Protein AF-A0A3M7BHV0-F1 (afdb_monomer)

pLDDT: mean 71.38, std 29.88, range [20.52, 98.88]

Secondary structure (DSSP, 8-state):
-TT---GGGSHHHHHHHHHHHHHGGG--HHHHHHH-TTHHHHTEEEEEETTTTEEEEEE-TTSS--TTHHHHHHHHHHHTTHHHHHHHHHTT---BTTTTB---GGGGG-TT----EETTEESHHHHHHHHHHHHHHHHHHHHT-SB-TTSPBP-EEEEE--GGGTHHHHHHHHHTGGGSPTT-EEEEE--SSHHHHHHHHHT--TTTEEEEEE-SSS--HHHHHHHHHHHHHHHTTSSSGGGHHHHEEEE-S-HHHHHHHT--GGGEE---TT--GGG-TTSGGGHHHHHHH-HHHHHHHHHHHHHHHHHHHHS-GGG-HHHHHHHHHHIIIIIT---EEEEEES-SGGGGHHHHHHIIIIIHH---B-TTSPBPSS--S-EEE---TTGGGGTTHHHHHHSS---EEEEEE-SS-S--HHHHHHHHHHHHHHHHHHHHHHH-B-HHHHHHTT--GGGHHHH-B-SSS-SS---EEEEEES-HHHHHHHHHHHHHHHHHHHTS-SS----TT-S---SS---TT-HHHHHHHHHHHHHHHHHHHHHHHH-SS--SSSHHHHHHHHHHHHHHHHHHTTSS--------------------------------------SSHHHHHHHHHHHHHHHHHHTT--S--------------------------------------------------------------------

Nearest PDB structures (foldseek):
  7oyl-assembly1_A  TM=9.298E-01  e=1.505E-72  Aspergillus fumigatus
  2cxo-assembly1_A  TM=9.657E-01  e=3.755E-58  Mus musculus
  1iri-assembly2_D  TM=9.607E-01  e=1.676E-57  Homo sapiens
  1hox-assembly1_B  TM=9.639E-01  e=2.026E-56  Oryctolagus cuniculus
  1n8t-assembly1_A  TM=9.137E-01  e=8.259E-57  Oryctolagus cuniculus

InterPro domains:
  IPR001672 Phosphoglucose isomerase (PGI) [MF_00473] (53-526)
  IPR001672 Phosphoglucose isomerase (PGI) [PF00342] (59-465)
  IPR001672 Phosphoglucose isomerase (PGI) [PR00662] (157-176)
  IPR001672 Phosphoglucose isomerase (PGI) [PR00662] (269-287)
  IPR001672 Phosphoglucose isomerase (PGI) [PR00662] (346-367)
  IPR001672 Phosphoglucose isomerase (PGI) [PS51463] (10-463)
  IPR001672 Phosphoglucose isomerase (PGI) [PTHR11469] (7-463)
  IPR018189 Phosphoglucose isomerase, conserved site [PS00765] (273-286)
  IPR035476 Phosphoglucose isomerase, SIS domain 1 [cd05015] (128-292)
  IPR035482 Phosphoglucose isomerase, SIS domain 2 [cd05016] (339-443)
  IPR046348 SIS domain superfamily [SSF53697] (8-465)

Sequence (711 aa):
MPGFSQANELPAWKSLMDHHDKLGRGMVLKAEFEKDPERFQKFSRTFKNDTEGSEILFDFSKNFLTEDTLPLLVKLAKEANVEQLRDDMFKGEKINFTEDRAVYHVALRNTKNDPMQVDGKSVVEEVNSVLDHMKEFSEQVRSGEWKGYSGKPIDTIINIGIGGSDLGPVMVSEALKPYGKEGMKLHFVSNIDGTHIAEALKDSNPETTLFLIASKTFTTAETTTNANTAKKWFLEKAPDEKAIAKHFVALSTNEKEVEKFGIDTKNMFGFADWVGGRYSVWSAIGLSVCLYIGYENFHQFLAGANAMDRHFRETPLEQNIPVLGGLLSVWYSDFFGAQTHLVAPFDQYMHRFPAYLQQLSMESNGKAITRSGDYVKYTTGPILFGEPATNAQHSFFQLLHQGTKLIPADFIMAAESHNPVEGNLHQRMLASNFFAQSEALMIGKTPDTVKAEGAPEGLVPHKCHLKEYSSRMKAQKNDFGSLIAPAYQFLSHNEIEQFVMSFVSLQNDQGPAKDKLNFGGEDPTIEVAEARMAGTSETLLATLDKTDAAVTSSSEVVVDAACGAASRLFFAEVIAAGSVGAAYGGPPKSGKVTAGPASGRLPAGSWTELVAPGGRDLGVEVIGAARTALETLVMKLMSKTEVCAGTQPSWVGKLSSRNQKSHQSSLTDGVVPIMLPLESLSNVAPKINPVSKRVGGIFCWNQPAKSSMFC

Solvent-accessible surface area (backbone atoms only — not comparable to full-atom values): 42243 Å² total; per-residue (Å²): 92,95,88,69,78,58,57,84,72,37,72,39,38,54,52,44,50,57,44,52,64,67,57,40,90,71,71,53,61,54,59,54,48,71,75,32,85,58,40,57,71,76,33,39,45,72,50,72,39,85,89,80,75,47,57,29,43,40,38,44,46,68,40,102,66,56,90,66,46,58,61,39,50,47,46,34,42,58,77,51,39,39,67,58,56,51,52,37,34,73,57,27,36,51,76,31,63,92,77,71,28,32,53,40,52,70,60,54,22,45,78,81,65,66,93,42,37,46,96,89,38,72,46,52,66,61,46,48,54,45,51,52,48,51,37,55,53,28,48,33,39,68,75,37,73,39,39,22,81,78,67,39,46,48,40,34,39,37,40,30,6,50,65,28,47,29,40,42,35,55,26,52,41,46,49,44,44,93,52,40,48,85,83,56,45,80,42,77,33,40,68,69,57,64,65,46,51,48,64,59,49,70,87,52,49,74,47,26,38,35,36,38,44,32,34,64,72,61,66,52,67,44,35,46,53,52,50,50,50,52,48,53,63,36,58,76,73,46,94,52,73,77,45,37,53,56,30,38,32,36,27,29,62,37,62,69,57,42,47,74,74,46,31,46,72,88,44,46,34,53,64,64,86,35,47,43,50,69,59,25,38,65,43,46,58,19,46,68,33,24,48,38,43,32,48,72,55,42,50,50,42,30,42,36,28,36,52,38,51,46,44,62,72,74,40,59,63,93,72,16,65,29,53,48,53,18,46,49,51,49,49,37,32,63,74,70,60,27,60,36,36,37,38,33,30,50,34,76,44,44,51,40,45,33,66,33,46,31,51,46,36,35,60,28,30,60,60,60,50,31,59,69,71,45,72,61,92,68,71,58,44,46,49,59,43,56,44,30,41,70,61,35,63,80,68,55,38,59,46,53,67,68,52,78,55,32,34,46,27,38,41,33,35,57,89,69,65,99,69,55,52,81,83,34,50,61,56,52,55,51,49,50,49,60,53,48,54,53,49,45,57,55,66,46,33,49,57,67,58,36,45,75,73,67,45,55,78,91,48,26,76,79,67,30,38,66,78,82,92,45,94,48,61,62,36,34,45,34,39,38,30,49,61,70,36,37,51,50,35,34,51,54,46,15,45,50,39,40,29,48,55,58,37,44,58,63,68,64,72,84,57,82,69,85,65,78,86,58,94,73,77,96,63,91,86,49,66,77,65,47,68,71,46,48,73,59,45,54,55,50,52,55,48,52,60,49,48,71,74,53,76,82,71,84,84,89,78,78,73,66,63,61,61,60,54,57,60,56,56,59,58,55,56,61,61,67,74,72,75,83,86,85,85,86,84,83,90,83,80,93,80,92,85,82,91,84,89,83,88,83,88,88,83,92,80,86,93,78,88,86,86,84,90,77,96,73,90,78,73,65,67,64,56,53,53,56,50,54,53,48,56,52,49,51,54,59,58,64,72,72,72,82,90,85,88,87,82,89,88,87,87,87,91,83,90,84,84,88,85,84,83,87,84,83,90,83,91,87,87,85,88,86,89,86,85,88,82,91,83,92,88,81,90,83,88,78,95,78,85,83,88,78,90,76,88,82,86,81,80,91,83,89,83,90,82,83,86,86,82,92,132

Mean predicted aligned error: 16.19 Å

Structure (mmCIF, N/CA/C/O backbone):
data_AF-A0A3M7BHV0-F1
#
_entry.id   AF-A0A3M7BHV0-F1
#
loop_
_atom_site.group_PDB
_atom_site.id
_atom_site.type_symbol
_atom_site.label_atom_id
_atom_site.label_alt_id
_atom_site.label_comp_id
_atom_site.label_asym_id
_atom_site.label_entity_id
_atom_site.label_seq_id
_atom_site.pdbx_PDB_ins_code
_atom_site.Cartn_x
_atom_site.Cartn_y
_atom_site.Cartn_z
_atom_site.occupancy
_atom_site.B_iso_or_equiv
_atom_site.auth_seq_id
_atom_site.auth_comp_id
_atom_site.auth_asym_id
_atom_site.auth_atom_id
_atom_site.pdbx_PDB_model_num
ATOM 1 N N . MET A 1 1 ? -9.186 19.948 -18.971 1.00 48.75 1 MET A N 1
ATOM 2 C CA . MET A 1 1 ? -8.319 21.153 -18.995 1.00 48.75 1 MET A CA 1
ATOM 3 C C . MET A 1 1 ? -7.653 21.237 -20.364 1.00 48.75 1 MET A C 1
ATOM 5 O O . MET A 1 1 ? -7.059 20.239 -20.757 1.00 48.75 1 MET A O 1
ATOM 9 N N . PRO A 1 2 ? -7.767 22.344 -21.116 1.00 38.72 2 PRO A N 1
ATOM 10 C CA . PRO A 1 2 ? -7.020 22.514 -22.364 1.00 38.72 2 PRO A CA 1
ATOM 11 C C . PRO A 1 2 ? -5.511 22.533 -22.069 1.00 38.72 2 PRO A C 1
ATOM 13 O O . PRO A 1 2 ? -5.099 23.233 -21.149 1.00 38.72 2 PRO A O 1
ATOM 16 N N . GLY A 1 3 ? -4.698 21.790 -22.829 1.00 59.47 3 GLY A N 1
ATOM 17 C CA . GLY A 1 3 ? -3.232 21.937 -22.805 1.00 59.47 3 GLY A CA 1
ATOM 18 C C . GLY A 1 3 ? -2.395 20.730 -22.366 1.00 59.47 3 GLY A C 1
ATOM 19 O O . GLY A 1 3 ? -1.185 20.881 -22.250 1.00 59.47 3 GLY A O 1
ATOM 20 N N . PHE A 1 4 ? -2.982 19.550 -22.147 1.00 69.44 4 PHE A N 1
ATOM 21 C CA . PHE A 1 4 ? -2.216 18.314 -21.934 1.00 69.44 4 PHE A CA 1
ATOM 22 C C . PHE A 1 4 ? -2.323 17.401 -23.156 1.00 69.44 4 PHE A C 1
ATOM 24 O O . PHE A 1 4 ? -3.425 16.976 -23.504 1.00 69.44 4 PHE A O 1
ATOM 31 N N . SER A 1 5 ? -1.190 17.118 -23.798 1.00 79.69 5 SER A N 1
ATOM 32 C CA . SER A 1 5 ? -1.092 16.079 -24.829 1.00 79.69 5 SER A CA 1
ATOM 33 C C . SER A 1 5 ? -1.199 14.697 -24.188 1.00 79.69 5 SER A C 1
ATOM 35 O O . SER A 1 5 ? -0.793 14.514 -23.039 1.00 79.69 5 SER A O 1
ATOM 37 N N . GLN A 1 6 ? -1.713 13.712 -24.926 1.00 86.62 6 GLN A N 1
ATOM 38 C CA . GLN A 1 6 ? -1.647 12.324 -24.466 1.00 86.62 6 GLN A CA 1
ATOM 39 C C . GLN A 1 6 ? -0.187 11.839 -24.412 1.00 86.62 6 GLN A C 1
ATOM 41 O O . GLN A 1 6 ? 0.658 12.317 -25.171 1.00 86.62 6 GLN A O 1
ATOM 46 N N . ALA A 1 7 ? 0.111 10.852 -23.559 1.00 86.50 7 ALA A N 1
ATOM 47 C CA . ALA A 1 7 ? 1.469 10.315 -23.391 1.00 86.50 7 ALA A CA 1
ATOM 48 C C . ALA A 1 7 ? 2.104 9.882 -24.709 1.00 86.50 7 ALA A C 1
ATOM 50 O O . ALA A 1 7 ? 3.244 10.229 -25.012 1.00 86.50 7 ALA A O 1
ATOM 51 N N . ASN A 1 8 ? 1.319 9.185 -25.524 1.00 89.94 8 ASN A N 1
ATOM 52 C CA . ASN A 1 8 ? 1.734 8.666 -26.816 1.00 89.94 8 ASN A CA 1
ATOM 53 C C . ASN A 1 8 ? 1.924 9.737 -27.905 1.00 89.94 8 ASN A C 1
ATOM 55 O O . ASN A 1 8 ? 2.406 9.420 -28.992 1.00 89.94 8 ASN A O 1
ATOM 59 N N . GLU A 1 9 ? 1.556 10.989 -27.635 1.00 92.50 9 GLU A N 1
ATOM 60 C CA . GLU A 1 9 ? 1.737 12.128 -28.542 1.00 92.50 9 GLU A CA 1
ATOM 61 C C . GLU A 1 9 ? 3.017 12.925 -28.222 1.00 92.50 9 GLU A C 1
ATOM 63 O O . GLU A 1 9 ? 3.416 13.793 -29.002 1.00 92.50 9 GLU A O 1
ATOM 68 N N . LEU A 1 10 ? 3.692 12.622 -27.105 1.00 93.44 10 LEU A N 1
ATOM 69 C CA . LEU A 1 10 ? 4.926 13.292 -26.696 1.00 93.44 10 LEU A CA 1
ATOM 70 C C . LEU A 1 10 ? 6.130 12.863 -27.565 1.00 93.44 10 LEU A C 1
ATOM 72 O O . LEU A 1 10 ? 6.291 11.676 -27.871 1.00 93.44 10 LEU A O 1
ATOM 76 N N . PRO A 1 11 ? 7.038 13.783 -27.946 1.00 97.31 11 PRO A N 1
ATOM 77 C CA . PRO A 1 11 ? 8.251 13.442 -28.698 1.00 97.31 11 PRO A CA 1
ATOM 78 C C . PRO A 1 11 ? 9.133 12.364 -28.044 1.00 97.31 11 PRO A C 1
ATOM 80 O O . PRO A 1 11 ? 9.716 11.522 -28.741 1.00 97.31 11 PRO A O 1
ATOM 83 N N . ALA A 1 12 ? 9.241 12.364 -26.713 1.00 96.25 12 ALA A N 1
ATOM 84 C CA . ALA A 1 12 ? 9.970 11.351 -25.958 1.00 96.25 12 ALA A CA 1
ATOM 85 C C . ALA A 1 12 ? 9.353 9.957 -26.108 1.00 96.25 12 ALA A C 1
ATOM 87 O O . ALA A 1 12 ? 10.099 8.985 -26.189 1.00 96.25 12 ALA A O 1
ATOM 88 N N . TRP A 1 13 ? 8.027 9.852 -26.242 1.00 95.94 13 TRP A N 1
ATOM 89 C CA . TRP A 1 13 ? 7.358 8.574 -26.487 1.00 95.94 13 TRP A CA 1
ATOM 90 C C . TRP A 1 13 ? 7.801 7.964 -27.810 1.00 95.94 13 TRP A C 1
ATOM 92 O O . TRP A 1 13 ? 8.213 6.808 -27.862 1.00 95.94 13 TRP A O 1
ATOM 102 N N . LYS A 1 14 ? 7.804 8.762 -28.884 1.00 96.50 14 LYS A N 1
ATOM 103 C CA . LYS A 1 14 ? 8.326 8.319 -30.182 1.00 96.50 14 LYS A CA 1
ATOM 104 C C . LYS A 1 14 ? 9.790 7.892 -30.089 1.00 96.50 14 LYS A C 1
ATOM 106 O O . LYS A 1 14 ? 10.159 6.862 -30.639 1.00 96.50 14 LYS A O 1
ATOM 111 N N . SER A 1 15 ? 10.598 8.650 -29.352 1.00 97.19 15 SER A N 1
ATOM 112 C CA . SER A 1 15 ? 12.009 8.313 -29.130 1.00 97.19 15 SER A CA 1
ATOM 113 C C . SER A 1 15 ? 12.169 6.982 -28.382 1.00 97.19 15 SER A C 1
ATOM 115 O O . SER A 1 15 ? 13.053 6.201 -28.721 1.00 97.19 15 SER A O 1
ATOM 117 N N . LEU A 1 16 ? 11.300 6.699 -27.406 1.00 95.62 16 LEU A N 1
ATOM 118 C CA . LEU A 1 16 ? 11.259 5.430 -26.676 1.00 95.62 16 LEU A CA 1
ATOM 119 C C . LEU A 1 16 ? 10.766 4.269 -27.540 1.00 95.62 16 LEU A C 1
ATOM 121 O O . LEU A 1 16 ? 11.322 3.183 -27.429 1.00 95.62 16 LEU A O 1
ATOM 125 N N . MET A 1 17 ? 9.784 4.483 -28.422 1.00 95.00 17 MET A N 1
ATOM 126 C CA . MET A 1 17 ? 9.354 3.463 -29.388 1.00 95.00 17 MET A CA 1
ATOM 127 C C . MET A 1 17 ? 10.495 3.113 -30.349 1.00 95.00 17 MET A C 1
ATOM 129 O O . MET A 1 17 ? 10.842 1.944 -30.483 1.00 95.00 17 MET A O 1
ATOM 133 N N . ASP A 1 18 ? 11.144 4.120 -30.945 1.00 95.06 18 ASP A N 1
ATOM 134 C CA . ASP A 1 18 ? 12.295 3.913 -31.833 1.00 95.06 18 ASP A CA 1
ATOM 135 C C . ASP A 1 18 ? 13.451 3.214 -31.094 1.00 95.06 18 ASP A C 1
ATOM 137 O O . ASP A 1 18 ? 14.167 2.390 -31.667 1.00 95.06 18 ASP A O 1
ATOM 141 N N . HIS A 1 19 ? 13.655 3.553 -29.817 1.00 94.50 19 HIS A N 1
ATOM 142 C CA . HIS A 1 19 ? 14.651 2.922 -28.955 1.00 94.50 19 HIS A CA 1
ATOM 143 C C . HIS A 1 19 ? 14.303 1.467 -28.643 1.00 94.50 19 HIS A C 1
ATOM 145 O O . HIS A 1 19 ? 15.151 0.602 -28.831 1.00 94.50 19 HIS A O 1
ATOM 151 N N . HIS A 1 20 ? 13.064 1.181 -28.242 1.00 92.19 20 HIS A N 1
ATOM 152 C CA . HIS A 1 20 ? 12.538 -0.168 -28.027 1.00 92.19 20 HIS A CA 1
ATOM 153 C C . HIS A 1 20 ? 12.695 -1.041 -29.279 1.00 92.19 20 HIS A C 1
ATOM 155 O O . HIS A 1 20 ? 13.207 -2.159 -29.199 1.00 92.19 20 HIS A O 1
ATOM 161 N N . ASP A 1 21 ? 12.331 -0.513 -30.448 1.00 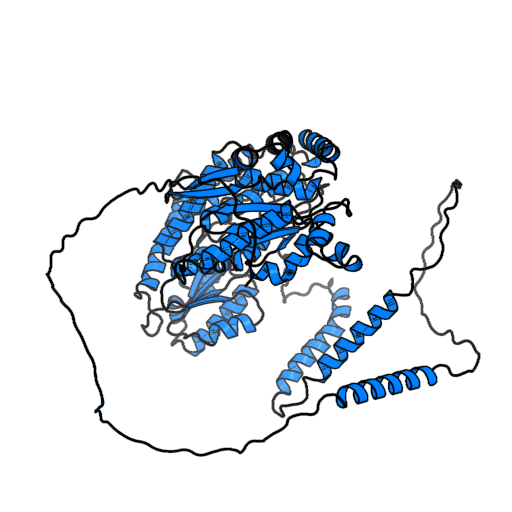90.69 21 ASP A N 1
ATOM 162 C CA . ASP A 1 21 ? 12.410 -1.232 -31.719 1.00 90.69 21 ASP A CA 1
ATOM 163 C C . ASP A 1 21 ? 13.862 -1.560 -32.111 1.00 90.69 21 ASP A C 1
ATOM 165 O O . ASP A 1 21 ? 14.121 -2.622 -32.685 1.00 90.69 21 ASP A O 1
ATOM 169 N N . LYS A 1 22 ? 14.822 -0.690 -31.754 1.00 87.25 22 LYS A N 1
ATOM 170 C CA . LYS A 1 22 ? 16.270 -0.902 -31.954 1.00 87.25 22 LYS A CA 1
ATOM 171 C C . LYS A 1 22 ? 16.892 -1.849 -30.936 1.00 87.25 22 LYS A C 1
ATOM 173 O O . LYS A 1 22 ? 17.673 -2.715 -31.324 1.00 87.25 22 LYS A O 1
ATOM 178 N N . LEU A 1 23 ? 16.565 -1.674 -29.652 1.00 80.69 23 LEU A N 1
ATOM 179 C CA . LEU A 1 23 ? 16.901 -2.615 -28.577 1.00 80.69 23 LEU A CA 1
ATOM 180 C C . LEU A 1 23 ? 16.472 -4.026 -28.983 1.00 80.69 23 LEU A C 1
ATOM 182 O O . LEU A 1 23 ? 17.196 -5.002 -28.778 1.00 80.69 23 LEU A O 1
ATOM 186 N N . GLY A 1 24 ? 15.318 -4.086 -29.649 1.00 57.53 24 GLY A N 1
ATOM 187 C CA . GLY A 1 24 ? 14.794 -5.251 -30.315 1.00 57.53 24 GLY A CA 1
ATOM 188 C C . GLY A 1 24 ? 14.402 -6.345 -29.332 1.00 57.53 24 GLY A C 1
ATOM 189 O O . GLY A 1 24 ? 14.693 -6.341 -28.138 1.00 57.53 24 GLY A O 1
ATOM 190 N N . ARG A 1 25 ? 13.788 -7.388 -29.882 1.00 56.94 25 ARG A N 1
ATOM 191 C CA . ARG A 1 25 ? 13.436 -8.615 -29.151 1.00 56.94 25 ARG A CA 1
ATOM 192 C C . ARG A 1 25 ? 14.662 -9.466 -28.757 1.00 56.94 25 ARG A C 1
ATOM 194 O O . ARG A 1 25 ? 14.487 -10.617 -28.375 1.00 56.94 25 ARG A O 1
ATOM 201 N N . GLY A 1 26 ? 15.880 -8.941 -28.922 1.00 68.12 26 GLY A N 1
ATOM 202 C CA . GLY A 1 26 ? 17.148 -9.673 -28.842 1.00 68.12 26 GLY A CA 1
ATOM 203 C C . GLY A 1 26 ? 18.049 -9.291 -27.666 1.00 68.12 26 GLY A C 1
ATOM 204 O O . GLY A 1 26 ? 19.146 -9.836 -27.558 1.00 68.12 26 GLY A O 1
ATOM 205 N N . MET A 1 27 ? 17.630 -8.373 -26.786 1.00 82.12 27 MET A N 1
ATOM 206 C CA . MET A 1 27 ? 18.425 -8.019 -25.608 1.00 82.12 27 MET A CA 1
ATOM 207 C C . MET A 1 27 ? 18.576 -9.229 -24.675 1.00 82.12 27 MET A C 1
ATOM 209 O O . MET A 1 27 ? 17.607 -9.751 -24.123 1.00 82.12 27 MET A O 1
ATOM 213 N N . VAL A 1 28 ? 19.820 -9.654 -24.448 1.00 85.25 28 VAL A N 1
ATOM 214 C CA . VAL A 1 28 ? 20.151 -10.707 -23.485 1.00 85.25 28 VAL A CA 1
ATOM 215 C C . VAL A 1 28 ? 20.746 -10.052 -22.249 1.00 85.25 28 VAL A C 1
ATOM 217 O O . VAL A 1 28 ? 21.931 -9.752 -22.211 1.00 85.25 28 VAL A O 1
ATOM 220 N N . LEU A 1 29 ? 19.933 -9.884 -21.204 1.00 86.06 29 LEU A N 1
ATOM 221 C CA . LEU A 1 29 ? 20.329 -9.181 -19.977 1.00 86.06 29 LEU A CA 1
ATOM 222 C C . LEU A 1 29 ? 21.663 -9.663 -19.374 1.00 86.06 29 LEU A C 1
ATOM 224 O O . LEU A 1 29 ? 22.477 -8.846 -18.970 1.00 86.06 29 LEU A O 1
ATOM 228 N N . LYS A 1 30 ? 21.938 -10.976 -19.396 1.00 87.12 30 LYS A N 1
ATOM 229 C CA . LYS A 1 30 ? 23.227 -11.543 -18.960 1.00 87.12 30 LYS A CA 1
ATOM 230 C C . LYS A 1 30 ? 24.421 -10.911 -19.695 1.00 87.12 30 LYS A C 1
ATOM 232 O O . LYS A 1 30 ? 25.394 -10.538 -19.055 1.00 87.12 30 LYS A O 1
ATOM 237 N N . ALA A 1 31 ? 24.321 -10.756 -21.016 1.00 88.44 31 ALA A N 1
ATOM 238 C CA . ALA A 1 31 ? 25.373 -10.151 -21.825 1.00 88.44 31 ALA A CA 1
ATOM 239 C C . ALA A 1 31 ? 25.562 -8.663 -21.489 1.00 88.44 31 ALA A C 1
ATOM 241 O O . ALA A 1 31 ? 26.666 -8.149 -21.593 1.00 88.44 31 ALA A O 1
ATOM 242 N N . GLU A 1 32 ? 24.512 -7.970 -21.050 1.00 89.12 32 GLU A N 1
ATOM 243 C CA . GLU A 1 32 ? 24.607 -6.567 -20.633 1.00 89.12 32 GLU A CA 1
ATOM 244 C C . GLU A 1 32 ? 25.333 -6.406 -19.292 1.00 89.12 32 GLU A C 1
ATOM 246 O O . GLU A 1 32 ? 26.094 -5.459 -19.131 1.00 89.12 32 GLU A O 1
ATOM 251 N N . PHE A 1 33 ? 25.182 -7.355 -18.361 1.00 90.19 33 PHE A N 1
ATOM 252 C CA . PHE A 1 33 ? 26.024 -7.415 -17.157 1.00 90.19 33 PHE A CA 1
ATOM 253 C C . PHE A 1 33 ? 27.479 -7.799 -17.472 1.00 90.19 33 PHE A C 1
ATOM 255 O O . PHE A 1 33 ? 28.393 -7.300 -16.827 1.00 90.19 33 PHE A O 1
ATOM 262 N N . GLU A 1 34 ? 27.714 -8.671 -18.459 1.00 93.12 34 GLU A N 1
ATOM 263 C CA . GLU A 1 34 ? 29.073 -9.037 -18.895 1.00 93.12 34 GLU A CA 1
ATOM 264 C C . GLU A 1 34 ? 29.794 -7.870 -19.592 1.00 93.12 34 GLU A C 1
ATOM 266 O O . GLU A 1 34 ? 31.003 -7.710 -19.431 1.00 93.12 34 GLU A O 1
ATOM 271 N N . LYS A 1 35 ? 29.059 -7.051 -20.356 1.00 93.56 35 LYS A N 1
ATOM 272 C CA . LYS A 1 35 ? 29.589 -5.854 -21.029 1.00 93.56 35 LYS A CA 1
ATOM 273 C C . LYS A 1 35 ? 29.877 -4.711 -20.059 1.00 93.56 35 LYS A C 1
ATOM 275 O O . LYS A 1 35 ? 30.832 -3.973 -20.283 1.00 93.56 35 LYS A O 1
ATOM 280 N N . ASP A 1 36 ? 29.053 -4.553 -19.025 1.00 94.94 36 ASP A N 1
ATOM 281 C CA . ASP A 1 36 ? 29.143 -3.451 -18.068 1.00 94.94 36 ASP A CA 1
ATOM 282 C C . ASP A 1 36 ? 29.237 -3.969 -16.620 1.00 94.94 36 ASP A C 1
ATOM 284 O O . ASP A 1 36 ? 28.215 -4.160 -15.954 1.00 94.94 36 ASP A O 1
ATOM 288 N N . PRO A 1 37 ? 30.461 -4.170 -16.095 1.00 95.31 37 PRO A N 1
ATOM 289 C CA . PRO A 1 37 ? 30.669 -4.590 -14.709 1.00 95.31 37 PRO A CA 1
ATOM 290 C C . PRO A 1 37 ? 30.128 -3.604 -13.661 1.00 95.31 37 PRO A C 1
ATOM 292 O O . PRO A 1 37 ? 29.918 -4.001 -12.517 1.00 95.31 37 PRO A O 1
ATOM 295 N N . GLU A 1 38 ? 29.894 -2.339 -14.033 1.00 96.62 38 GLU A N 1
ATOM 296 C CA . GLU A 1 38 ? 29.354 -1.295 -13.150 1.00 96.62 38 GLU A CA 1
ATOM 297 C C . GLU A 1 38 ? 27.828 -1.141 -13.275 1.00 96.62 38 GLU A C 1
ATOM 299 O O . GLU A 1 38 ? 27.229 -0.225 -12.701 1.00 96.62 38 GLU A O 1
ATOM 304 N N . ARG A 1 39 ? 27.161 -2.044 -14.008 1.00 93.88 39 ARG A N 1
ATOM 305 C CA . ARG A 1 39 ? 25.719 -1.975 -14.275 1.00 93.88 39 ARG A CA 1
ATOM 306 C C . ARG A 1 39 ? 24.882 -1.872 -12.998 1.00 93.88 39 ARG A C 1
ATOM 308 O O . ARG A 1 39 ? 23.940 -1.084 -12.952 1.00 93.88 39 ARG A O 1
ATOM 315 N N . PHE A 1 40 ? 25.218 -2.637 -11.958 1.00 90.56 40 PHE A N 1
ATOM 316 C CA . PHE A 1 40 ? 24.515 -2.561 -10.673 1.00 90.56 40 PHE A CA 1
ATOM 317 C C . PHE A 1 40 ? 24.595 -1.152 -10.076 1.00 90.56 40 PHE A C 1
ATOM 319 O O . PHE A 1 40 ? 23.577 -0.590 -9.685 1.00 90.56 40 PHE A O 1
ATOM 326 N N . GLN A 1 41 ? 25.781 -0.543 -10.060 1.00 94.19 41 GLN A N 1
ATOM 327 C CA . GLN A 1 41 ? 25.989 0.801 -9.522 1.00 94.19 41 GLN A CA 1
ATOM 328 C C . GLN A 1 41 ? 25.246 1.858 -10.350 1.00 94.19 41 GLN A C 1
ATOM 330 O O . GLN A 1 41 ? 24.636 2.765 -9.787 1.00 94.19 41 GLN A O 1
ATOM 335 N N . LYS A 1 42 ? 25.235 1.727 -11.683 1.00 94.69 42 LYS A N 1
ATOM 336 C CA . LYS A 1 42 ? 24.516 2.654 -12.574 1.00 94.69 42 LYS A CA 1
ATOM 337 C C . LYS A 1 42 ? 22.995 2.565 -12.416 1.00 94.69 42 LYS A C 1
ATOM 339 O O . LYS A 1 42 ? 22.309 3.592 -12.443 1.00 94.69 42 LYS A O 1
ATOM 344 N N . PHE A 1 43 ? 22.474 1.355 -12.214 1.00 91.00 43 PHE A N 1
ATOM 345 C CA . PHE A 1 43 ? 21.041 1.051 -12.149 1.00 91.00 43 PHE A CA 1
ATOM 346 C C . PHE A 1 43 ? 20.596 0.568 -10.763 1.00 91.00 43 PHE A C 1
ATOM 348 O O . PHE A 1 43 ? 19.777 -0.340 -10.631 1.00 91.00 43 PHE A O 1
ATOM 355 N N . SER A 1 44 ? 21.124 1.199 -9.718 1.00 87.62 44 SER A N 1
ATOM 356 C CA . SER A 1 44 ? 20.577 1.101 -8.369 1.00 87.62 44 SER A CA 1
ATOM 357 C C . SER A 1 44 ? 20.535 2.465 -7.695 1.00 87.62 44 SER A C 1
ATOM 359 O O . SER A 1 44 ? 21.282 3.378 -8.052 1.00 87.62 44 SER A O 1
ATOM 361 N N . ARG A 1 45 ? 19.627 2.633 -6.737 1.00 90.94 45 ARG A N 1
ATOM 362 C CA . ARG A 1 45 ? 19.555 3.818 -5.873 1.00 90.94 45 ARG A CA 1
ATOM 363 C C . ARG A 1 45 ? 19.437 3.369 -4.428 1.00 90.94 45 ARG A C 1
ATOM 365 O O . ARG A 1 45 ? 18.816 2.349 -4.151 1.00 90.94 45 ARG A O 1
ATOM 372 N N . THR A 1 46 ? 19.985 4.155 -3.511 1.00 87.62 46 THR A N 1
ATOM 373 C CA . THR A 1 46 ? 19.806 3.935 -2.076 1.00 87.62 46 THR A CA 1
ATOM 374 C C . THR A 1 46 ? 19.078 5.127 -1.484 1.00 87.62 46 THR A C 1
ATOM 376 O O . THR A 1 46 ? 19.610 6.235 -1.478 1.00 87.62 46 THR A O 1
ATOM 379 N N . PHE A 1 47 ? 17.870 4.903 -0.981 1.00 85.12 47 PHE A N 1
ATOM 380 C CA . PHE A 1 47 ? 17.182 5.865 -0.133 1.00 85.12 47 PHE A CA 1
ATOM 381 C C . PHE A 1 47 ? 17.690 5.714 1.296 1.00 85.12 47 PHE A C 1
ATOM 383 O O . PHE A 1 47 ? 17.742 4.608 1.830 1.00 85.12 47 PHE A O 1
ATOM 390 N N . LYS A 1 48 ? 18.073 6.828 1.912 1.00 87.06 48 LYS A N 1
ATOM 391 C CA . LYS A 1 48 ? 18.494 6.872 3.310 1.00 87.06 48 LYS A CA 1
ATOM 392 C C . LYS A 1 48 ? 17.383 7.517 4.112 1.00 87.06 48 LYS A C 1
ATOM 394 O O . LYS A 1 48 ? 17.002 8.652 3.844 1.00 87.06 48 LYS A O 1
ATOM 399 N N . ASN A 1 49 ? 16.845 6.772 5.064 1.00 76.81 49 ASN A N 1
ATOM 400 C CA . ASN A 1 49 ? 15.810 7.270 5.942 1.00 76.81 49 ASN A CA 1
ATOM 401 C C . ASN A 1 49 ? 16.458 7.981 7.134 1.00 76.81 49 ASN A C 1
ATOM 403 O O . ASN A 1 49 ? 16.888 7.347 8.099 1.00 76.81 49 ASN A O 1
ATOM 407 N N . ASP A 1 50 ? 16.496 9.309 7.070 1.00 79.12 50 ASP A N 1
ATOM 408 C CA . ASP A 1 50 ? 17.095 10.153 8.109 1.00 79.12 50 ASP A CA 1
ATOM 409 C C . ASP A 1 50 ? 16.369 10.072 9.466 1.00 79.12 50 ASP A C 1
ATOM 411 O O . ASP A 1 50 ? 16.940 10.468 10.482 1.00 79.12 50 ASP A O 1
ATOM 415 N N . THR A 1 51 ? 15.130 9.563 9.510 1.00 69.62 51 THR A N 1
ATOM 416 C CA . THR A 1 51 ? 14.343 9.448 10.750 1.00 69.62 51 THR A CA 1
ATOM 417 C C . THR A 1 51 ? 14.899 8.367 11.682 1.00 69.62 51 THR A C 1
ATOM 419 O O . THR A 1 51 ? 14.956 8.568 12.892 1.00 69.62 51 THR A O 1
ATOM 422 N N . GLU A 1 52 ? 15.332 7.228 11.130 1.00 66.31 52 GLU A N 1
ATOM 423 C CA . GLU A 1 52 ? 15.731 6.040 11.911 1.00 66.31 52 GLU A CA 1
ATOM 424 C C . GLU A 1 52 ? 17.107 5.478 11.523 1.00 66.31 52 GLU A C 1
ATOM 426 O O . GLU A 1 52 ? 17.592 4.531 12.139 1.00 66.31 52 GLU A O 1
ATOM 431 N N . GLY A 1 53 ? 17.762 6.053 10.510 1.00 70.81 53 GLY A N 1
ATOM 432 C CA . GLY A 1 53 ? 19.059 5.584 10.018 1.00 70.81 53 GLY A CA 1
ATOM 433 C C . GLY A 1 53 ? 18.993 4.268 9.237 1.00 70.81 53 GLY A C 1
ATOM 434 O O . GLY A 1 53 ? 20.012 3.591 9.112 1.00 70.81 53 GLY A O 1
ATOM 435 N N . SER A 1 54 ? 17.814 3.898 8.730 1.00 75.50 54 SER A N 1
ATOM 436 C CA . SER A 1 54 ? 17.611 2.748 7.843 1.00 75.50 54 SER A CA 1
ATOM 437 C C . SER A 1 54 ? 17.866 3.112 6.377 1.00 75.50 54 SER A C 1
ATOM 439 O O . SER A 1 54 ? 17.823 4.280 5.987 1.00 75.50 54 SER A O 1
ATOM 441 N N . GLU A 1 55 ? 18.144 2.108 5.544 1.00 83.31 55 GLU A N 1
ATOM 442 C CA . GLU A 1 55 ? 18.429 2.299 4.120 1.00 83.31 55 GLU A CA 1
ATOM 443 C C . GLU A 1 55 ? 17.560 1.390 3.257 1.00 83.31 55 GLU A C 1
ATOM 445 O O . GLU A 1 55 ? 17.405 0.205 3.558 1.00 83.31 55 GLU A O 1
ATOM 450 N N . ILE A 1 56 ? 17.040 1.933 2.154 1.00 82.69 56 ILE A N 1
ATOM 451 C CA . ILE A 1 56 ? 16.379 1.167 1.103 1.00 82.69 56 ILE A CA 1
ATOM 452 C C . ILE A 1 56 ? 17.229 1.133 -0.147 1.00 82.69 56 ILE A C 1
ATOM 454 O O . ILE A 1 56 ? 17.382 2.144 -0.827 1.00 82.69 56 ILE A O 1
ATOM 458 N N . LEU A 1 57 ? 17.752 -0.049 -0.468 1.00 85.88 57 LEU A N 1
ATOM 459 C CA . LEU A 1 57 ? 18.329 -0.323 -1.776 1.00 85.88 57 LEU A CA 1
ATOM 460 C C . LEU A 1 57 ? 17.197 -0.610 -2.758 1.00 85.88 57 LEU A C 1
ATOM 462 O O . LEU A 1 57 ? 16.384 -1.480 -2.478 1.00 85.88 57 LEU A O 1
ATOM 466 N N . PHE A 1 58 ? 17.194 0.098 -3.883 1.00 87.19 58 PHE A N 1
ATOM 467 C CA . PHE A 1 58 ? 16.385 -0.151 -5.068 1.00 87.19 58 PHE A CA 1
ATOM 468 C C . PHE A 1 58 ? 17.313 -0.612 -6.195 1.00 87.19 58 PHE A C 1
ATOM 470 O O . PHE A 1 58 ? 17.954 0.220 -6.843 1.00 87.19 58 PHE A O 1
ATOM 477 N N . ASP A 1 59 ? 17.441 -1.927 -6.395 1.00 88.62 59 ASP A N 1
ATOM 478 C CA . ASP A 1 59 ? 18.185 -2.493 -7.532 1.00 88.62 59 ASP A CA 1
ATOM 479 C C . ASP A 1 59 ? 17.243 -2.720 -8.708 1.00 88.62 59 ASP A C 1
ATOM 481 O O . ASP A 1 59 ? 16.432 -3.645 -8.686 1.00 88.62 59 ASP A O 1
ATOM 485 N N . PHE A 1 60 ? 17.412 -1.921 -9.757 1.00 89.69 60 PHE A N 1
ATOM 486 C CA . PHE A 1 60 ? 16.692 -2.065 -11.015 1.00 89.69 60 PHE A CA 1
ATOM 487 C C . PHE A 1 60 ? 17.642 -2.437 -12.167 1.00 89.69 60 PHE A C 1
ATOM 489 O O . PHE A 1 60 ? 17.272 -2.372 -13.337 1.00 89.69 60 PHE A O 1
ATOM 496 N N . SER A 1 61 ? 18.860 -2.903 -11.875 1.00 89.19 61 SER A N 1
ATOM 497 C CA . SER A 1 61 ? 19.870 -3.276 -12.879 1.00 89.19 61 SER A CA 1
ATOM 498 C C . SER A 1 61 ? 19.489 -4.491 -13.712 1.00 89.19 61 SER A C 1
ATOM 500 O O . SER A 1 61 ? 19.899 -4.622 -14.871 1.00 89.19 61 SER A O 1
ATOM 502 N N . LYS A 1 62 ? 18.635 -5.352 -13.156 1.00 89.31 62 LYS A N 1
ATOM 503 C CA . LYS A 1 62 ? 18.088 -6.521 -13.844 1.00 89.31 62 LYS A CA 1
ATOM 504 C C . LYS A 1 62 ? 16.945 -6.149 -14.790 1.00 89.31 62 LYS A C 1
ATOM 506 O O . LYS A 1 62 ? 16.207 -7.031 -15.216 1.00 89.31 62 LYS A O 1
ATOM 511 N N . ASN A 1 63 ? 16.816 -4.866 -15.145 1.00 88.50 63 ASN A N 1
ATOM 512 C CA . ASN A 1 63 ? 15.848 -4.387 -16.115 1.00 88.50 63 ASN A CA 1
ATOM 513 C C . ASN A 1 63 ? 16.362 -4.408 -17.570 1.00 88.50 63 ASN A C 1
ATOM 515 O O . ASN A 1 63 ? 17.573 -4.365 -17.800 1.00 88.50 63 ASN A O 1
ATOM 519 N N . PHE A 1 64 ? 15.461 -4.426 -18.563 1.00 90.44 64 PHE A N 1
ATOM 520 C CA . PHE A 1 64 ? 15.785 -4.296 -19.994 1.00 90.44 64 PHE A CA 1
ATOM 521 C C . PHE A 1 64 ? 16.110 -2.837 -20.335 1.00 90.44 64 PHE A C 1
ATOM 523 O O . PHE A 1 64 ? 15.357 -2.148 -21.018 1.00 90.44 64 PHE A O 1
ATOM 530 N N . LEU A 1 65 ? 17.236 -2.376 -19.788 1.00 89.50 65 LEU A N 1
ATOM 531 C CA . LEU A 1 65 ? 17.755 -1.019 -19.900 1.00 89.50 65 LEU A CA 1
ATOM 532 C C . LEU A 1 65 ? 19.158 -0.999 -20.511 1.00 89.50 65 LEU A C 1
ATOM 534 O O . LEU A 1 65 ? 20.009 -1.835 -20.197 1.00 89.50 65 LEU A O 1
ATOM 538 N N . THR A 1 66 ? 19.413 0.035 -21.294 1.00 89.75 66 THR A N 1
ATOM 539 C CA . THR A 1 66 ? 20.731 0.503 -21.741 1.00 89.75 66 THR A CA 1
ATOM 540 C C . THR A 1 66 ? 21.013 1.883 -21.151 1.00 89.75 66 THR A C 1
ATOM 542 O O . THR A 1 66 ? 20.122 2.501 -20.562 1.00 89.75 66 THR A O 1
ATOM 545 N N . GLU A 1 67 ? 22.225 2.402 -21.358 1.00 88.69 67 GLU A N 1
ATOM 546 C CA . GLU A 1 67 ? 22.591 3.770 -20.960 1.00 88.69 67 GLU A CA 1
ATOM 547 C C . GLU A 1 67 ? 21.673 4.840 -21.580 1.00 88.69 67 GLU A C 1
ATOM 549 O O . GLU A 1 67 ? 21.403 5.849 -20.938 1.00 88.69 67 GLU A O 1
ATOM 554 N N . ASP A 1 68 ? 21.103 4.580 -22.762 1.00 92.88 68 ASP A N 1
ATOM 555 C CA . ASP A 1 68 ? 20.155 5.485 -23.429 1.00 92.88 68 ASP A CA 1
ATOM 556 C C . ASP A 1 68 ? 18.722 5.381 -22.883 1.00 92.88 68 ASP A C 1
ATOM 558 O O . ASP A 1 68 ? 17.939 6.326 -22.986 1.00 92.88 68 ASP A O 1
ATOM 562 N N . THR A 1 69 ? 18.352 4.239 -22.291 1.00 93.81 69 THR A N 1
ATOM 563 C CA . THR A 1 69 ? 16.947 3.964 -21.933 1.00 93.81 69 THR A CA 1
ATOM 564 C C . THR A 1 69 ? 16.469 4.883 -20.816 1.00 93.81 69 THR A C 1
ATOM 566 O O . THR A 1 69 ? 15.407 5.495 -20.915 1.00 93.81 69 THR A O 1
ATOM 569 N N . LEU A 1 70 ? 17.268 5.010 -19.754 1.00 93.00 70 LEU A N 1
ATOM 570 C CA . LEU A 1 70 ? 16.892 5.800 -18.588 1.00 93.00 70 LEU A CA 1
ATOM 571 C C . LEU A 1 70 ? 16.763 7.307 -18.907 1.00 93.00 70 LEU A C 1
ATOM 573 O O . LEU A 1 70 ? 15.736 7.886 -18.552 1.00 93.00 70 LEU A O 1
ATOM 577 N N . PRO A 1 71 ? 17.711 7.953 -19.618 1.00 97.38 71 PRO A N 1
ATOM 578 C CA . PRO A 1 71 ? 17.545 9.331 -20.076 1.00 97.38 71 PRO A CA 1
ATOM 579 C C . PRO A 1 71 ? 16.276 9.561 -20.904 1.00 97.38 71 PRO A C 1
ATOM 581 O O . PRO A 1 71 ? 15.630 10.595 -20.744 1.00 97.38 71 PRO A O 1
ATOM 584 N N . LEU A 1 72 ? 15.892 8.609 -21.763 1.00 97.75 72 LEU A N 1
ATOM 585 C CA . LEU A 1 72 ? 14.667 8.708 -22.562 1.00 97.75 72 LEU A CA 1
ATOM 586 C C . LEU A 1 72 ? 13.399 8.608 -21.704 1.00 97.75 72 LEU A C 1
ATOM 588 O O . LEU A 1 72 ? 12.471 9.391 -21.904 1.00 97.75 72 LEU A O 1
ATOM 592 N N . LEU A 1 73 ? 13.375 7.706 -20.720 1.00 95.12 73 LEU A N 1
ATOM 593 C CA . LEU A 1 73 ? 12.271 7.593 -19.761 1.00 95.12 73 LEU A CA 1
ATOM 594 C C . LEU A 1 73 ? 12.139 8.860 -18.903 1.00 95.12 73 LEU A C 1
ATOM 596 O O . LEU A 1 73 ? 11.050 9.413 -18.768 1.00 95.12 73 LEU A O 1
ATOM 600 N N . VAL A 1 74 ? 13.253 9.389 -18.390 1.00 96.81 74 VAL A N 1
ATOM 601 C CA . VAL A 1 74 ? 13.263 10.651 -17.631 1.00 96.81 74 VAL A CA 1
ATOM 602 C C . VAL A 1 74 ? 12.829 11.826 -18.509 1.00 96.81 74 VAL A C 1
ATOM 604 O O . VAL A 1 74 ? 12.111 12.714 -18.051 1.00 96.81 74 VAL A O 1
ATOM 607 N N . LYS A 1 75 ? 13.217 11.839 -19.789 1.00 97.88 75 LYS A N 1
ATOM 608 C CA . LYS A 1 75 ? 12.746 12.841 -20.750 1.00 97.88 75 LYS A CA 1
ATOM 609 C C . LYS A 1 75 ? 11.229 12.763 -20.940 1.00 97.88 75 LYS A C 1
ATOM 611 O O . LYS A 1 75 ? 10.591 13.812 -20.956 1.00 97.88 75 LYS A O 1
ATOM 616 N N . LEU A 1 76 ? 10.653 11.559 -21.020 1.00 95.56 76 LEU A N 1
ATOM 617 C CA . LEU A 1 76 ? 9.200 11.379 -21.069 1.00 95.56 76 LEU A CA 1
ATOM 618 C C . LEU A 1 76 ? 8.527 11.959 -19.818 1.00 95.56 76 LEU A C 1
ATOM 620 O O . LEU A 1 76 ? 7.568 12.707 -19.959 1.00 95.56 76 LEU A O 1
ATOM 624 N N . ALA A 1 77 ? 9.068 11.705 -18.620 1.00 93.31 77 ALA A N 1
ATOM 625 C CA . ALA A 1 77 ? 8.552 12.292 -17.378 1.00 93.31 77 ALA A CA 1
ATOM 626 C C . ALA A 1 77 ? 8.568 13.828 -17.377 1.00 93.31 77 ALA A C 1
ATOM 628 O O . ALA A 1 77 ? 7.609 14.468 -16.941 1.00 93.31 77 ALA A O 1
ATOM 629 N N . LYS A 1 78 ? 9.638 14.433 -17.904 1.00 95.12 78 LYS A N 1
ATOM 630 C CA . LYS A 1 78 ? 9.744 15.893 -18.035 1.00 95.12 78 LYS A CA 1
ATOM 631 C C . LYS A 1 78 ? 8.723 16.447 -19.027 1.00 95.12 78 LYS A C 1
ATOM 633 O O . LYS A 1 78 ? 8.031 17.405 -18.706 1.00 95.12 78 LYS A O 1
ATOM 638 N N . GLU A 1 79 ? 8.588 15.830 -20.202 1.00 94.50 79 GLU A N 1
ATOM 639 C CA . GLU A 1 79 ? 7.602 16.239 -21.217 1.00 94.50 79 GLU A CA 1
ATOM 640 C C . GLU A 1 79 ? 6.149 16.027 -20.752 1.00 94.50 79 GLU A C 1
ATOM 642 O O . GLU A 1 79 ? 5.264 16.790 -21.132 1.00 94.50 79 GLU A O 1
ATOM 647 N N . ALA A 1 80 ? 5.916 15.041 -19.881 1.00 89.75 80 ALA A N 1
ATOM 648 C CA . ALA A 1 80 ? 4.640 14.791 -19.216 1.00 89.75 80 ALA A CA 1
ATOM 649 C C . ALA A 1 80 ? 4.346 15.749 -18.043 1.00 89.75 80 ALA A C 1
ATOM 651 O O . ALA A 1 80 ? 3.289 15.654 -17.420 1.00 89.75 80 ALA A O 1
ATOM 652 N N . ASN A 1 81 ? 5.252 16.686 -17.742 1.00 91.94 81 ASN A N 1
ATOM 653 C CA . ASN A 1 81 ? 5.151 17.634 -16.630 1.00 91.94 81 ASN A CA 1
ATOM 654 C C . ASN A 1 81 ? 5.004 16.959 -15.254 1.00 91.94 81 ASN A C 1
ATOM 656 O O . ASN A 1 81 ? 4.261 17.446 -14.396 1.00 91.94 81 ASN A O 1
ATOM 660 N N . VAL A 1 82 ? 5.727 15.853 -15.021 1.00 89.06 82 VAL A N 1
ATOM 661 C CA . VAL A 1 82 ? 5.634 15.105 -13.756 1.00 89.06 82 VAL A CA 1
ATOM 662 C C . VAL A 1 82 ? 5.960 15.961 -12.540 1.00 89.06 82 VAL A C 1
ATOM 664 O O . VAL A 1 82 ? 5.240 15.922 -11.545 1.00 89.06 82 VAL A O 1
ATOM 667 N N . GLU A 1 83 ? 7.009 16.776 -12.633 1.00 93.56 83 GLU A N 1
ATOM 668 C CA . GLU A 1 83 ? 7.439 17.651 -11.539 1.00 93.56 83 GLU A CA 1
ATOM 669 C C . GLU A 1 83 ? 6.368 18.686 -11.187 1.00 93.56 83 GLU A C 1
ATOM 671 O O . GLU A 1 83 ? 6.080 18.888 -10.011 1.00 93.56 83 GLU A O 1
ATOM 676 N N . GLN A 1 84 ? 5.717 19.280 -12.192 1.00 93.38 84 GLN A N 1
ATOM 677 C CA . GLN A 1 84 ? 4.643 20.243 -11.960 1.00 93.38 84 GLN A CA 1
ATOM 678 C C . GLN A 1 84 ? 3.435 19.579 -11.292 1.00 93.38 84 GLN A C 1
ATOM 680 O O . GLN A 1 84 ? 2.929 20.098 -10.303 1.00 93.38 84 GLN A O 1
ATOM 685 N N . LEU A 1 85 ? 2.990 18.422 -11.793 1.00 90.44 85 LEU A N 1
ATOM 686 C CA . LEU A 1 85 ? 1.832 17.713 -11.236 1.00 90.44 85 LEU A CA 1
ATOM 687 C C . LEU A 1 85 ? 2.086 17.211 -9.810 1.00 90.44 85 LEU A C 1
ATOM 689 O O . LEU A 1 85 ? 1.188 17.263 -8.966 1.00 90.44 85 LEU A O 1
ATOM 693 N N . ARG A 1 86 ? 3.313 16.766 -9.525 1.00 93.19 86 ARG A N 1
ATOM 694 C CA . ARG A 1 86 ? 3.770 16.493 -8.162 1.00 93.19 86 ARG A CA 1
ATOM 695 C C . ARG A 1 86 ? 3.663 17.749 -7.307 1.00 93.19 86 ARG A C 1
ATOM 697 O O . ARG A 1 86 ? 3.054 17.710 -6.243 1.00 93.19 86 ARG A O 1
ATOM 704 N N . ASP A 1 87 ? 4.248 18.856 -7.745 1.00 95.25 87 ASP A N 1
ATOM 705 C CA . ASP A 1 87 ? 4.283 20.083 -6.954 1.00 95.25 87 ASP A CA 1
ATOM 706 C C . ASP A 1 87 ? 2.872 20.639 -6.701 1.00 95.25 87 ASP A C 1
ATOM 708 O O . ASP A 1 87 ? 2.602 21.125 -5.605 1.00 95.25 87 ASP A O 1
ATOM 712 N N . ASP A 1 88 ? 1.955 20.500 -7.662 1.00 94.56 88 ASP A N 1
ATOM 713 C CA . ASP A 1 88 ? 0.534 20.834 -7.517 1.00 94.56 88 ASP A CA 1
ATOM 714 C C . ASP A 1 88 ? -0.147 19.957 -6.451 1.00 94.56 88 ASP A C 1
ATOM 716 O O . ASP A 1 88 ? -0.866 20.474 -5.595 1.00 94.56 88 ASP A O 1
ATOM 720 N N . MET A 1 89 ? 0.147 18.648 -6.416 1.00 93.81 89 MET A N 1
ATOM 721 C CA . MET A 1 89 ? -0.309 17.759 -5.337 1.00 93.81 89 MET A CA 1
ATOM 722 C C . MET A 1 89 ? 0.168 18.257 -3.965 1.00 93.81 89 MET A C 1
ATOM 724 O O . MET A 1 89 ? -0.625 18.370 -3.034 1.00 93.81 89 MET A O 1
ATOM 728 N N . PHE A 1 90 ? 1.455 18.596 -3.835 1.00 94.75 90 PHE A N 1
ATOM 729 C CA . PHE A 1 90 ? 2.036 19.070 -2.570 1.00 94.75 90 PHE A CA 1
ATOM 730 C C . PHE A 1 90 ? 1.568 20.477 -2.162 1.00 94.75 90 PHE A C 1
ATOM 732 O O . PHE A 1 90 ? 1.639 20.822 -0.979 1.00 94.75 90 PHE A O 1
ATOM 739 N N . LYS A 1 91 ? 1.056 21.275 -3.104 1.00 95.38 91 LYS A N 1
ATOM 740 C CA . LYS A 1 91 ? 0.420 22.576 -2.843 1.00 95.38 91 LYS A CA 1
ATOM 741 C C . LYS A 1 91 ? -1.050 22.471 -2.429 1.00 95.38 91 LYS A C 1
ATOM 743 O O . LYS A 1 91 ? -1.625 23.491 -2.070 1.00 95.38 91 LYS A O 1
ATOM 748 N N . GLY A 1 92 ? -1.643 21.276 -2.474 1.00 94.25 92 GLY A N 1
ATOM 749 C CA . GLY A 1 92 ? -3.067 21.095 -2.195 1.00 94.25 92 GLY A CA 1
ATOM 750 C C . GLY A 1 92 ? -3.968 21.557 -3.344 1.00 94.25 92 GLY A C 1
ATOM 751 O O . GLY A 1 92 ? -5.152 21.807 -3.125 1.00 94.25 92 GLY A O 1
ATOM 752 N N . GLU A 1 93 ? -3.432 21.662 -4.566 1.00 94.69 93 GLU A N 1
ATOM 753 C CA . GLU A 1 93 ? -4.228 21.988 -5.749 1.00 94.69 93 GLU A CA 1
ATOM 754 C C . GLU A 1 93 ? -5.265 20.894 -6.018 1.00 94.69 93 GLU A C 1
ATOM 756 O O . GLU A 1 93 ? -5.069 19.708 -5.717 1.00 94.69 93 GLU A O 1
ATOM 761 N N . LYS A 1 94 ? -6.377 21.281 -6.649 1.00 93.25 94 LYS A N 1
ATOM 762 C CA . LYS A 1 94 ? -7.496 20.382 -6.955 1.00 93.25 94 LYS A CA 1
ATOM 763 C C . LYS A 1 94 ? -7.210 19.474 -8.156 1.00 93.25 94 LYS A C 1
ATOM 765 O O . LYS A 1 94 ? -7.874 19.523 -9.192 1.00 93.25 94 LYS A O 1
ATOM 770 N N . ILE A 1 95 ? -6.179 18.636 -8.032 1.00 89.69 95 ILE A N 1
ATOM 771 C CA . ILE A 1 95 ? -5.718 17.756 -9.111 1.00 89.69 95 ILE A CA 1
ATOM 772 C C . ILE A 1 95 ? -6.667 16.579 -9.375 1.00 89.69 95 ILE A C 1
ATOM 774 O O . ILE A 1 95 ? -6.600 15.993 -10.460 1.00 89.69 95 ILE A O 1
ATOM 778 N N . ASN A 1 96 ? -7.576 16.264 -8.441 1.00 89.75 96 ASN A N 1
ATOM 779 C CA . ASN A 1 96 ? -8.755 15.437 -8.701 1.00 89.75 96 ASN A CA 1
ATOM 780 C C . ASN A 1 96 ? -9.853 16.320 -9.318 1.00 89.75 96 ASN A C 1
ATOM 782 O O . ASN A 1 96 ? -10.842 16.694 -8.689 1.00 89.75 96 ASN A O 1
ATOM 786 N N . PHE A 1 97 ? -9.629 16.678 -10.580 1.00 86.88 97 PHE A N 1
ATOM 787 C CA . PHE A 1 97 ? -10.429 17.641 -11.339 1.00 86.88 97 PHE A CA 1
ATOM 788 C C . PHE A 1 97 ? -11.867 17.182 -11.618 1.00 86.88 97 PHE A C 1
ATOM 790 O O . PHE A 1 97 ? -12.737 17.995 -11.903 1.00 86.88 97 PHE A O 1
ATOM 797 N N . THR A 1 98 ? -12.120 15.878 -11.574 1.00 87.62 98 THR A N 1
ATOM 798 C CA . THR A 1 98 ? -13.434 15.283 -11.831 1.00 87.62 98 THR A CA 1
ATOM 799 C C . THR A 1 98 ? -14.384 15.371 -10.639 1.00 87.62 98 THR A C 1
ATOM 801 O O . THR A 1 98 ? -15.595 15.323 -10.832 1.00 87.62 98 THR A O 1
ATOM 804 N N . GLU A 1 99 ? -13.849 15.499 -9.425 1.00 88.62 99 GLU A N 1
ATOM 805 C CA . GLU A 1 99 ? -14.623 15.731 -8.198 1.00 88.62 99 GLU A CA 1
ATOM 806 C C . GLU A 1 99 ? -14.372 17.118 -7.593 1.00 88.62 99 GLU A C 1
ATOM 808 O O . GLU A 1 99 ? -14.921 17.418 -6.538 1.00 88.62 99 GLU A O 1
ATOM 813 N N . ASP A 1 100 ? -13.555 17.949 -8.247 1.00 92.62 100 ASP A N 1
ATOM 814 C CA . ASP A 1 100 ? -13.103 19.253 -7.747 1.00 92.62 100 ASP A CA 1
ATOM 815 C C . ASP A 1 100 ? -12.477 19.173 -6.339 1.00 92.62 100 ASP A C 1
ATOM 817 O O . ASP A 1 100 ? -12.801 19.944 -5.433 1.00 92.62 100 ASP A O 1
ATOM 821 N N . ARG A 1 101 ? -11.566 18.207 -6.145 1.00 91.81 101 ARG A N 1
ATOM 822 C CA . ARG A 1 101 ? -10.919 17.929 -4.851 1.00 91.81 101 ARG A CA 1
ATOM 823 C C . ARG A 1 101 ? -9.401 18.002 -4.917 1.00 91.81 101 ARG A C 1
ATOM 825 O O . ARG A 1 101 ? -8.779 17.624 -5.914 1.00 91.81 101 ARG A O 1
ATOM 832 N N . ALA A 1 102 ? -8.801 18.419 -3.806 1.00 93.62 102 ALA A N 1
ATOM 833 C CA . ALA A 1 102 ? -7.382 18.207 -3.557 1.00 93.62 102 ALA A CA 1
ATOM 834 C C . ALA A 1 102 ? -7.082 16.709 -3.365 1.00 93.62 102 ALA A C 1
ATOM 836 O O . ALA A 1 102 ? -7.951 15.926 -2.982 1.00 93.62 102 ALA A O 1
ATOM 837 N N . VAL A 1 103 ? -5.834 16.315 -3.616 1.00 91.94 103 VAL A N 1
ATOM 838 C CA . VAL A 1 103 ? -5.315 14.962 -3.358 1.00 91.94 103 VAL A CA 1
ATOM 839 C C . VAL A 1 103 ? -4.179 15.110 -2.359 1.00 91.94 103 VAL A C 1
ATOM 841 O O . VAL A 1 103 ? -3.050 15.382 -2.753 1.00 91.94 103 VAL A O 1
ATOM 844 N N . TYR A 1 104 ? -4.474 14.990 -1.061 1.00 93.56 104 TYR A N 1
ATOM 845 C CA . TYR A 1 104 ? -3.570 15.552 -0.045 1.00 93.56 104 TYR A CA 1
ATOM 846 C C . TYR A 1 104 ? -3.213 14.628 1.119 1.00 93.56 104 TYR A C 1
ATOM 848 O O . TYR A 1 104 ? -2.899 15.061 2.218 1.00 93.56 104 TYR A O 1
ATOM 856 N N . HIS A 1 105 ? -3.177 13.322 0.859 1.00 93.56 105 HIS A N 1
ATOM 857 C CA . HIS A 1 105 ? -2.777 12.296 1.829 1.00 93.56 105 HIS A CA 1
ATOM 858 C C . HIS A 1 105 ? -1.360 12.498 2.415 1.00 93.56 105 HIS A C 1
ATOM 860 O O . HIS A 1 105 ? -1.102 12.050 3.529 1.00 93.56 105 HIS A O 1
ATOM 866 N N . VAL A 1 106 ? -0.473 13.226 1.724 1.00 95.06 106 VAL A N 1
ATOM 867 C CA . VAL A 1 106 ? 0.835 13.677 2.245 1.00 95.06 106 VAL A CA 1
ATOM 868 C C . VAL A 1 106 ? 0.713 14.569 3.491 1.00 95.06 106 VAL A C 1
ATOM 870 O O . VAL A 1 106 ? 1.589 14.540 4.351 1.00 95.06 106 VAL A O 1
ATOM 873 N N . ALA A 1 107 ? -0.390 15.311 3.648 1.00 96.38 107 ALA A N 1
ATOM 874 C CA . ALA A 1 107 ? -0.629 16.146 4.825 1.00 96.38 107 ALA A CA 1
ATOM 875 C C . ALA A 1 107 ? -0.852 15.317 6.100 1.00 96.38 107 ALA A C 1
ATOM 877 O O . ALA A 1 107 ? -0.457 15.744 7.179 1.00 96.38 107 ALA A O 1
ATOM 878 N N . LEU A 1 108 ? -1.417 14.106 5.977 1.00 96.06 108 LEU A N 1
ATOM 879 C CA . LEU A 1 108 ? -1.730 13.212 7.107 1.00 96.06 108 LEU A CA 1
ATOM 880 C C . LEU A 1 108 ? -0.489 12.720 7.856 1.00 96.06 108 LEU A C 1
ATOM 882 O O . LEU A 1 108 ? -0.573 12.282 8.996 1.00 96.06 108 LEU A O 1
ATOM 886 N N . ARG A 1 109 ? 0.661 12.761 7.189 1.00 95.00 109 ARG A N 1
ATOM 887 C CA . ARG A 1 109 ? 1.947 12.307 7.716 1.00 95.00 109 ARG A CA 1
ATOM 888 C C . ARG A 1 109 ? 2.996 13.403 7.633 1.00 95.00 109 ARG A C 1
ATOM 890 O O . ARG A 1 109 ? 4.181 13.123 7.538 1.00 95.00 109 ARG A O 1
ATOM 897 N N . ASN A 1 110 ? 2.576 14.662 7.652 1.00 95.19 110 ASN A N 1
ATOM 898 C CA . ASN A 1 110 ? 3.476 15.803 7.718 1.00 95.19 110 ASN A CA 1
ATOM 899 C C . ASN A 1 110 ? 4.058 15.955 9.135 1.00 95.19 110 ASN A C 1
ATOM 901 O O . ASN A 1 110 ? 3.743 16.891 9.863 1.00 95.19 110 ASN A O 1
ATOM 905 N N . THR A 1 111 ? 4.930 15.031 9.540 1.00 91.88 111 THR A N 1
ATOM 906 C CA . THR A 1 111 ? 5.485 14.986 10.906 1.00 91.88 111 THR A CA 1
ATOM 907 C C . THR A 1 111 ? 6.401 16.167 11.236 1.00 91.88 111 THR A C 1
ATOM 909 O O . THR A 1 111 ? 6.769 16.363 12.391 1.00 91.88 111 THR A O 1
ATOM 912 N N . LYS A 1 112 ? 6.798 16.957 10.231 1.00 91.38 112 LYS A N 1
ATOM 913 C CA . LYS A 1 112 ? 7.563 18.199 10.412 1.00 91.38 112 LYS A CA 1
ATOM 914 C C . LYS A 1 112 ? 6.687 19.434 10.597 1.00 91.38 112 LYS A C 1
ATOM 916 O O . LYS A 1 112 ? 7.222 20.485 10.940 1.00 91.38 112 LYS A O 1
ATOM 921 N N . ASN A 1 113 ? 5.372 19.303 10.415 1.00 95.06 113 ASN A N 1
ATOM 922 C CA . ASN A 1 113 ? 4.423 20.412 10.453 1.00 95.06 113 ASN A CA 1
ATOM 923 C C . ASN A 1 113 ? 4.786 21.533 9.466 1.00 95.06 113 ASN A C 1
ATOM 925 O O . ASN A 1 113 ? 4.609 22.715 9.764 1.00 95.06 113 ASN A O 1
ATOM 929 N N . ASP A 1 114 ? 5.299 21.164 8.287 1.00 95.25 114 ASP A N 1
ATOM 930 C CA . ASP A 1 114 ? 5.515 22.126 7.208 1.00 95.25 114 ASP A CA 1
ATOM 931 C C . ASP A 1 114 ? 4.171 22.789 6.842 1.00 95.25 114 ASP A C 1
ATOM 933 O O . ASP A 1 114 ? 3.142 22.108 6.848 1.00 95.25 114 ASP A O 1
ATOM 937 N N . PRO A 1 115 ? 4.121 24.092 6.510 1.00 95.81 115 PRO A N 1
ATOM 938 C CA . PRO A 1 115 ? 2.868 24.739 6.138 1.00 95.81 115 PRO A CA 1
ATOM 939 C C . PRO A 1 115 ? 2.216 24.058 4.928 1.00 95.81 115 PRO A C 1
ATOM 941 O O . PRO A 1 115 ? 2.798 23.999 3.844 1.00 95.81 115 PRO A O 1
ATOM 944 N N . MET A 1 116 ? 0.993 23.568 5.118 1.00 96.31 116 MET A N 1
ATOM 945 C CA . MET A 1 116 ? 0.206 22.858 4.109 1.00 96.31 116 MET A CA 1
ATOM 946 C C . MET A 1 116 ? -1.223 23.385 4.139 1.00 96.31 116 MET A C 1
ATOM 948 O O . MET A 1 116 ? -1.810 23.523 5.213 1.00 96.31 116 MET A O 1
ATOM 952 N N . GLN A 1 117 ? -1.772 23.722 2.972 1.00 96.06 117 GLN A N 1
ATOM 953 C CA . GLN A 1 117 ? -3.062 24.402 2.870 1.00 96.06 117 GLN A CA 1
ATOM 954 C C . GLN A 1 117 ? -3.914 23.835 1.738 1.00 96.06 117 GLN A C 1
ATOM 956 O O . GLN A 1 117 ? -3.390 23.379 0.728 1.00 96.06 117 GLN A O 1
ATOM 961 N N . VAL A 1 118 ? -5.232 23.924 1.903 1.00 94.56 118 VAL A N 1
ATOM 962 C CA . VAL A 1 118 ? -6.231 23.716 0.846 1.00 94.56 118 VAL A CA 1
ATOM 963 C C . VAL A 1 118 ? -7.179 24.912 0.883 1.00 94.56 118 VAL A C 1
ATOM 965 O O . VAL A 1 118 ? -7.627 25.311 1.958 1.00 94.56 118 VAL A O 1
ATOM 968 N N . ASP A 1 119 ? -7.442 25.532 -0.270 1.00 92.50 119 ASP A N 1
ATOM 969 C CA . ASP A 1 119 ? -8.283 26.736 -0.388 1.00 92.50 119 ASP A CA 1
ATOM 970 C C . ASP A 1 119 ? -7.887 27.864 0.600 1.00 92.50 119 ASP A C 1
ATOM 972 O O . ASP A 1 119 ? -8.731 28.545 1.188 1.00 92.50 119 ASP A O 1
ATOM 976 N N . GLY A 1 120 ? -6.577 28.041 0.823 1.00 91.88 120 GLY A N 1
ATOM 977 C CA . GLY A 1 120 ? -6.010 29.055 1.725 1.00 91.88 120 GLY A CA 1
ATOM 978 C C . GLY A 1 120 ? -6.184 28.772 3.223 1.00 91.88 120 GLY A C 1
ATOM 979 O O . GLY A 1 120 ? -5.851 29.623 4.049 1.00 91.88 120 GLY A O 1
ATOM 980 N N . LYS A 1 121 ? -6.706 27.598 3.595 1.00 93.56 121 LYS A N 1
ATOM 981 C CA . LYS A 1 121 ? -6.846 27.155 4.986 1.00 93.56 121 LYS A CA 1
ATOM 982 C C . LYS A 1 121 ? -5.778 26.128 5.309 1.00 93.56 121 LYS A C 1
ATOM 984 O O . LYS A 1 121 ? -5.573 25.193 4.539 1.00 93.56 121 LYS A O 1
ATOM 989 N N . SER A 1 122 ? -5.115 26.298 6.447 1.00 95.50 122 SER A N 1
ATOM 990 C CA . SER A 1 122 ? -4.174 25.298 6.942 1.00 95.50 122 SER A CA 1
ATOM 991 C C . SER A 1 122 ? -4.897 23.994 7.270 1.00 95.50 122 SER A C 1
ATOM 993 O O . SER A 1 122 ? -5.976 24.014 7.860 1.00 95.50 122 SER A O 1
ATOM 995 N N . VAL A 1 123 ? -4.299 22.874 6.861 1.00 95.94 123 VAL A N 1
ATOM 996 C CA . VAL A 1 123 ? -4.787 21.519 7.180 1.00 95.94 123 VAL A CA 1
ATOM 997 C C . VAL A 1 123 ? -3.994 20.875 8.319 1.00 95.94 123 VAL A C 1
ATOM 999 O O . VAL A 1 123 ? -4.383 19.827 8.826 1.00 95.94 123 VAL A O 1
ATOM 1002 N N . VAL A 1 124 ? -2.875 21.485 8.721 1.00 96.12 124 VAL A N 1
ATOM 1003 C CA . VAL A 1 124 ? -1.923 20.913 9.684 1.00 96.12 124 VAL A CA 1
ATOM 1004 C C . VAL A 1 124 ? -2.556 20.783 11.069 1.00 96.12 124 VAL A C 1
ATOM 1006 O O . VAL A 1 124 ? -2.456 19.734 11.698 1.00 96.12 124 VAL A O 1
ATOM 1009 N N . GLU A 1 125 ? -3.250 21.822 11.533 1.00 95.06 125 GLU A N 1
ATOM 1010 C CA . GLU A 1 125 ? -3.886 21.850 12.852 1.00 95.06 125 GLU A CA 1
ATOM 1011 C C . GLU A 1 125 ? -5.027 20.834 12.952 1.00 95.06 125 GLU A C 1
ATOM 1013 O O . GLU A 1 125 ? -5.166 20.170 13.976 1.00 95.06 125 GLU A O 1
ATOM 1018 N N . GLU A 1 126 ? -5.815 20.674 11.885 1.00 93.50 126 GLU A N 1
ATOM 1019 C CA . GLU A 1 126 ? -6.902 19.692 11.834 1.00 93.50 126 GLU A CA 1
ATOM 1020 C C . GLU A 1 126 ? -6.354 18.260 11.886 1.00 93.50 126 GLU A C 1
ATOM 1022 O O . GLU A 1 126 ? -6.810 17.453 12.697 1.00 93.50 126 GLU A O 1
ATOM 1027 N N . VAL A 1 127 ? -5.333 17.958 11.074 1.00 96.50 127 VAL A N 1
ATOM 1028 C CA . VAL A 1 127 ? -4.671 16.646 11.074 1.00 96.50 127 VAL A CA 1
ATOM 1029 C C . VAL A 1 127 ? -4.083 16.335 12.449 1.00 96.50 127 VAL A C 1
ATOM 1031 O O . VAL A 1 127 ? -4.354 15.267 12.999 1.00 96.50 127 VAL A O 1
ATOM 1034 N N . ASN A 1 128 ? -3.331 17.270 13.033 1.00 97.06 128 ASN A N 1
ATOM 1035 C CA . ASN A 1 128 ? -2.708 17.067 14.339 1.00 97.06 128 ASN A CA 1
ATOM 1036 C C . ASN A 1 128 ? -3.742 16.906 15.452 1.00 97.06 128 ASN A C 1
ATOM 1038 O O . ASN A 1 128 ? -3.575 16.035 16.294 1.00 97.06 128 ASN A O 1
ATOM 1042 N N . SER A 1 129 ? -4.849 17.655 15.420 1.00 96.69 129 SER A N 1
ATOM 1043 C CA . SER A 1 129 ? -5.926 17.488 16.400 1.00 96.69 129 SER A CA 1
ATOM 1044 C C . SER A 1 129 ? -6.523 16.079 16.368 1.00 96.69 129 SER A C 1
ATOM 1046 O O . SER A 1 129 ? -6.873 15.543 17.419 1.00 96.69 129 SER A O 1
ATOM 1048 N N . VAL A 1 130 ? -6.655 15.469 15.185 1.00 97.31 130 VAL A N 1
ATOM 1049 C CA . VAL A 1 130 ? -7.134 14.084 15.063 1.00 97.31 130 VAL A CA 1
ATOM 1050 C C . VAL A 1 130 ? -6.067 13.096 15.533 1.00 97.31 130 VAL A C 1
ATOM 1052 O O . VAL A 1 130 ? -6.404 12.150 16.242 1.00 97.31 130 VAL A O 1
ATOM 1055 N N . LEU A 1 131 ? -4.792 13.312 15.196 1.00 98.19 131 LEU A N 1
ATOM 1056 C CA . LEU A 1 131 ? -3.688 12.466 15.665 1.00 98.19 131 LEU A CA 1
ATOM 1057 C C . LEU A 1 131 ? -3.536 12.508 17.193 1.00 98.19 131 LEU A C 1
ATOM 1059 O O . LEU A 1 131 ? -3.378 11.457 17.811 1.00 98.19 131 LEU A O 1
ATOM 1063 N N . ASP A 1 132 ? -3.665 13.681 17.811 1.00 98.31 132 ASP A N 1
ATOM 1064 C CA . ASP A 1 132 ? -3.650 13.851 19.267 1.00 98.31 132 ASP A CA 1
ATOM 1065 C C . ASP A 1 132 ? -4.829 13.119 19.920 1.00 98.31 132 ASP A C 1
ATOM 1067 O O . ASP A 1 132 ? -4.661 12.427 20.925 1.00 98.31 132 ASP A O 1
ATOM 1071 N N . HIS A 1 133 ? -6.012 13.182 19.306 1.00 98.12 133 HIS A N 1
ATOM 1072 C CA . HIS A 1 133 ? -7.168 12.423 19.773 1.00 98.12 133 HIS A CA 1
ATOM 1073 C C . HIS A 1 133 ? -6.952 10.903 19.631 1.00 98.12 133 HIS A C 1
ATOM 1075 O O . HIS A 1 133 ? -7.260 10.139 20.547 1.00 98.12 133 HIS A O 1
ATOM 1081 N N . MET A 1 134 ? -6.364 10.441 18.520 1.00 98.62 134 MET A N 1
ATOM 1082 C CA . MET A 1 134 ? -5.977 9.033 18.347 1.00 98.62 134 MET A CA 1
ATOM 1083 C C . MET A 1 134 ? -4.945 8.601 19.395 1.00 98.62 134 MET A C 1
ATOM 1085 O O . MET A 1 134 ? -5.038 7.485 19.914 1.00 98.62 134 MET A O 1
ATOM 1089 N N . LYS A 1 135 ? -3.981 9.469 19.731 1.00 98.62 135 LYS A N 1
ATOM 1090 C CA . LYS A 1 135 ? -3.003 9.230 20.797 1.00 98.62 135 LYS A CA 1
ATOM 1091 C C . LYS A 1 135 ? -3.708 9.010 22.127 1.00 98.62 135 LYS A C 1
ATOM 1093 O O . LYS A 1 135 ? -3.575 7.926 22.690 1.00 98.62 135 LYS A O 1
ATOM 1098 N N . GLU A 1 136 ? -4.502 9.984 22.569 1.00 98.50 136 GLU A N 1
ATOM 1099 C CA . GLU A 1 136 ? -5.226 9.928 23.841 1.00 98.50 136 GLU A CA 1
ATOM 1100 C C . GLU A 1 136 ? -6.088 8.663 23.934 1.00 98.50 136 GLU A C 1
ATOM 1102 O O . GLU A 1 136 ? -5.955 7.874 24.872 1.00 98.50 136 GLU A O 1
ATOM 1107 N N . PHE A 1 137 ? -6.930 8.424 22.927 1.00 98.62 137 PHE A N 1
ATOM 1108 C CA . PHE A 1 137 ? -7.831 7.277 22.923 1.00 98.62 137 PHE A CA 1
ATOM 1109 C C . PHE A 1 137 ? -7.070 5.946 22.911 1.00 98.62 137 PHE A C 1
ATOM 1111 O O . PHE A 1 137 ? -7.386 5.025 23.672 1.00 98.62 137 PHE A O 1
ATOM 1118 N N . SER A 1 138 ? -6.038 5.831 22.068 1.00 98.50 138 SER A N 1
ATOM 1119 C CA . SER A 1 138 ? -5.262 4.595 21.986 1.00 98.50 138 SER A CA 1
ATOM 1120 C C . SER A 1 138 ? -4.492 4.310 23.273 1.00 98.50 138 SER A C 1
ATOM 1122 O O . SER A 1 138 ? -4.422 3.152 23.684 1.00 98.50 138 SER A O 1
ATOM 1124 N N . GLU A 1 139 ? -3.977 5.332 23.957 1.00 98.31 139 GLU A N 1
ATOM 1125 C CA . GLU A 1 139 ? -3.323 5.187 25.257 1.00 98.31 139 GLU A CA 1
ATOM 1126 C C . GLU A 1 139 ? -4.307 4.738 26.339 1.00 98.31 139 GLU A C 1
ATOM 1128 O O . GLU A 1 139 ? -3.995 3.787 27.056 1.00 98.31 139 GLU A O 1
ATOM 1133 N N . GLN A 1 140 ? -5.515 5.310 26.400 1.00 98.44 140 GLN A N 1
ATOM 1134 C CA . GLN A 1 140 ? -6.557 4.888 27.347 1.00 98.44 140 GLN A CA 1
ATOM 1135 C C . GLN A 1 140 ? -6.959 3.417 27.149 1.00 98.44 140 GLN A C 1
ATOM 1137 O O . GLN A 1 140 ? -7.072 2.652 28.112 1.00 98.44 140 GLN A O 1
ATOM 1142 N N . VAL A 1 141 ? -7.147 2.975 25.900 1.00 98.50 141 VAL A N 1
ATOM 1143 C CA . VAL A 1 141 ? -7.470 1.570 25.594 1.00 98.50 141 VAL A CA 1
ATOM 1144 C C . VAL A 1 141 ? -6.291 0.650 25.911 1.00 98.50 141 VAL A C 1
ATOM 1146 O O . VAL A 1 141 ? -6.455 -0.418 26.509 1.00 98.50 141 VAL A O 1
ATOM 1149 N N . ARG A 1 142 ? -5.068 1.055 25.556 1.00 98.25 142 ARG A N 1
ATOM 1150 C CA . ARG A 1 142 ? -3.866 0.235 25.753 1.00 98.25 142 ARG A CA 1
ATOM 1151 C C . ARG A 1 142 ? -3.411 0.173 27.210 1.00 98.25 142 ARG A C 1
ATOM 1153 O O . ARG A 1 142 ? -2.901 -0.873 27.605 1.00 98.25 142 ARG A O 1
ATOM 1160 N N . SER A 1 143 ? -3.606 1.206 28.019 1.00 97.94 143 SER A N 1
ATOM 1161 C CA . SER A 1 143 ? -3.352 1.159 29.468 1.00 97.94 143 SER A CA 1
ATOM 1162 C C . SER A 1 143 ? -4.409 0.326 30.203 1.00 97.94 143 SER A C 1
ATOM 1164 O O . SER A 1 143 ? -4.169 -0.185 31.297 1.00 97.94 143 SER A O 1
ATOM 1166 N N . GLY A 1 144 ? -5.575 0.143 29.574 1.00 97.81 144 GLY A N 1
ATOM 1167 C CA . GLY A 1 144 ? -6.744 -0.473 30.179 1.00 97.81 144 GLY A CA 1
ATOM 1168 C C . GLY A 1 144 ? -7.531 0.498 31.054 1.00 97.81 144 GLY A C 1
ATOM 1169 O O . GLY A 1 144 ? -8.374 0.036 31.817 1.00 97.81 144 GLY A O 1
ATOM 1170 N N . GLU A 1 145 ? -7.270 1.804 30.986 1.00 98.25 145 GLU A N 1
ATOM 1171 C CA . GLU A 1 145 ? -8.110 2.837 31.603 1.00 98.25 145 GLU A CA 1
ATOM 1172 C C . GLU A 1 145 ? -9.491 2.892 30.949 1.00 98.25 145 GLU A C 1
ATOM 1174 O O . GLU A 1 145 ? -10.498 2.969 31.655 1.00 98.25 145 GLU A O 1
ATOM 1179 N N . TRP A 1 146 ? -9.555 2.749 29.620 1.00 98.38 146 TRP A N 1
ATOM 1180 C CA . TRP A 1 146 ? -10.819 2.556 28.920 1.00 98.38 146 TRP A CA 1
ATOM 1181 C C . TRP A 1 146 ? -11.413 1.198 29.294 1.00 98.38 146 TRP A C 1
ATOM 1183 O O . TRP A 1 146 ? -10.828 0.136 29.044 1.00 98.38 146 TRP A O 1
ATOM 1193 N N . LYS A 1 147 ? -12.594 1.231 29.910 1.00 98.31 147 LYS A N 1
ATOM 1194 C CA . LYS A 1 147 ? -13.314 0.039 30.355 1.00 98.31 147 LYS A CA 1
ATOM 1195 C C . LYS A 1 147 ? -14.564 -0.188 29.524 1.00 98.31 147 LYS A C 1
ATOM 1197 O O . LYS A 1 147 ? -15.317 0.751 29.262 1.00 98.31 147 LYS A O 1
ATOM 1202 N N . GLY A 1 148 ? -14.842 -1.455 29.238 1.00 98.12 148 GLY A N 1
ATOM 1203 C CA . GLY A 1 148 ? -16.149 -1.872 28.756 1.00 98.12 148 GLY A CA 1
ATOM 1204 C C . GLY A 1 148 ? -17.256 -1.649 29.794 1.00 98.12 148 GLY A C 1
ATOM 1205 O O . GLY A 1 148 ? -17.021 -1.198 30.923 1.00 98.12 148 GLY A O 1
ATOM 1206 N N . TYR A 1 149 ? -18.493 -1.987 29.438 1.00 97.81 149 TYR A N 1
ATOM 1207 C CA . TYR A 1 149 ? -19.663 -1.748 30.283 1.00 97.81 149 TYR A CA 1
ATOM 1208 C C . TYR A 1 149 ? -19.596 -2.486 31.627 1.00 97.81 149 TYR A C 1
ATOM 1210 O O . TYR A 1 149 ? -20.160 -2.001 32.605 1.00 97.81 149 TYR A O 1
ATOM 1218 N N . SER A 1 150 ? -18.874 -3.609 31.704 1.00 97.56 150 SER A N 1
ATOM 1219 C CA . SER A 1 150 ? -18.680 -4.377 32.941 1.00 97.56 150 SER A CA 1
ATOM 1220 C C . SER A 1 150 ? -17.490 -3.918 33.792 1.00 97.56 150 SER A C 1
ATOM 1222 O O . SER A 1 150 ? -17.202 -4.516 34.828 1.00 97.56 150 SER A O 1
ATOM 1224 N N . GLY A 1 151 ? -16.769 -2.873 33.370 1.00 97.69 151 GLY A N 1
ATOM 1225 C CA . GLY A 1 151 ? -15.573 -2.386 34.064 1.00 97.69 151 GLY A CA 1
ATOM 1226 C C . GLY A 1 151 ? -14.282 -3.139 33.712 1.00 97.69 151 GLY A C 1
ATOM 1227 O O . GLY A 1 151 ? -13.223 -2.819 34.257 1.00 97.69 151 GLY A O 1
ATOM 1228 N N . LYS A 1 152 ? -14.336 -4.121 32.803 1.00 98.44 152 LYS A N 1
ATOM 1229 C CA . LYS A 1 152 ? -13.158 -4.854 32.311 1.00 98.44 152 LYS A CA 1
ATOM 1230 C C . LYS A 1 152 ? -12.400 -4.053 31.241 1.00 98.44 152 LYS A C 1
ATOM 1232 O O . LYS A 1 152 ? -13.027 -3.287 30.509 1.00 98.44 152 LYS A O 1
ATOM 1237 N N . PRO A 1 153 ? -11.061 -4.179 31.160 1.00 98.38 153 PRO A N 1
ATOM 1238 C CA . PRO A 1 153 ? -10.295 -3.572 30.075 1.00 98.38 153 PRO A CA 1
ATOM 1239 C C . PRO A 1 153 ? -10.648 -4.223 28.732 1.00 98.38 153 PRO A C 1
ATOM 1241 O O . PRO A 1 153 ? -11.000 -5.402 28.686 1.00 98.38 153 PRO A O 1
ATOM 1244 N N . ILE A 1 154 ? -10.531 -3.453 27.654 1.00 98.62 154 ILE A N 1
ATOM 1245 C CA . ILE A 1 154 ? -10.698 -3.955 26.287 1.00 98.62 154 ILE A CA 1
ATOM 1246 C C . ILE A 1 154 ? -9.491 -4.817 25.903 1.00 98.62 154 ILE A C 1
ATOM 1248 O O . ILE A 1 154 ? -8.341 -4.413 26.099 1.00 98.62 154 ILE A O 1
ATOM 1252 N N . ASP A 1 155 ? -9.759 -5.991 25.338 1.00 97.88 155 ASP A N 1
ATOM 1253 C CA . ASP A 1 155 ? -8.748 -6.918 24.814 1.00 97.88 155 ASP A CA 1
ATOM 1254 C C . ASP A 1 155 ? -8.961 -7.262 23.336 1.00 97.88 155 ASP A C 1
ATOM 1256 O O . ASP A 1 155 ? -8.049 -7.779 22.698 1.00 97.88 155 ASP A O 1
ATOM 1260 N N . THR A 1 156 ? -10.128 -6.942 22.776 1.00 98.75 156 THR A N 1
ATOM 1261 C CA . THR A 1 156 ? -10.500 -7.306 21.409 1.00 98.75 156 THR A CA 1
ATOM 1262 C C . THR A 1 156 ? -10.947 -6.066 20.648 1.00 98.75 156 THR A C 1
ATOM 1264 O O . THR A 1 156 ? -11.815 -5.328 21.109 1.00 98.75 156 THR A O 1
ATOM 1267 N N . ILE A 1 157 ? -10.359 -5.833 19.478 1.00 98.69 157 ILE A N 1
ATOM 1268 C CA . ILE A 1 157 ? -10.718 -4.755 18.556 1.00 98.69 157 ILE A CA 1
ATOM 1269 C C . ILE A 1 157 ? -11.303 -5.380 17.289 1.00 98.69 157 ILE A C 1
ATOM 1271 O O . ILE A 1 157 ? -10.690 -6.274 16.708 1.00 98.69 157 ILE A O 1
ATOM 1275 N N . ILE A 1 158 ? -12.460 -4.899 16.838 1.00 98.75 158 ILE A N 1
ATOM 1276 C CA . ILE A 1 158 ? -13.075 -5.312 15.570 1.00 98.75 158 ILE A CA 1
ATOM 1277 C C . ILE A 1 158 ? -13.252 -4.078 14.686 1.00 98.75 158 ILE A C 1
ATOM 1279 O O . ILE A 1 158 ? -14.097 -3.225 14.954 1.00 98.75 158 ILE A O 1
ATOM 1283 N N . ASN A 1 159 ? -12.449 -3.975 13.630 1.00 98.81 159 ASN A N 1
ATOM 1284 C CA . ASN A 1 159 ? -12.575 -2.929 12.619 1.00 98.81 159 ASN A CA 1
ATOM 1285 C C . ASN A 1 159 ? -13.597 -3.360 11.562 1.00 98.81 159 ASN A C 1
ATOM 1287 O O . ASN A 1 159 ? -13.386 -4.361 10.881 1.00 98.81 159 ASN A O 1
ATOM 1291 N N . ILE A 1 160 ? -14.680 -2.603 11.407 1.00 98.75 160 ILE A N 1
ATOM 1292 C CA . ILE A 1 160 ? -15.731 -2.859 10.421 1.00 98.75 160 ILE A CA 1
ATOM 1293 C C . ILE A 1 160 ? -15.642 -1.799 9.325 1.00 98.75 160 ILE A C 1
ATOM 1295 O O . ILE A 1 160 ? -15.942 -0.630 9.562 1.00 98.75 160 ILE A O 1
ATOM 1299 N N . GLY A 1 161 ? -15.250 -2.200 8.121 1.00 97.50 161 GLY A N 1
ATOM 1300 C CA . GLY A 1 161 ? -15.053 -1.312 6.974 1.00 97.50 161 GLY A CA 1
ATOM 1301 C C . GLY A 1 161 ? -14.735 -2.116 5.719 1.00 97.50 161 GLY A C 1
ATOM 1302 O O . GLY A 1 161 ? -14.390 -3.281 5.824 1.00 97.50 161 GLY A O 1
ATOM 1303 N N . ILE A 1 162 ? -14.849 -1.524 4.529 1.00 95.56 162 ILE A N 1
ATOM 1304 C CA . ILE A 1 162 ? -14.572 -2.212 3.256 1.00 95.56 162 ILE A CA 1
ATOM 1305 C C . ILE A 1 162 ? -13.641 -1.379 2.367 1.00 95.56 162 ILE A C 1
ATOM 1307 O O . ILE A 1 162 ? -13.574 -0.151 2.485 1.00 95.56 162 ILE A O 1
ATOM 1311 N N . GLY A 1 163 ? -12.893 -2.050 1.488 1.00 93.56 163 GLY A N 1
ATOM 1312 C CA . GLY A 1 163 ? -11.954 -1.411 0.567 1.00 93.56 163 GLY A CA 1
ATOM 1313 C C . GLY A 1 163 ? -10.868 -0.643 1.318 1.00 93.56 163 GLY A C 1
ATOM 1314 O O . GLY A 1 163 ? -10.131 -1.215 2.119 1.00 93.56 163 GLY A O 1
ATOM 1315 N N . GLY A 1 164 ? -10.799 0.674 1.103 1.00 90.31 164 GLY A N 1
ATOM 1316 C CA . GLY A 1 164 ? -9.767 1.520 1.712 1.00 90.31 164 GLY A CA 1
ATOM 1317 C C . GLY A 1 164 ? -9.865 1.625 3.238 1.00 90.31 164 GLY A C 1
ATOM 1318 O O . GLY A 1 164 ? -8.860 1.865 3.901 1.00 90.31 164 GLY A O 1
ATOM 1319 N N . SER A 1 165 ? -11.059 1.393 3.791 1.00 94.69 165 SER A N 1
ATOM 1320 C CA . SER A 1 165 ? -11.321 1.353 5.236 1.00 94.69 165 SER A CA 1
ATOM 1321 C C . SER A 1 165 ? -10.980 0.001 5.888 1.00 94.69 165 SER A C 1
ATOM 1323 O O . SER A 1 165 ? -11.229 -0.177 7.079 1.00 94.69 165 SER A O 1
ATOM 1325 N N . ASP A 1 166 ? -10.419 -0.937 5.116 1.00 97.25 166 ASP A N 1
ATOM 1326 C CA . ASP A 1 166 ? -10.070 -2.299 5.541 1.00 97.25 166 ASP A CA 1
ATOM 1327 C C . ASP A 1 166 ? -8.648 -2.693 5.122 1.00 97.25 166 ASP A C 1
ATOM 1329 O O . ASP A 1 166 ? -7.790 -2.929 5.968 1.00 97.25 166 ASP A O 1
ATOM 1333 N N . LEU A 1 167 ? -8.357 -2.695 3.815 1.00 96.06 167 LEU A N 1
ATOM 1334 C CA . LEU A 1 167 ? -7.133 -3.282 3.257 1.00 96.06 167 LEU A CA 1
ATOM 1335 C C . LEU A 1 167 ? -5.849 -2.639 3.791 1.00 96.06 167 LEU A C 1
ATOM 1337 O O . LEU A 1 167 ? -4.883 -3.350 4.064 1.00 96.06 167 LEU A O 1
ATOM 1341 N N . GLY A 1 168 ? -5.837 -1.313 3.956 1.00 95.00 168 GLY A N 1
ATOM 1342 C CA . GLY A 1 168 ? -4.711 -0.593 4.556 1.00 95.00 168 GLY A CA 1
ATOM 1343 C C . GLY A 1 168 ? -4.472 -1.029 6.007 1.00 95.00 168 GLY A C 1
ATOM 1344 O O . GLY A 1 168 ? -3.404 -1.568 6.298 1.00 95.00 168 GLY A O 1
ATOM 1345 N N . PRO A 1 169 ? -5.455 -0.851 6.911 1.00 97.62 169 PRO A N 1
ATOM 1346 C CA . PRO A 1 169 ? -5.361 -1.318 8.294 1.00 97.62 169 PRO A CA 1
ATOM 1347 C C . PRO A 1 169 ? -5.000 -2.803 8.462 1.00 97.62 169 PRO A C 1
ATOM 1349 O O . PRO A 1 169 ? -4.111 -3.125 9.256 1.00 97.62 169 PRO A O 1
ATOM 1352 N N . VAL A 1 170 ? -5.625 -3.699 7.687 1.00 98.44 170 VAL A N 1
ATOM 1353 C CA . VAL A 1 170 ? -5.308 -5.139 7.668 1.00 98.44 170 VAL A CA 1
ATOM 1354 C C . VAL A 1 170 ? -3.837 -5.347 7.330 1.00 98.44 170 VAL A C 1
ATOM 1356 O O . VAL A 1 170 ? -3.115 -6.018 8.062 1.00 98.44 170 VAL A O 1
ATOM 1359 N N . MET A 1 171 ? -3.372 -4.756 6.230 1.00 97.31 171 MET A N 1
ATOM 1360 C CA . MET A 1 171 ? -2.004 -4.959 5.773 1.00 97.31 171 MET A CA 1
ATOM 1361 C C . MET A 1 171 ? -0.987 -4.410 6.774 1.00 97.31 171 MET A C 1
ATOM 1363 O O . MET A 1 171 ? -0.063 -5.133 7.139 1.00 97.31 171 MET A O 1
ATOM 1367 N N . VAL A 1 172 ? -1.160 -3.175 7.257 1.00 95.94 172 VAL A N 1
ATOM 1368 C CA . VAL A 1 172 ? -0.186 -2.551 8.167 1.00 95.94 172 VAL A CA 1
ATOM 1369 C C . VAL A 1 172 ? -0.125 -3.289 9.505 1.00 95.94 172 VAL A C 1
ATOM 1371 O O . VAL A 1 172 ? 0.966 -3.514 10.022 1.00 95.94 172 VAL A O 1
ATOM 1374 N N . SER A 1 173 ? -1.270 -3.695 10.063 1.00 95.25 173 SER A N 1
ATOM 1375 C CA . SER A 1 173 ? -1.296 -4.437 11.331 1.00 95.25 173 SER A CA 1
ATOM 1376 C C . SER A 1 173 ? -0.671 -5.832 11.217 1.00 95.25 173 SER A C 1
ATOM 1378 O O . SER A 1 173 ? 0.043 -6.247 12.129 1.00 95.25 173 SER A O 1
ATOM 1380 N N . GLU A 1 174 ? -0.861 -6.528 10.092 1.00 96.88 174 GLU A N 1
ATOM 1381 C CA . GLU A 1 174 ? -0.184 -7.799 9.816 1.00 96.88 174 GLU A CA 1
ATOM 1382 C C . GLU A 1 174 ? 1.326 -7.609 9.639 1.00 96.88 174 GLU A C 1
ATOM 1384 O O . GLU A 1 174 ? 2.107 -8.339 10.252 1.00 96.88 174 GLU A O 1
ATOM 1389 N N . ALA A 1 175 ? 1.733 -6.593 8.875 1.00 92.00 175 ALA A N 1
ATOM 1390 C CA . ALA A 1 175 ? 3.131 -6.287 8.591 1.00 92.00 175 ALA A CA 1
ATOM 1391 C C . ALA A 1 175 ? 3.904 -5.857 9.857 1.00 92.00 175 ALA A C 1
ATOM 1393 O O . ALA A 1 175 ? 5.062 -6.223 10.045 1.00 92.00 175 ALA A O 1
ATOM 1394 N N . LEU A 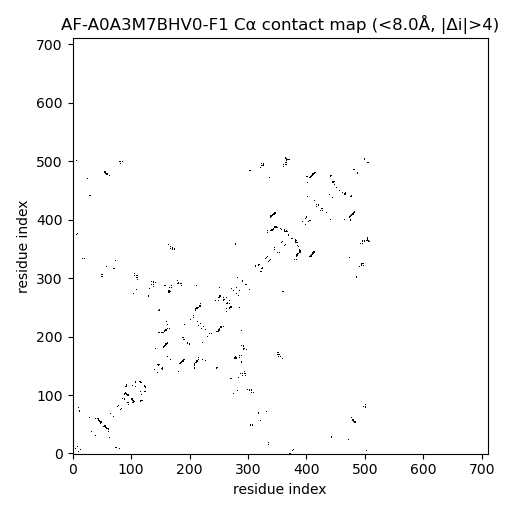1 176 ? 3.249 -5.118 10.760 1.00 92.94 176 LEU A N 1
ATOM 1395 C CA . LEU A 1 176 ? 3.825 -4.608 12.012 1.00 92.94 176 LEU A CA 1
ATOM 1396 C C . LEU A 1 176 ? 3.441 -5.438 13.246 1.00 92.94 176 LEU A C 1
ATOM 1398 O O . LEU A 1 176 ? 3.610 -4.986 14.380 1.00 92.94 176 LEU A O 1
ATOM 1402 N N . LYS A 1 177 ? 2.981 -6.675 13.049 1.00 93.50 177 LYS A N 1
ATOM 1403 C CA . LYS A 1 177 ? 2.622 -7.609 14.124 1.00 93.50 177 LYS A CA 1
ATOM 1404 C C . LYS A 1 177 ? 3.688 -7.779 15.222 1.00 93.50 177 LYS A C 1
ATOM 1406 O O . LYS A 1 177 ? 3.285 -7.850 16.382 1.00 93.50 177 LYS A O 1
ATOM 1411 N N . PRO A 1 178 ? 5.012 -7.768 14.945 1.00 92.56 178 PRO A N 1
ATOM 1412 C CA . PRO A 1 178 ? 6.040 -7.804 15.997 1.00 92.56 178 PRO A CA 1
ATOM 1413 C C . PRO A 1 178 ? 5.963 -6.666 17.028 1.00 92.56 178 PRO A C 1
ATOM 1415 O O . PRO A 1 178 ? 6.477 -6.808 18.134 1.00 92.56 178 PRO A O 1
ATOM 1418 N N . TYR A 1 179 ? 5.326 -5.547 16.676 1.00 93.06 179 TYR A N 1
ATOM 1419 C CA . TYR A 1 179 ? 5.144 -4.372 17.534 1.00 93.06 179 TYR A CA 1
ATOM 1420 C C . TYR A 1 179 ? 3.768 -4.339 18.218 1.00 93.06 179 TYR A C 1
ATOM 1422 O O . TYR A 1 179 ? 3.463 -3.404 18.963 1.00 93.06 179 TYR A O 1
ATOM 1430 N N . GLY A 1 180 ? 2.920 -5.333 17.944 1.00 94.75 180 GLY A N 1
ATOM 1431 C CA . GLY A 1 180 ? 1.572 -5.438 18.483 1.00 94.75 180 GLY A CA 1
ATOM 1432 C C . GLY A 1 180 ? 1.557 -5.613 20.001 1.00 94.75 180 GLY A C 1
ATOM 1433 O O . GLY A 1 180 ? 2.426 -6.256 20.591 1.00 94.75 180 GLY A O 1
ATOM 1434 N N . LYS A 1 181 ? 0.537 -5.057 20.659 1.00 95.81 181 LYS A N 1
ATOM 1435 C CA . LYS A 1 181 ? 0.317 -5.260 22.092 1.00 95.81 181 LYS A CA 1
ATOM 1436 C C . LYS A 1 181 ? -0.052 -6.716 22.366 1.00 95.81 181 LYS A C 1
ATOM 1438 O O . LYS A 1 181 ? -1.046 -7.224 21.850 1.00 95.81 181 LYS A O 1
ATOM 1443 N N . GLU A 1 182 ? 0.716 -7.355 23.242 1.00 94.12 182 GLU A N 1
ATOM 1444 C CA . GLU A 1 182 ? 0.454 -8.721 23.688 1.00 94.12 182 GLU A CA 1
ATOM 1445 C C . GLU A 1 182 ? -0.953 -8.853 24.296 1.00 94.12 182 GLU A C 1
ATOM 1447 O O . GLU A 1 182 ? -1.421 -7.985 25.038 1.00 94.12 182 GLU A O 1
ATOM 1452 N N . GLY A 1 183 ? -1.647 -9.936 23.945 1.00 94.06 183 GLY A N 1
ATOM 1453 C CA . GLY A 1 183 ? -3.007 -10.220 24.404 1.00 94.06 183 GLY A CA 1
ATOM 1454 C C . GLY A 1 183 ? -4.114 -9.399 23.732 1.00 94.06 183 GLY A C 1
ATOM 1455 O O . GLY A 1 183 ? -5.279 -9.727 23.934 1.00 94.06 183 GLY A O 1
ATOM 1456 N N . MET A 1 184 ? -3.790 -8.385 22.919 1.00 97.06 184 MET A N 1
ATOM 1457 C CA . MET A 1 184 ? -4.789 -7.657 22.134 1.00 97.06 184 MET A CA 1
ATOM 1458 C C . MET A 1 184 ? -5.123 -8.426 20.852 1.00 97.06 184 MET A C 1
ATOM 1460 O O . MET A 1 184 ? -4.256 -8.647 20.005 1.00 97.06 184 MET A O 1
ATOM 1464 N N . LYS A 1 185 ? -6.388 -8.815 20.701 1.00 97.25 185 LYS A N 1
ATOM 1465 C CA . LYS A 1 185 ? -6.925 -9.429 19.486 1.00 97.25 185 LYS A CA 1
ATOM 1466 C C . LYS A 1 185 ? -7.411 -8.344 18.535 1.00 97.25 185 LYS A C 1
ATOM 1468 O O . LYS A 1 185 ? -8.057 -7.389 18.961 1.00 97.25 185 LYS A O 1
ATOM 1473 N N . LEU A 1 186 ? -7.128 -8.515 17.250 1.00 97.25 186 LEU A N 1
ATOM 1474 C CA . LEU A 1 186 ? -7.570 -7.609 16.200 1.00 97.25 186 LEU A CA 1
ATOM 1475 C C . LEU A 1 186 ? -8.274 -8.415 15.110 1.00 97.25 186 LEU A C 1
ATOM 1477 O O . LEU A 1 186 ? -7.692 -9.339 14.546 1.00 97.25 186 LEU A O 1
ATOM 1481 N N . HIS A 1 187 ? -9.523 -8.055 14.831 1.00 98.19 187 HIS A N 1
ATOM 1482 C CA . HIS A 1 187 ? -10.316 -8.601 13.738 1.00 98.19 187 HIS A CA 1
ATOM 1483 C C . HIS A 1 187 ? -10.677 -7.490 12.757 1.00 98.19 187 HIS A C 1
ATOM 1485 O O . HIS A 1 187 ? -10.868 -6.331 13.135 1.00 98.19 187 HIS A O 1
ATOM 1491 N N . PHE A 1 188 ? -10.825 -7.875 11.499 1.00 98.44 188 PHE A N 1
ATOM 1492 C CA . PHE A 1 188 ? -11.256 -7.007 10.418 1.00 98.44 188 PHE A CA 1
ATOM 1493 C C . PHE A 1 188 ? -12.470 -7.645 9.765 1.00 98.44 188 PHE A C 1
ATOM 1495 O O . PHE A 1 188 ? -12.410 -8.813 9.404 1.00 98.44 188 PHE A O 1
ATOM 1502 N N . VAL A 1 189 ? -13.574 -6.908 9.668 1.00 98.56 189 VAL A N 1
ATOM 1503 C CA . VAL A 1 189 ? -14.826 -7.375 9.072 1.00 98.56 189 VAL A CA 1
ATOM 1504 C C . VAL A 1 189 ? -15.190 -6.437 7.933 1.00 98.56 189 VAL A C 1
ATOM 1506 O O . VAL A 1 189 ? -15.559 -5.284 8.150 1.00 98.56 189 VAL A O 1
ATOM 1509 N N . SER A 1 190 ? -15.105 -6.956 6.715 1.00 97.75 190 SER A N 1
ATOM 1510 C CA . SER A 1 190 ? -15.315 -6.185 5.490 1.00 97.75 190 SER A CA 1
ATOM 1511 C C . SER A 1 190 ? -16.404 -6.747 4.596 1.00 97.75 190 SER A C 1
ATOM 1513 O O . SER A 1 190 ? -17.348 -6.039 4.257 1.00 97.75 190 SER A O 1
ATOM 1515 N N . ASN A 1 191 ? -16.295 -8.028 4.245 1.00 97.50 191 ASN A N 1
ATOM 1516 C CA . ASN A 1 191 ? -17.295 -8.721 3.434 1.00 97.50 191 ASN A CA 1
ATOM 1517 C C . ASN A 1 191 ? -18.710 -8.669 4.057 1.00 97.50 191 ASN A C 1
ATOM 1519 O O . ASN A 1 191 ? -18.862 -8.744 5.276 1.00 97.50 191 ASN A O 1
ATOM 1523 N N . ILE A 1 192 ? -19.733 -8.567 3.205 1.00 97.81 192 ILE A N 1
ATOM 1524 C CA . ILE A 1 192 ? -21.154 -8.648 3.579 1.00 97.81 192 ILE A CA 1
ATOM 1525 C C . ILE A 1 192 ? -21.634 -10.091 3.773 1.00 97.81 192 ILE A C 1
ATOM 1527 O O . ILE A 1 192 ? -22.688 -10.317 4.362 1.00 97.81 192 ILE A O 1
ATOM 1531 N N . ASP A 1 193 ? -20.856 -11.073 3.306 1.00 98.25 193 ASP A N 1
ATOM 1532 C CA . ASP A 1 193 ? -21.037 -12.472 3.689 1.00 98.25 193 ASP A CA 1
ATOM 1533 C C . ASP A 1 193 ? -21.047 -12.594 5.221 1.00 98.25 193 ASP A C 1
ATOM 1535 O O . ASP A 1 193 ? -20.049 -12.311 5.893 1.00 98.25 193 ASP A O 1
ATOM 1539 N N . GLY A 1 194 ? -22.187 -13.037 5.762 1.00 98.19 194 GLY A N 1
ATOM 1540 C CA . GLY A 1 194 ? -22.428 -13.157 7.198 1.00 98.19 194 GLY A CA 1
ATOM 1541 C C . GLY A 1 194 ? -21.404 -14.032 7.924 1.00 98.19 194 GLY A C 1
ATOM 1542 O O . GLY A 1 194 ? -21.193 -13.845 9.121 1.00 98.19 194 GLY A O 1
ATOM 1543 N N . THR A 1 195 ? -20.706 -14.919 7.208 1.00 98.62 195 THR A N 1
ATOM 1544 C CA . THR A 1 195 ? -19.584 -15.705 7.741 1.00 98.62 195 THR A CA 1
ATOM 1545 C C . THR A 1 195 ? -18.518 -14.812 8.373 1.00 98.62 195 THR A C 1
ATOM 1547 O O . THR A 1 195 ? -17.983 -15.137 9.432 1.00 98.62 195 THR A O 1
ATOM 1550 N N . HIS A 1 196 ? -18.221 -13.664 7.757 1.00 98.56 196 HIS A N 1
ATOM 1551 C CA . HIS A 1 196 ? -17.107 -12.820 8.176 1.00 98.56 196 HIS A CA 1
ATOM 1552 C C . HIS A 1 196 ? -17.351 -12.178 9.546 1.00 98.56 196 HIS A C 1
ATOM 1554 O O . HIS A 1 196 ? -16.497 -12.252 10.431 1.00 98.56 196 HIS A O 1
ATOM 1560 N N . ILE A 1 197 ? -18.540 -11.599 9.746 1.00 98.56 197 ILE A N 1
ATOM 1561 C CA . ILE A 1 197 ? -18.934 -11.045 11.045 1.00 98.56 197 ILE A CA 1
ATOM 1562 C C . ILE A 1 197 ? -19.185 -12.159 12.068 1.00 98.56 197 ILE A C 1
ATOM 1564 O O . ILE A 1 197 ? -18.794 -12.016 13.224 1.00 98.56 197 ILE A O 1
ATOM 1568 N N . ALA A 1 198 ? -19.772 -13.290 11.662 1.00 98.44 198 ALA A N 1
ATOM 1569 C CA . ALA A 1 198 ? -20.043 -14.405 12.565 1.00 98.44 198 ALA A CA 1
ATOM 1570 C C . ALA A 1 198 ? -18.756 -14.981 13.176 1.00 98.44 198 ALA A C 1
ATOM 1572 O O . ALA A 1 198 ? -18.682 -15.122 14.396 1.00 98.44 198 ALA A O 1
ATOM 1573 N N . GLU A 1 199 ? -17.726 -15.258 12.369 1.00 98.19 199 GLU A N 1
ATOM 1574 C CA . GLU A 1 199 ? -16.452 -15.792 12.874 1.00 98.19 199 GLU A CA 1
ATOM 1575 C C . GLU A 1 199 ? -15.682 -14.764 13.719 1.00 98.19 199 GLU A C 1
ATOM 1577 O O . GLU A 1 199 ? -15.075 -15.138 14.720 1.00 98.19 199 GLU A O 1
ATOM 1582 N N . ALA A 1 200 ? -15.766 -13.464 13.404 1.00 97.62 200 ALA A N 1
ATOM 1583 C CA . ALA A 1 200 ? -15.181 -12.423 14.255 1.00 97.62 200 ALA A CA 1
ATOM 1584 C C . ALA A 1 200 ? -15.865 -12.335 15.636 1.00 97.62 200 ALA A C 1
ATOM 1586 O O . ALA A 1 200 ? -15.205 -12.116 16.652 1.00 97.62 200 ALA A O 1
ATOM 1587 N N . LEU A 1 201 ? -17.188 -12.521 15.697 1.00 98.19 201 LEU A N 1
ATOM 1588 C CA . LEU A 1 201 ? -17.961 -12.427 16.942 1.00 98.19 201 LEU A CA 1
ATOM 1589 C C . LEU A 1 201 ? -17.926 -13.707 17.792 1.00 98.19 201 LEU A C 1
ATOM 1591 O O . LEU A 1 201 ? -18.092 -13.634 19.008 1.00 98.19 201 LEU A O 1
ATOM 1595 N N . LYS A 1 202 ? -17.705 -14.868 17.173 1.00 96.44 202 LYS A N 1
ATOM 1596 C CA . LYS A 1 202 ? -17.770 -16.199 17.799 1.00 96.44 202 LYS A CA 1
ATOM 1597 C C . LYS A 1 202 ? -16.881 -16.357 19.034 1.00 96.44 202 LYS A C 1
ATOM 1599 O O . LYS A 1 202 ? -17.347 -16.871 20.047 1.00 96.44 202 LYS A O 1
ATOM 1604 N N . ASP A 1 203 ? -15.644 -15.868 18.959 1.00 89.44 203 ASP A N 1
ATOM 1605 C CA . ASP A 1 203 ? -14.658 -15.934 20.050 1.00 89.44 203 ASP A CA 1
ATOM 1606 C C . ASP A 1 203 ? -14.474 -14.587 20.781 1.00 89.44 203 ASP A C 1
ATOM 1608 O O . ASP A 1 203 ? -13.530 -14.410 21.565 1.00 89.44 203 ASP A O 1
ATOM 1612 N N . SER A 1 204 ? -15.376 -13.633 20.524 1.00 97.56 204 SER A N 1
ATOM 1613 C CA . SER A 1 204 ? -15.362 -12.289 21.104 1.00 97.56 204 SER A CA 1
ATOM 1614 C C . SER A 1 204 ? -16.264 -12.193 22.334 1.00 97.56 204 SER A C 1
ATOM 1616 O O . SER A 1 204 ? -17.301 -12.847 22.436 1.00 97.56 204 SER A O 1
ATOM 1618 N N . ASN A 1 205 ? -15.879 -11.347 23.291 1.00 98.06 205 ASN A N 1
ATOM 1619 C CA . ASN A 1 205 ? -16.653 -11.102 24.508 1.00 98.06 205 ASN A CA 1
ATOM 1620 C C . ASN A 1 205 ? -17.246 -9.683 24.477 1.00 98.06 205 ASN A C 1
ATOM 1622 O O . ASN A 1 205 ? -16.474 -8.721 24.434 1.00 98.06 205 ASN A O 1
ATOM 1626 N N . PRO A 1 206 ? -18.581 -9.506 24.544 1.00 98.19 206 PRO A N 1
ATOM 1627 C CA . PRO A 1 206 ? -19.197 -8.180 24.479 1.00 98.19 206 PRO A CA 1
ATOM 1628 C C . PRO A 1 206 ? -18.758 -7.256 25.623 1.00 98.19 206 PRO A C 1
ATOM 1630 O O . PRO A 1 206 ? -18.808 -6.042 25.470 1.00 98.19 206 PRO A O 1
ATOM 1633 N N . GLU A 1 207 ? -18.265 -7.794 26.743 1.00 98.50 207 GLU A N 1
ATOM 1634 C CA . GLU A 1 207 ? -17.717 -7.001 27.848 1.00 98.50 207 GLU A CA 1
ATOM 1635 C C . GLU A 1 207 ? -16.336 -6.386 27.564 1.00 98.50 207 GLU A C 1
ATOM 1637 O O . GLU A 1 207 ? -15.963 -5.416 28.225 1.00 98.50 207 GLU A O 1
ATOM 1642 N N . THR A 1 208 ? -15.564 -6.943 26.623 1.00 98.62 208 THR A N 1
ATOM 1643 C CA . THR A 1 208 ? -14.154 -6.568 26.370 1.00 98.62 208 THR A CA 1
ATOM 1644 C C . THR A 1 208 ? -13.842 -6.282 24.898 1.00 98.62 208 THR A C 1
ATOM 1646 O O . THR A 1 208 ? -12.679 -6.089 24.545 1.00 98.62 208 THR A O 1
ATOM 1649 N N . THR A 1 209 ? -14.868 -6.213 24.042 1.00 98.81 209 THR A N 1
ATOM 1650 C CA . THR A 1 209 ? -14.728 -5.965 22.597 1.00 98.81 209 THR A CA 1
ATOM 1651 C C . THR A 1 209 ? -15.057 -4.521 22.237 1.00 98.81 209 THR A C 1
ATOM 1653 O O . THR A 1 209 ? -16.134 -4.041 22.576 1.00 98.81 209 THR A O 1
ATOM 1656 N N . LEU A 1 210 ? -14.166 -3.842 21.521 1.00 98.81 210 LEU A N 1
ATOM 1657 C CA . LEU A 1 210 ? -14.372 -2.506 20.964 1.00 98.81 210 LEU A CA 1
ATOM 1658 C C . LEU A 1 210 ? -14.527 -2.591 19.439 1.00 98.81 210 LEU A C 1
ATOM 1660 O O . LEU A 1 210 ? -13.679 -3.153 18.748 1.00 98.81 210 LEU A O 1
ATOM 1664 N N . PHE A 1 211 ? -15.589 -1.993 18.914 1.00 98.88 211 PHE A N 1
ATOM 1665 C CA . PHE A 1 211 ? -15.908 -1.930 17.493 1.00 98.88 211 PHE A CA 1
ATOM 1666 C C . PHE A 1 211 ? -15.517 -0.570 16.913 1.00 98.88 211 PHE A C 1
ATOM 1668 O O . PHE A 1 211 ? -15.947 0.472 17.411 1.00 98.88 211 PHE A O 1
ATOM 1675 N N . LEU A 1 212 ? -14.733 -0.577 15.835 1.00 98.75 212 LEU A N 1
ATOM 1676 C CA . LEU A 1 212 ? -14.402 0.623 15.066 1.00 98.75 212 LEU A CA 1
ATOM 1677 C C . LEU A 1 212 ? -15.216 0.602 13.771 1.00 98.75 212 LEU A C 1
ATOM 1679 O O . LEU A 1 212 ? -15.003 -0.267 12.928 1.00 98.75 212 LEU A O 1
ATOM 1683 N N . ILE A 1 213 ? -16.147 1.538 13.602 1.00 98.38 213 ILE A N 1
ATOM 1684 C CA . ILE A 1 213 ? -16.967 1.628 12.390 1.00 98.38 213 ILE A CA 1
ATOM 1685 C C . ILE A 1 213 ? -16.293 2.588 11.408 1.00 98.38 213 ILE A C 1
ATOM 1687 O O . ILE A 1 213 ? -16.353 3.808 11.568 1.00 98.38 213 ILE A O 1
ATOM 1691 N N . ALA A 1 214 ? -15.629 2.026 10.401 1.00 97.19 214 ALA A N 1
ATOM 1692 C CA . ALA A 1 214 ? -14.807 2.739 9.436 1.00 97.19 214 ALA A CA 1
ATOM 1693 C C . ALA A 1 214 ? -15.570 2.969 8.122 1.00 97.19 214 ALA A C 1
ATOM 1695 O O . ALA A 1 214 ? -15.637 2.102 7.247 1.00 97.19 214 ALA A O 1
ATOM 1696 N N . SER A 1 215 ? -16.170 4.154 7.976 1.00 93.44 215 SER A N 1
ATOM 1697 C CA . SER A 1 215 ? -16.873 4.557 6.754 1.00 93.44 215 SER A CA 1
ATOM 1698 C C . SER A 1 215 ? -16.942 6.075 6.655 1.00 93.44 215 SER A C 1
ATOM 1700 O O . SER A 1 215 ? -17.548 6.730 7.499 1.00 93.44 215 SER A O 1
ATOM 1702 N N . LYS A 1 216 ? -16.388 6.633 5.570 1.00 87.06 216 LYS A N 1
ATOM 1703 C CA . LYS A 1 216 ? -16.392 8.084 5.309 1.00 87.06 216 LYS A CA 1
ATOM 1704 C C . LYS A 1 216 ? -17.798 8.680 5.355 1.00 87.06 216 LYS A C 1
ATOM 1706 O O . LYS A 1 216 ? -17.999 9.724 5.971 1.00 87.06 216 LYS A O 1
ATOM 1711 N N . THR A 1 217 ? -18.745 8.025 4.681 1.00 87.25 217 THR A N 1
ATOM 1712 C CA . THR A 1 217 ? -20.137 8.482 4.573 1.00 87.25 217 THR A CA 1
ATOM 1713 C C . THR A 1 217 ? -21.016 7.963 5.701 1.00 87.25 217 THR A C 1
ATOM 1715 O O . THR A 1 217 ? -22.094 8.510 5.917 1.00 87.25 217 THR A O 1
ATOM 1718 N N . PHE A 1 218 ? -20.577 6.909 6.396 1.00 91.31 218 PHE A N 1
ATOM 1719 C CA . PHE A 1 218 ? -21.373 6.143 7.354 1.00 91.31 218 PHE A CA 1
ATOM 1720 C C . PHE A 1 218 ? -22.648 5.523 6.756 1.00 91.31 218 PHE A C 1
ATOM 1722 O O . PHE A 1 218 ? -23.592 5.203 7.470 1.00 91.31 218 PHE A O 1
ATOM 1729 N N . THR A 1 219 ? -22.682 5.352 5.431 1.00 91.12 219 THR A N 1
ATOM 1730 C CA . THR A 1 219 ? -23.845 4.838 4.683 1.00 91.12 219 THR A CA 1
ATOM 1731 C C . THR A 1 219 ? -23.506 3.674 3.754 1.00 91.12 219 THR A C 1
ATOM 1733 O O . THR A 1 219 ? -24.386 3.173 3.061 1.00 91.12 219 THR A O 1
ATOM 1736 N N . THR A 1 220 ? -22.244 3.236 3.714 1.00 90.62 220 THR A N 1
ATOM 1737 C CA . THR A 1 220 ? -21.814 2.075 2.920 1.00 90.62 220 THR A CA 1
ATOM 1738 C C . THR A 1 220 ? -22.627 0.846 3.326 1.00 90.62 220 THR A C 1
ATOM 1740 O O . THR A 1 220 ? -22.668 0.516 4.514 1.00 90.62 220 THR A O 1
ATOM 1743 N N . ALA A 1 221 ? -23.288 0.192 2.370 1.00 92.94 221 ALA A N 1
ATOM 1744 C CA . ALA A 1 221 ? -24.268 -0.857 2.650 1.00 92.94 221 ALA A CA 1
ATOM 1745 C C . ALA A 1 221 ? -23.656 -2.019 3.446 1.00 92.94 221 ALA A C 1
ATOM 1747 O O . ALA A 1 221 ? -24.202 -2.426 4.472 1.00 92.94 221 ALA A O 1
ATOM 1748 N N . GLU A 1 222 ? -22.480 -2.490 3.031 1.00 95.81 222 GLU A N 1
ATOM 1749 C CA . GLU A 1 222 ? -21.758 -3.579 3.681 1.00 95.81 222 GLU A CA 1
ATOM 1750 C C . GLU A 1 222 ? -21.344 -3.193 5.106 1.00 95.81 222 GLU A C 1
ATOM 1752 O O . GLU A 1 222 ? -21.689 -3.877 6.072 1.00 95.81 222 GLU A O 1
ATOM 1757 N N . THR A 1 223 ? -20.677 -2.042 5.261 1.00 95.88 223 THR A N 1
ATOM 1758 C CA . THR A 1 223 ? -20.204 -1.554 6.565 1.00 95.88 223 THR A CA 1
ATOM 1759 C C . THR A 1 223 ? -21.353 -1.315 7.541 1.00 95.88 223 THR A C 1
ATOM 1761 O O . THR A 1 223 ? -21.274 -1.735 8.692 1.00 95.88 223 THR A O 1
ATOM 1764 N N . THR A 1 224 ? -22.429 -0.653 7.109 1.00 95.44 224 THR A N 1
ATOM 1765 C CA . THR A 1 224 ? -23.571 -0.335 7.983 1.00 95.44 224 THR A CA 1
ATOM 1766 C C . THR A 1 224 ? -24.366 -1.579 8.367 1.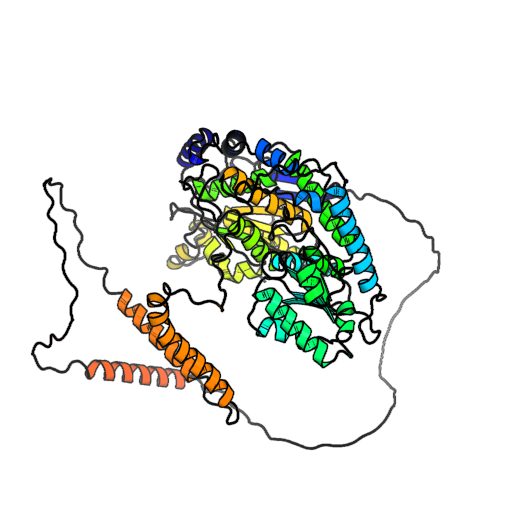00 95.44 224 THR A C 1
ATOM 1768 O O . THR A 1 224 ? -24.803 -1.689 9.512 1.00 95.44 224 THR A O 1
ATOM 1771 N N . THR A 1 225 ? -24.503 -2.557 7.468 1.00 98.00 225 THR A N 1
ATOM 1772 C CA . THR A 1 225 ? -25.151 -3.841 7.782 1.00 98.00 225 THR A CA 1
ATOM 1773 C C . THR A 1 225 ? -24.336 -4.641 8.800 1.00 98.00 225 THR A C 1
ATOM 1775 O O . THR A 1 225 ? -24.884 -5.106 9.805 1.00 98.00 225 THR A O 1
ATOM 1778 N N . ASN A 1 226 ? -23.016 -4.729 8.614 1.00 98.62 226 ASN A N 1
ATOM 1779 C CA . ASN A 1 226 ? -22.123 -5.376 9.576 1.00 98.62 226 ASN A CA 1
ATOM 1780 C C . ASN A 1 226 ? -22.096 -4.637 10.924 1.00 98.62 226 ASN A C 1
ATOM 1782 O O . ASN A 1 226 ? -22.179 -5.274 11.974 1.00 98.62 226 ASN A O 1
ATOM 1786 N N . ALA A 1 227 ? -22.071 -3.300 10.920 1.00 98.25 227 ALA A N 1
ATOM 1787 C CA . ALA A 1 227 ? -22.122 -2.488 12.135 1.00 98.25 227 ALA A CA 1
ATOM 1788 C C . ALA A 1 227 ? -23.422 -2.711 12.922 1.00 98.25 227 ALA A C 1
ATOM 1790 O O . ALA A 1 227 ? -23.387 -2.880 14.140 1.00 98.25 227 ALA A O 1
ATOM 1791 N N . ASN A 1 228 ? -24.568 -2.769 12.238 1.00 98.12 228 ASN A N 1
ATOM 1792 C CA . ASN A 1 228 ? -25.854 -3.061 12.874 1.00 98.12 228 ASN A CA 1
ATOM 1793 C C . ASN A 1 228 ? -25.931 -4.504 13.396 1.00 98.12 228 ASN A C 1
ATOM 1795 O O . ASN A 1 228 ? -26.500 -4.734 14.463 1.00 98.12 228 ASN A O 1
ATOM 1799 N N . THR A 1 229 ? -25.314 -5.463 12.701 1.00 98.62 229 THR A N 1
ATOM 1800 C CA . THR A 1 229 ? -25.197 -6.854 13.171 1.00 98.62 229 THR A CA 1
ATOM 1801 C C . THR A 1 229 ? -24.366 -6.934 14.453 1.00 98.62 229 THR A C 1
ATOM 1803 O O . THR A 1 229 ? -24.817 -7.514 15.441 1.00 98.62 229 THR A O 1
ATOM 1806 N N . ALA A 1 230 ? -23.205 -6.272 14.485 1.00 98.56 230 ALA A N 1
ATOM 1807 C CA . ALA A 1 230 ? -22.364 -6.161 15.676 1.00 98.56 230 ALA A CA 1
ATOM 1808 C C . ALA A 1 230 ? -23.085 -5.454 16.835 1.00 98.56 230 ALA A C 1
ATOM 1810 O O . ALA A 1 230 ? -23.047 -5.927 17.970 1.00 98.56 230 ALA A O 1
ATOM 1811 N N . LYS A 1 231 ? -23.799 -4.354 16.551 1.00 98.31 231 LYS A N 1
ATOM 1812 C CA . LYS A 1 231 ? -24.618 -3.632 17.537 1.00 98.31 231 LYS A CA 1
ATOM 1813 C C . LYS A 1 231 ? -25.699 -4.530 18.130 1.00 98.31 231 LYS A C 1
ATOM 1815 O O . LYS A 1 231 ? -25.847 -4.562 19.348 1.00 98.31 231 LYS A O 1
ATOM 1820 N N . LYS A 1 232 ? -26.429 -5.280 17.298 1.00 98.00 232 LYS A N 1
ATOM 1821 C CA . LYS A 1 232 ? -27.450 -6.227 17.763 1.00 98.00 232 LYS A CA 1
ATOM 1822 C C . LYS A 1 232 ? -26.836 -7.289 18.675 1.00 98.00 232 LYS A C 1
ATOM 1824 O O . LYS A 1 232 ? -27.303 -7.448 19.796 1.00 98.00 232 LYS A O 1
ATOM 1829 N N . TRP A 1 233 ? -25.764 -7.943 18.229 1.00 98.44 233 TRP A N 1
ATOM 1830 C CA . TRP A 1 233 ? -25.039 -8.944 19.018 1.00 98.44 233 TRP A CA 1
ATOM 1831 C C . TRP A 1 233 ? -24.555 -8.391 20.367 1.00 98.44 233 TRP A C 1
ATOM 1833 O O . TRP A 1 233 ? -24.693 -9.040 21.402 1.00 98.44 233 TRP A O 1
ATOM 1843 N N . PHE A 1 234 ? -24.039 -7.161 20.382 1.00 98.56 234 PHE A N 1
ATOM 1844 C CA . PHE A 1 234 ? -23.587 -6.499 21.602 1.00 98.56 234 PHE A CA 1
ATOM 1845 C C . PHE A 1 234 ? -24.747 -6.225 22.573 1.00 98.56 234 PHE A C 1
ATOM 1847 O O . PHE A 1 234 ? -24.654 -6.532 23.766 1.00 98.56 234 PHE A O 1
ATOM 1854 N N . LEU A 1 235 ? -25.862 -5.689 22.066 1.00 97.56 235 LEU A N 1
ATOM 1855 C CA . LEU A 1 235 ? -27.037 -5.340 22.870 1.00 97.56 235 LEU A CA 1
ATOM 1856 C C . LEU A 1 235 ? -27.791 -6.559 23.425 1.00 97.56 235 LEU A C 1
ATOM 1858 O O . LEU A 1 235 ? -28.550 -6.407 24.376 1.00 97.56 235 LEU A O 1
ATOM 1862 N N . GLU A 1 236 ? -27.549 -7.771 22.916 1.00 96.94 236 GLU A N 1
ATOM 1863 C CA . GLU A 1 236 ? -28.071 -9.005 23.526 1.00 96.94 236 GLU A CA 1
ATOM 1864 C C . GLU A 1 236 ? -27.487 -9.280 24.923 1.00 96.94 236 GLU A C 1
ATOM 1866 O O . GLU A 1 236 ? -28.080 -10.033 25.702 1.00 96.94 236 GLU A O 1
ATOM 1871 N N . LYS A 1 237 ? -26.317 -8.707 25.247 1.00 95.88 237 LYS A N 1
ATOM 1872 C CA . LYS A 1 237 ? -25.623 -8.886 26.538 1.00 95.88 237 LYS A CA 1
ATOM 1873 C C . LYS A 1 237 ? -25.392 -7.587 27.305 1.00 95.88 237 LYS A C 1
ATOM 1875 O O . LYS A 1 237 ? -25.218 -7.639 28.525 1.00 95.88 237 LYS A O 1
ATOM 1880 N N . ALA A 1 238 ? -25.365 -6.447 26.620 1.00 95.50 238 ALA A N 1
ATOM 1881 C CA . ALA A 1 238 ? -25.200 -5.146 27.251 1.00 95.50 238 ALA A CA 1
ATOM 1882 C C . ALA A 1 238 ? -26.413 -4.787 28.139 1.00 95.50 238 ALA A C 1
ATOM 1884 O O . ALA A 1 238 ? -27.538 -5.188 27.843 1.00 95.50 238 ALA A O 1
ATOM 1885 N N . PRO A 1 239 ? -26.215 -4.022 29.227 1.00 92.38 239 PRO A N 1
ATOM 1886 C CA . PRO A 1 239 ? -27.292 -3.679 30.157 1.00 92.38 239 PRO A CA 1
ATOM 1887 C C . PRO A 1 239 ? -28.318 -2.696 29.572 1.00 92.38 239 PRO A C 1
ATOM 1889 O O . PRO A 1 239 ? -29.495 -2.774 29.912 1.00 92.38 239 PRO A O 1
ATOM 1892 N N . ASP A 1 240 ? -27.873 -1.766 28.723 1.00 92.75 240 ASP A N 1
ATOM 1893 C CA . ASP A 1 240 ? -28.702 -0.780 28.031 1.00 92.75 240 ASP A CA 1
ATOM 1894 C C . ASP A 1 240 ? -27.950 -0.179 26.825 1.00 92.75 240 ASP A C 1
ATOM 1896 O O . ASP A 1 240 ? -26.753 -0.411 26.634 1.00 92.75 240 ASP A O 1
ATOM 1900 N N . GLU A 1 241 ? -28.644 0.620 26.009 1.00 93.12 241 GLU A N 1
ATOM 1901 C CA . GLU A 1 241 ? -28.059 1.260 24.822 1.00 93.12 241 GLU A CA 1
ATOM 1902 C C . GLU A 1 241 ? -26.956 2.283 25.137 1.00 93.12 241 GLU A C 1
ATOM 1904 O O . GLU A 1 241 ? -26.105 2.536 24.286 1.00 93.12 241 GLU A O 1
ATOM 1909 N N . LYS A 1 242 ? -26.885 2.843 26.354 1.00 93.06 242 LYS A N 1
ATOM 1910 C CA . LYS A 1 242 ? -25.811 3.787 26.719 1.00 93.06 242 LYS A CA 1
ATOM 1911 C C . LYS A 1 242 ? -24.451 3.095 26.767 1.00 93.06 242 LYS A C 1
ATOM 1913 O O . LYS A 1 242 ? -23.421 3.761 26.680 1.00 93.06 242 LYS A O 1
ATOM 1918 N N . ALA A 1 243 ? -24.430 1.765 26.871 1.00 96.19 243 ALA A N 1
ATOM 1919 C CA . ALA A 1 243 ? -23.212 0.974 26.770 1.00 96.19 243 ALA A CA 1
ATOM 1920 C C . ALA A 1 243 ? -22.539 1.077 25.385 1.00 96.19 243 ALA A C 1
ATOM 1922 O O . ALA A 1 243 ? -21.332 0.848 25.298 1.00 96.19 243 ALA A O 1
ATOM 1923 N N . ILE A 1 244 ? -23.266 1.475 24.327 1.00 96.56 244 ILE A N 1
ATOM 1924 C CA . ILE A 1 244 ? -22.713 1.670 22.972 1.00 96.56 244 ILE A CA 1
ATOM 1925 C C . ILE A 1 244 ? -21.543 2.658 23.000 1.00 96.56 244 ILE A C 1
ATOM 1927 O O . ILE A 1 244 ? -20.498 2.374 22.419 1.00 96.56 244 ILE A O 1
ATOM 1931 N N . ALA A 1 245 ? -21.656 3.751 23.760 1.00 95.06 245 ALA A N 1
ATOM 1932 C CA . ALA A 1 245 ? -20.612 4.772 23.875 1.00 95.06 245 ALA A CA 1
ATOM 1933 C C . ALA A 1 245 ? -19.273 4.247 24.439 1.00 95.06 245 ALA A C 1
ATOM 1935 O O . ALA A 1 245 ? -18.256 4.921 24.323 1.00 95.06 245 ALA A O 1
ATOM 1936 N N . LYS A 1 246 ? -19.245 3.050 25.044 1.00 97.00 246 LYS A N 1
ATOM 1937 C CA . LYS A 1 246 ? -18.016 2.406 25.548 1.00 97.00 246 LYS A CA 1
ATOM 1938 C C . LYS A 1 246 ? -17.433 1.354 24.603 1.00 97.00 246 LYS A C 1
ATOM 1940 O O . LYS A 1 246 ? -16.306 0.912 24.817 1.00 97.00 246 LYS A O 1
ATOM 1945 N N . HIS A 1 247 ? -18.200 0.925 23.603 1.00 98.56 247 HIS A N 1
ATOM 1946 C CA . HIS A 1 247 ? -17.880 -0.231 22.763 1.00 98.56 247 HIS A CA 1
ATOM 1947 C C . HIS A 1 247 ? -17.930 0.056 21.266 1.00 98.56 247 HIS A C 1
ATOM 1949 O O . HIS A 1 247 ? -17.519 -0.800 20.495 1.00 98.56 247 HIS A O 1
ATOM 1955 N N . PHE A 1 248 ? -18.382 1.234 20.844 1.00 98.62 248 PHE A N 1
ATOM 1956 C CA . PHE A 1 248 ? -18.418 1.633 19.443 1.00 98.62 248 PHE A CA 1
ATOM 1957 C C . PHE A 1 248 ? -17.802 3.017 19.280 1.00 98.62 248 PHE A C 1
ATOM 1959 O O . PHE A 1 248 ? -18.150 3.954 20.001 1.00 98.62 248 PHE A O 1
ATOM 1966 N N . VAL A 1 249 ? -16.909 3.137 18.302 1.00 98.44 249 VAL A N 1
ATOM 1967 C CA . VAL A 1 249 ? -16.323 4.407 17.858 1.00 98.44 249 VAL A CA 1
ATOM 1968 C C . VAL A 1 249 ? -16.430 4.510 16.339 1.00 98.44 249 VAL A C 1
ATOM 1970 O O . VAL A 1 249 ? -16.532 3.491 15.650 1.00 98.44 249 VAL A O 1
ATOM 1973 N N . ALA A 1 250 ? -16.424 5.728 15.804 1.00 97.94 250 ALA A N 1
ATOM 1974 C CA . ALA A 1 250 ? -16.622 5.973 14.377 1.00 97.94 250 ALA A CA 1
ATOM 1975 C C . ALA A 1 250 ? -15.392 6.622 13.739 1.00 97.94 250 ALA A C 1
ATOM 1977 O O . ALA A 1 250 ? -14.858 7.592 14.263 1.00 97.94 250 ALA A O 1
ATOM 1978 N N . LEU A 1 251 ? -14.990 6.134 12.566 1.00 97.12 251 LEU A N 1
ATOM 1979 C CA . LEU A 1 251 ? -13.991 6.770 11.703 1.00 97.12 251 LEU A CA 1
ATOM 1980 C C . LEU A 1 251 ? -14.758 7.317 10.494 1.00 97.12 251 LEU A C 1
ATOM 1982 O O . LEU A 1 251 ? -15.039 6.582 9.543 1.00 97.12 251 LEU A O 1
ATOM 1986 N N . SER A 1 252 ? -15.213 8.568 10.586 1.00 93.19 252 SER A N 1
ATOM 1987 C CA . SER A 1 252 ? -16.252 9.115 9.703 1.00 93.19 252 SER A CA 1
ATOM 1988 C C . SER A 1 252 ? -16.234 10.641 9.652 1.00 93.19 252 SER A C 1
ATOM 1990 O O . SER A 1 252 ? -15.674 11.301 10.518 1.00 93.19 252 SER A O 1
ATOM 1992 N N . THR A 1 253 ? -16.911 11.192 8.646 1.00 86.12 253 THR A N 1
ATOM 1993 C CA . THR A 1 253 ? -17.191 12.634 8.509 1.00 86.12 253 THR A CA 1
ATOM 1994 C C . THR A 1 253 ? -18.655 12.994 8.754 1.00 86.12 253 THR A C 1
ATOM 1996 O O . THR A 1 253 ? -19.021 14.166 8.734 1.00 86.12 253 THR A O 1
ATOM 1999 N N . ASN A 1 254 ? -19.516 11.992 8.956 1.00 91.50 254 ASN A N 1
ATOM 2000 C CA . ASN A 1 254 ? -20.963 12.159 9.013 1.00 91.50 254 ASN A CA 1
ATOM 2001 C C . ASN A 1 254 ? -21.487 12.059 10.451 1.00 91.50 254 ASN A C 1
ATOM 2003 O O . ASN A 1 254 ? -22.027 11.030 10.855 1.00 91.50 254 ASN A O 1
ATOM 2007 N N . GLU A 1 255 ? -21.343 13.151 11.201 1.00 92.94 255 GLU A N 1
ATOM 2008 C CA . GLU A 1 255 ? -21.749 13.253 12.610 1.00 92.94 255 GLU A CA 1
ATOM 2009 C C . GLU A 1 255 ? -23.204 12.817 12.842 1.00 92.94 255 GLU A C 1
ATOM 2011 O O . GLU A 1 255 ? -23.483 12.050 13.757 1.00 92.94 255 GLU A O 1
ATOM 2016 N N . LYS A 1 256 ? -24.125 13.201 11.949 1.00 94.38 256 LYS A N 1
ATOM 2017 C CA . LYS A 1 256 ? -25.558 12.885 12.078 1.00 94.38 256 LYS A CA 1
ATOM 2018 C C . LYS A 1 256 ? -25.847 11.386 12.063 1.00 94.38 256 LYS A C 1
ATOM 2020 O O . LYS A 1 256 ? -26.663 10.908 12.848 1.00 94.38 256 LYS A O 1
ATOM 2025 N N . GLU A 1 257 ? -25.221 10.638 11.156 1.00 94.62 257 GLU A N 1
ATOM 2026 C CA . GLU A 1 257 ? -25.433 9.186 11.089 1.00 94.62 257 GLU A CA 1
ATOM 2027 C C . GLU A 1 257 ? -24.694 8.452 12.221 1.00 94.62 257 GLU A C 1
ATOM 2029 O O . GLU A 1 257 ? -25.188 7.434 12.706 1.00 94.62 257 GLU A O 1
ATOM 2034 N N . VAL A 1 258 ? -23.570 8.998 12.702 1.00 94.31 258 VAL A N 1
ATOM 2035 C CA . VAL A 1 258 ? -22.848 8.491 13.884 1.00 94.31 258 VAL A CA 1
ATOM 2036 C C . VAL A 1 258 ? -23.693 8.646 15.155 1.00 94.31 258 VAL A C 1
ATOM 2038 O O . VAL A 1 258 ? -23.891 7.669 15.883 1.00 94.31 258 VAL A O 1
ATOM 2041 N N . GLU A 1 259 ? -24.272 9.829 15.383 1.00 94.31 259 GLU A N 1
ATOM 2042 C CA . GLU A 1 259 ? -25.191 10.090 16.501 1.00 94.31 259 GLU A CA 1
ATOM 2043 C C . GLU A 1 259 ? -26.425 9.192 16.435 1.00 94.31 259 GLU A C 1
ATOM 2045 O O . GLU A 1 259 ? -26.810 8.570 17.425 1.00 94.31 259 GLU A O 1
ATOM 2050 N N . LYS A 1 260 ? -27.028 9.070 15.247 1.00 93.94 260 LYS A N 1
ATOM 2051 C CA . LYS A 1 260 ? -28.194 8.208 15.015 1.00 93.94 260 LYS A CA 1
ATOM 2052 C C . LYS A 1 260 ? -27.894 6.732 15.281 1.00 93.94 260 LYS A C 1
ATOM 2054 O O . LYS A 1 260 ? -28.781 5.997 15.714 1.00 93.94 260 LYS A O 1
ATOM 2059 N N . PHE A 1 261 ? -26.661 6.285 15.049 1.00 95.00 261 PHE A N 1
ATOM 2060 C CA . PHE A 1 261 ? -26.230 4.939 15.420 1.00 95.00 261 PHE A CA 1
ATOM 2061 C C . PHE A 1 261 ? -26.105 4.764 16.945 1.00 95.00 261 PHE A C 1
ATOM 2063 O O . PHE A 1 261 ? -26.249 3.643 17.442 1.00 95.00 261 PHE A O 1
ATOM 2070 N N . GLY A 1 262 ? -25.913 5.850 17.698 1.00 94.00 262 GLY A N 1
ATOM 2071 C CA . GLY A 1 262 ? -25.768 5.861 19.157 1.00 94.00 262 GLY A CA 1
ATOM 2072 C C . GLY A 1 262 ? -24.318 5.935 19.642 1.00 94.00 262 GLY A C 1
ATOM 2073 O O . GLY A 1 262 ? -24.061 5.687 20.820 1.00 94.00 262 GLY A O 1
ATOM 2074 N N . ILE A 1 263 ? -23.369 6.240 18.752 1.00 95.56 263 ILE A N 1
ATOM 2075 C CA . ILE A 1 263 ? -21.972 6.511 19.118 1.00 95.56 263 ILE A CA 1
ATOM 2076 C C . ILE A 1 263 ? -21.885 7.945 19.654 1.00 95.56 263 ILE A C 1
ATOM 2078 O O . ILE A 1 263 ? -22.451 8.864 19.066 1.00 95.56 263 ILE A O 1
ATOM 2082 N N . ASP A 1 264 ? -21.176 8.134 20.770 1.00 93.31 264 ASP A N 1
ATOM 2083 C CA . ASP A 1 264 ? -20.844 9.469 21.281 1.00 93.31 264 ASP A CA 1
ATOM 2084 C C . ASP A 1 264 ? -19.965 10.191 20.249 1.00 93.31 264 ASP A C 1
ATOM 2086 O O . ASP A 1 264 ? -18.964 9.631 19.799 1.00 93.31 264 ASP A O 1
ATOM 2090 N N . THR A 1 265 ? -20.311 11.420 19.864 1.00 91.75 265 THR A N 1
ATOM 2091 C CA . THR A 1 265 ? -19.545 12.193 18.872 1.00 91.75 265 THR A CA 1
ATOM 2092 C C . THR A 1 265 ? -18.125 12.497 19.331 1.00 91.75 265 THR A C 1
ATOM 2094 O O . THR A 1 265 ? -17.242 12.671 18.495 1.00 91.75 265 THR A O 1
ATOM 2097 N N . LYS A 1 266 ? -17.853 12.448 20.642 1.00 93.44 266 LYS A N 1
ATOM 2098 C CA . LYS A 1 266 ? -16.483 12.475 21.176 1.00 93.44 266 LYS A CA 1
ATOM 2099 C C . LYS A 1 266 ? -15.651 11.271 20.755 1.00 93.44 266 LYS A C 1
ATOM 2101 O O . LYS A 1 266 ? -14.440 11.379 20.713 1.00 93.44 266 LYS A O 1
ATOM 2106 N N . ASN A 1 267 ? -16.285 10.154 20.413 1.00 93.88 267 ASN A N 1
ATOM 2107 C CA . ASN A 1 267 ? -15.639 8.952 19.891 1.00 93.88 267 ASN A CA 1
ATOM 2108 C C . ASN A 1 267 ? -15.696 8.890 18.353 1.00 93.88 267 ASN A C 1
ATOM 2110 O O . ASN A 1 267 ? -15.589 7.811 17.759 1.00 93.88 267 ASN A O 1
ATOM 2114 N N . MET A 1 268 ? -15.923 10.029 17.695 1.00 96.44 268 MET A N 1
ATOM 2115 C CA . MET A 1 268 ? -15.815 10.162 16.250 1.00 96.44 268 MET A CA 1
ATOM 2116 C C . MET A 1 268 ? -14.445 10.734 15.883 1.00 96.44 268 MET A C 1
ATOM 2118 O O . MET A 1 268 ? -14.033 11.786 16.367 1.00 96.44 268 MET A O 1
ATOM 2122 N N . PHE A 1 269 ? -13.752 10.053 14.980 1.00 97.19 269 PHE A N 1
ATOM 2123 C CA . PHE A 1 269 ? -12.468 10.466 14.432 1.00 97.19 269 PHE A CA 1
ATOM 2124 C C . PHE A 1 269 ? -12.683 10.922 12.988 1.00 97.19 269 PHE A C 1
ATOM 2126 O O . PHE A 1 269 ? -12.918 10.109 12.087 1.00 97.19 269 PHE A O 1
ATOM 2133 N N . GLY A 1 270 ? -12.651 12.242 12.798 1.00 91.38 270 GLY A N 1
ATOM 2134 C CA . GLY A 1 270 ? -12.843 12.898 11.507 1.00 91.38 270 GLY A CA 1
ATOM 2135 C C . GLY A 1 270 ? -11.648 12.754 10.567 1.00 91.38 270 GLY A C 1
ATOM 2136 O O . GLY A 1 270 ? -10.520 12.517 10.993 1.00 91.38 270 GLY A O 1
ATOM 2137 N N . PHE A 1 271 ? -11.894 12.911 9.269 1.00 88.25 271 PHE A N 1
ATOM 2138 C CA . PHE A 1 271 ? -10.852 13.075 8.254 1.00 88.25 271 PHE A CA 1
ATOM 2139 C C . PHE A 1 271 ? -11.409 13.814 7.036 1.00 88.25 271 PHE A C 1
ATOM 2141 O O . PHE A 1 271 ? -12.592 13.727 6.738 1.00 88.25 271 PHE A O 1
ATOM 2148 N N . ALA A 1 272 ? -10.574 14.540 6.304 1.00 88.19 272 ALA A N 1
ATOM 2149 C CA . ALA A 1 272 ? -11.060 15.423 5.251 1.00 88.19 272 ALA A CA 1
ATOM 2150 C C . ALA A 1 272 ? -11.438 14.707 3.938 1.00 88.19 272 ALA A C 1
ATOM 2152 O O . ALA A 1 272 ? -11.113 13.541 3.685 1.00 88.19 272 ALA A O 1
ATOM 2153 N N . ASP A 1 273 ? -12.131 15.422 3.052 1.00 86.12 273 ASP A N 1
ATOM 2154 C CA . ASP A 1 273 ? -12.631 14.877 1.792 1.00 86.12 273 ASP A CA 1
ATOM 2155 C C . ASP A 1 273 ? -11.533 14.578 0.755 1.00 86.12 273 ASP A C 1
ATOM 2157 O O . ASP A 1 273 ? -11.700 13.631 -0.019 1.00 86.12 273 ASP A O 1
ATOM 2161 N N . TRP A 1 274 ? -10.408 15.296 0.812 1.00 90.38 274 TRP A N 1
ATOM 2162 C CA . TRP A 1 274 ? -9.181 15.087 0.029 1.00 90.38 274 TRP A CA 1
ATOM 2163 C C . TRP A 1 274 ? -8.402 13.815 0.412 1.00 90.38 274 TRP A C 1
ATOM 2165 O O . TRP A 1 274 ? -7.407 13.454 -0.233 1.00 90.38 274 TRP A O 1
ATOM 2175 N N . VAL A 1 275 ? -8.860 13.100 1.447 1.00 90.38 275 VAL A N 1
ATOM 2176 C CA . VAL A 1 275 ? -8.398 11.751 1.782 1.00 90.38 275 VAL A CA 1
ATOM 2177 C C . VAL A 1 275 ? -9.167 10.734 0.933 1.00 90.38 275 VAL A C 1
ATOM 2179 O O . VAL A 1 275 ? -10.353 10.452 1.155 1.00 90.38 275 VAL A O 1
ATOM 2182 N N . GLY A 1 276 ? -8.475 10.172 -0.059 1.00 87.69 276 GLY A N 1
ATOM 2183 C CA . GLY A 1 276 ? -8.970 9.050 -0.856 1.00 87.69 276 GLY A CA 1
ATOM 2184 C C . GLY A 1 276 ? -8.914 7.743 -0.063 1.00 87.69 276 GLY A C 1
ATOM 2185 O O . GLY A 1 276 ? -7.952 7.506 0.665 1.00 87.69 276 GLY A O 1
ATOM 2186 N N . GLY A 1 277 ? -9.913 6.868 -0.227 1.00 89.06 277 GLY A N 1
ATOM 2187 C CA . GLY A 1 277 ? -10.051 5.638 0.569 1.00 89.06 277 GLY A CA 1
ATOM 2188 C C . GLY A 1 277 ? -8.801 4.750 0.557 1.00 89.06 277 GLY A C 1
ATOM 2189 O O . GLY A 1 277 ? -8.257 4.439 1.613 1.00 89.06 277 GLY A O 1
ATOM 2190 N N . ARG A 1 278 ? -8.277 4.408 -0.625 1.00 90.69 278 ARG A N 1
ATOM 2191 C CA . ARG A 1 278 ? -7.049 3.594 -0.782 1.00 90.69 278 ARG A CA 1
ATOM 2192 C C . ARG A 1 278 ? -5.752 4.269 -0.293 1.00 90.69 278 ARG A C 1
ATOM 2194 O O . ARG A 1 278 ? -4.720 3.612 -0.172 1.00 90.69 278 ARG A O 1
ATOM 2201 N N . TYR A 1 279 ? -5.819 5.558 0.048 1.00 92.12 279 TYR A N 1
ATOM 2202 C CA . TYR A 1 279 ? -4.735 6.359 0.627 1.00 92.12 279 TYR A CA 1
ATOM 2203 C C . TYR A 1 279 ? -5.000 6.733 2.098 1.00 92.12 279 TYR A C 1
ATOM 2205 O O . TYR A 1 279 ? -4.358 7.639 2.618 1.00 92.12 279 TYR A O 1
ATOM 2213 N N . SER A 1 280 ? -5.965 6.097 2.773 1.00 94.06 280 SER A N 1
ATOM 2214 C CA . SER A 1 280 ? -6.496 6.608 4.046 1.00 94.06 280 SER A CA 1
ATOM 2215 C C . SER A 1 280 ? -5.862 6.036 5.316 1.00 94.06 280 SER A C 1
ATOM 2217 O O . SER A 1 280 ? -6.083 6.615 6.375 1.00 94.06 280 SER A O 1
ATOM 2219 N N . VAL A 1 281 ? -5.044 4.974 5.252 1.00 95.69 281 VAL A N 1
ATOM 2220 C CA . VAL A 1 281 ? -4.473 4.318 6.457 1.00 95.69 281 VAL A CA 1
ATOM 2221 C C . VAL A 1 281 ? -3.689 5.268 7.376 1.00 95.69 281 VAL A C 1
ATOM 2223 O O . VAL A 1 281 ? -3.542 5.003 8.560 1.00 95.69 281 VAL A O 1
ATOM 2226 N N . TRP A 1 282 ? -3.200 6.386 6.839 1.00 95.81 282 TRP A N 1
ATOM 2227 C CA . TRP A 1 282 ? -2.455 7.418 7.567 1.00 95.81 282 TRP A CA 1
ATOM 2228 C C . TRP A 1 282 ? -3.339 8.346 8.410 1.00 95.81 282 TRP A C 1
ATOM 2230 O O . TRP A 1 282 ? -2.830 9.108 9.219 1.00 95.81 282 TRP A O 1
ATOM 2240 N N . SER A 1 283 ? -4.650 8.335 8.167 1.00 96.06 283 SER A N 1
ATOM 2241 C CA . SER A 1 283 ? -5.644 9.165 8.857 1.00 96.06 283 SER A CA 1
ATOM 2242 C C . SER A 1 283 ? -6.234 8.442 10.075 1.00 96.06 283 SER A C 1
ATOM 2244 O O . SER A 1 283 ? -5.741 7.392 10.486 1.00 96.06 283 SER A O 1
ATOM 2246 N N . ALA A 1 284 ? -7.372 8.938 10.573 1.00 97.25 284 ALA A N 1
ATOM 2247 C CA . ALA A 1 284 ? -8.259 8.240 11.501 1.00 97.25 284 ALA A CA 1
ATOM 2248 C C . ALA A 1 284 ? -8.530 6.771 11.129 1.00 97.25 284 ALA A C 1
ATOM 2250 O O . ALA A 1 284 ? -8.659 5.938 12.020 1.00 97.25 284 ALA A O 1
ATOM 2251 N N . ILE A 1 285 ? -8.565 6.417 9.835 1.00 97.31 285 ILE A N 1
ATOM 2252 C CA . ILE A 1 285 ? -8.724 5.019 9.384 1.00 97.31 285 ILE A CA 1
ATOM 2253 C C . ILE A 1 285 ? -7.623 4.095 9.943 1.00 97.31 285 ILE A C 1
ATOM 2255 O O . ILE A 1 285 ? -7.866 2.912 10.166 1.00 97.31 285 ILE A O 1
ATOM 2259 N N . GLY A 1 286 ? -6.437 4.628 10.242 1.00 97.69 286 GLY A N 1
ATOM 2260 C CA . GLY A 1 286 ? -5.347 3.915 10.907 1.00 97.69 286 GLY A CA 1
ATOM 2261 C C . GLY A 1 286 ? -5.549 3.658 12.404 1.00 97.69 286 GLY A C 1
ATOM 2262 O O . GLY A 1 286 ? -4.639 3.127 13.038 1.00 97.69 286 GLY A O 1
ATOM 2263 N N . LEU A 1 287 ? -6.696 4.005 13.008 1.00 98.69 287 LEU A N 1
ATOM 2264 C CA . LEU A 1 287 ? -6.898 3.869 14.457 1.00 98.69 287 LEU A CA 1
ATOM 2265 C C . LEU A 1 287 ? -6.729 2.429 14.958 1.00 98.69 287 LEU A C 1
ATOM 2267 O O . LEU A 1 287 ? -6.133 2.228 16.013 1.00 98.69 287 LEU A O 1
ATOM 2271 N N . SER A 1 288 ? -7.185 1.422 14.208 1.00 98.50 288 SER A N 1
ATOM 2272 C CA . SER A 1 288 ? -6.954 0.006 14.550 1.00 98.50 288 SER A CA 1
ATOM 2273 C C . SER A 1 288 ? -5.464 -0.339 14.609 1.00 98.50 288 SER A C 1
ATOM 2275 O O . SER A 1 288 ? -5.030 -1.028 15.532 1.00 98.50 288 SER A O 1
ATOM 2277 N N . VAL A 1 289 ? -4.665 0.196 13.682 1.00 98.19 289 VAL A N 1
ATOM 2278 C CA . VAL A 1 289 ? -3.202 0.061 13.698 1.00 98.19 289 VAL A CA 1
ATOM 2279 C C . VAL A 1 289 ? -2.632 0.747 14.939 1.00 98.19 289 VAL A C 1
ATOM 2281 O O . VAL A 1 289 ? -1.912 0.110 15.702 1.00 98.19 289 VAL A O 1
ATOM 2284 N N . CYS A 1 290 ? -3.005 2.006 15.189 1.00 98.44 290 CYS A N 1
ATOM 2285 C CA . CYS A 1 290 ? -2.550 2.787 16.343 1.00 98.44 290 CYS A CA 1
ATOM 2286 C C . CYS A 1 290 ? -2.872 2.102 17.684 1.00 98.44 290 CYS A C 1
ATOM 2288 O O . CYS A 1 290 ? -2.018 2.015 18.566 1.00 98.44 290 CYS A O 1
ATOM 2290 N N . LEU A 1 291 ? -4.076 1.541 17.828 1.00 98.75 291 LEU A N 1
ATOM 2291 C CA . LEU A 1 291 ? -4.476 0.749 18.993 1.00 98.75 291 LEU A CA 1
ATOM 2292 C C . LEU A 1 291 ? -3.595 -0.487 19.169 1.00 98.75 291 LEU A C 1
ATOM 2294 O O . LEU A 1 291 ? -3.207 -0.803 20.296 1.00 98.75 291 LEU A O 1
ATOM 2298 N N . TYR A 1 292 ? -3.246 -1.155 18.070 1.00 98.44 292 TYR A N 1
ATOM 2299 C CA . TYR A 1 292 ? -2.503 -2.407 18.096 1.00 98.44 292 TYR A CA 1
ATOM 2300 C C . TYR A 1 292 ? -1.008 -2.213 18.368 1.00 98.44 292 TYR A C 1
ATOM 2302 O O . TYR A 1 292 ? -0.484 -2.811 19.311 1.00 98.44 292 TYR A O 1
ATOM 2310 N N . ILE A 1 293 ? -0.326 -1.335 17.627 1.00 97.00 293 ILE A N 1
ATOM 2311 C CA . ILE A 1 293 ? 1.131 -1.127 17.752 1.00 97.00 293 ILE A CA 1
ATOM 2312 C C . ILE A 1 293 ? 1.508 0.012 18.710 1.00 97.00 293 ILE A C 1
ATOM 2314 O O . ILE A 1 293 ? 2.659 0.112 19.127 1.00 97.00 293 ILE A O 1
ATOM 2318 N N . GLY A 1 294 ? 0.542 0.838 19.117 1.00 97.75 294 GLY A N 1
ATOM 2319 C CA . GLY A 1 294 ? 0.747 2.020 19.954 1.00 97.75 294 GLY A CA 1
ATOM 2320 C C . GLY A 1 294 ? 1.060 3.280 19.150 1.00 97.75 294 GLY A C 1
ATOM 2321 O O . GLY A 1 294 ? 1.618 3.210 18.055 1.00 97.75 294 GLY A O 1
ATOM 2322 N N . TYR A 1 295 ? 0.722 4.440 19.721 1.00 98.06 295 TYR A N 1
ATOM 2323 C CA . TYR A 1 295 ? 0.840 5.726 19.032 1.00 98.06 295 TYR A CA 1
ATOM 2324 C C . TYR A 1 295 ? 2.267 6.046 18.586 1.00 98.06 295 TYR A C 1
ATOM 2326 O O . TYR A 1 295 ? 2.463 6.463 17.454 1.00 98.06 295 TYR A O 1
ATOM 2334 N N . GLU A 1 296 ? 3.275 5.803 19.422 1.00 95.69 296 GLU A N 1
ATOM 2335 C CA . GLU A 1 296 ? 4.664 6.134 19.071 1.00 95.69 296 GLU A CA 1
ATOM 2336 C C . GLU A 1 296 ? 5.153 5.352 17.835 1.00 95.69 296 GLU A C 1
ATOM 2338 O O . GLU A 1 296 ? 5.791 5.921 16.950 1.00 95.69 296 GLU A O 1
ATOM 2343 N N . ASN A 1 297 ? 4.773 4.075 17.708 1.00 92.81 297 ASN A N 1
ATOM 2344 C CA . ASN A 1 297 ? 5.067 3.273 16.513 1.00 92.81 297 ASN A CA 1
ATOM 2345 C C . ASN A 1 297 ? 4.222 3.720 15.307 1.00 92.81 297 ASN A C 1
ATOM 2347 O O . ASN A 1 297 ? 4.707 3.722 14.177 1.00 92.81 297 ASN A O 1
ATOM 2351 N N . PHE A 1 298 ? 2.968 4.134 15.524 1.00 95.44 298 PHE A N 1
ATOM 2352 C CA . PHE A 1 298 ? 2.141 4.716 14.462 1.00 95.44 298 PHE A CA 1
ATOM 2353 C C . PHE A 1 298 ? 2.729 6.042 13.953 1.00 95.44 298 PHE A C 1
ATOM 2355 O O . PHE A 1 298 ? 2.811 6.261 12.749 1.00 95.44 298 PHE A O 1
ATOM 2362 N N . HIS A 1 299 ? 3.235 6.895 14.841 1.00 95.12 299 HIS A N 1
ATOM 2363 C CA . HIS A 1 299 ? 3.917 8.130 14.475 1.00 95.12 299 HIS A CA 1
ATOM 2364 C C . HIS A 1 299 ? 5.229 7.859 13.714 1.00 95.12 299 HIS A C 1
ATOM 2366 O O . HIS A 1 299 ? 5.515 8.548 12.737 1.00 95.12 299 HIS A O 1
ATOM 2372 N N . GLN A 1 300 ? 6.003 6.829 14.085 1.00 88.94 300 GLN A N 1
ATOM 2373 C CA . GLN A 1 300 ? 7.161 6.375 13.292 1.00 88.94 300 GLN A CA 1
ATOM 2374 C C . GLN A 1 300 ? 6.752 5.902 11.890 1.00 88.94 300 GLN A C 1
ATOM 2376 O O . GLN A 1 300 ? 7.403 6.247 10.901 1.00 88.94 300 GLN A O 1
ATOM 2381 N N . PHE A 1 301 ? 5.629 5.187 11.778 1.00 89.88 301 PHE A N 1
ATOM 2382 C CA . PHE A 1 301 ? 5.047 4.803 10.492 1.00 89.88 301 PHE A CA 1
ATOM 2383 C C . PHE A 1 301 ? 4.700 6.033 9.628 1.00 89.88 301 PHE A C 1
ATOM 2385 O O . PHE A 1 301 ? 5.062 6.070 8.449 1.00 89.88 301 PHE A O 1
ATOM 2392 N N . LEU A 1 302 ? 4.108 7.084 10.210 1.00 93.06 302 LEU A N 1
ATOM 2393 C CA . LEU A 1 302 ? 3.890 8.365 9.520 1.00 93.06 302 LEU A CA 1
ATOM 2394 C C . LEU A 1 302 ? 5.218 9.032 9.117 1.00 93.06 302 LEU A C 1
ATOM 2396 O O . LEU A 1 302 ? 5.378 9.459 7.973 1.00 93.06 302 LEU A O 1
ATOM 2400 N N . ALA A 1 303 ? 6.198 9.079 10.019 1.00 90.06 303 ALA A N 1
ATOM 2401 C CA . ALA A 1 303 ? 7.485 9.730 9.780 1.00 90.06 303 ALA A CA 1
ATOM 2402 C C . ALA A 1 303 ? 8.297 9.051 8.662 1.00 90.06 303 ALA A C 1
ATOM 2404 O O . ALA A 1 303 ? 8.950 9.728 7.864 1.00 90.06 303 ALA A O 1
ATOM 2405 N N . GLY A 1 304 ? 8.235 7.719 8.556 1.00 85.25 304 GLY A N 1
ATOM 2406 C CA . GLY A 1 304 ? 8.847 6.977 7.452 1.00 85.25 304 GLY A CA 1
ATOM 2407 C C . GLY A 1 304 ? 8.223 7.322 6.096 1.00 85.25 304 GLY A C 1
ATOM 2408 O O . GLY A 1 304 ? 8.938 7.476 5.104 1.00 85.25 304 GLY A O 1
ATOM 2409 N N . ALA A 1 305 ? 6.902 7.519 6.055 1.00 87.44 305 ALA A N 1
ATOM 2410 C CA . ALA A 1 305 ? 6.223 7.992 4.855 1.00 87.44 305 ALA A CA 1
ATOM 2411 C C . ALA A 1 305 ? 6.581 9.453 4.532 1.00 87.44 305 ALA A C 1
ATOM 2413 O O . ALA A 1 305 ? 6.907 9.752 3.387 1.00 87.44 305 ALA A O 1
ATOM 2414 N N . ASN A 1 306 ? 6.649 10.338 5.533 1.00 91.69 306 ASN A N 1
ATOM 2415 C CA . ASN A 1 306 ? 7.096 11.724 5.344 1.00 91.69 306 ASN A CA 1
ATOM 2416 C C . ASN A 1 306 ? 8.495 11.813 4.720 1.00 91.69 306 ASN A C 1
ATOM 2418 O O . ASN A 1 306 ? 8.749 12.640 3.844 1.00 91.69 306 ASN A O 1
ATOM 2422 N N . ALA A 1 307 ? 9.414 10.945 5.152 1.00 87.94 307 ALA A N 1
ATOM 2423 C CA . ALA A 1 307 ? 10.764 10.895 4.606 1.00 87.94 307 ALA A CA 1
ATOM 2424 C C . ALA A 1 307 ? 10.761 10.528 3.109 1.00 87.94 307 ALA A C 1
ATOM 2426 O O . ALA A 1 307 ? 11.479 11.145 2.320 1.00 87.94 307 ALA A O 1
ATOM 2427 N N . MET A 1 308 ? 9.908 9.585 2.699 1.00 86.75 308 MET A N 1
ATOM 2428 C CA . MET A 1 308 ? 9.736 9.222 1.290 1.00 86.75 308 MET A CA 1
ATOM 2429 C C . MET A 1 308 ? 8.968 10.291 0.488 1.00 86.75 308 MET A C 1
ATOM 2431 O O . MET A 1 308 ? 9.274 10.497 -0.683 1.00 86.75 308 MET A O 1
ATOM 2435 N N . ASP A 1 309 ? 8.024 11.017 1.098 1.00 93.00 309 ASP A N 1
ATOM 2436 C CA . ASP A 1 309 ? 7.358 12.187 0.491 1.00 93.00 309 ASP A CA 1
ATOM 2437 C C . ASP A 1 309 ? 8.372 13.269 0.127 1.00 93.00 309 ASP A C 1
ATOM 2439 O O . ASP A 1 309 ? 8.359 13.806 -0.982 1.00 93.00 309 ASP A O 1
ATOM 2443 N N . ARG A 1 310 ? 9.307 13.543 1.039 1.00 93.31 310 ARG A N 1
ATOM 2444 C CA . ARG A 1 310 ? 10.408 14.471 0.785 1.00 93.31 310 ARG A CA 1
ATOM 2445 C C . ARG A 1 310 ? 11.349 13.960 -0.295 1.00 93.31 310 ARG A C 1
ATOM 2447 O O . ARG A 1 310 ? 11.692 14.728 -1.186 1.00 93.31 310 ARG A O 1
ATOM 2454 N N . HIS A 1 311 ? 11.715 12.677 -0.267 1.00 91.94 311 HIS A N 1
ATOM 2455 C CA . HIS A 1 311 ? 12.515 12.070 -1.339 1.00 91.94 311 HIS A CA 1
ATOM 2456 C C . HIS A 1 311 ? 11.848 12.249 -2.704 1.00 91.94 311 HIS A C 1
ATOM 2458 O O . HIS A 1 311 ? 12.495 12.708 -3.641 1.00 91.94 311 HIS A O 1
ATOM 2464 N N . PHE A 1 312 ? 10.548 11.972 -2.802 1.00 93.56 312 PHE A N 1
ATOM 2465 C CA . PHE A 1 312 ? 9.778 12.148 -4.030 1.00 93.56 312 PHE A CA 1
ATOM 2466 C C . PHE A 1 312 ? 9.726 13.616 -4.492 1.00 93.56 312 PHE A C 1
ATOM 2468 O O . PHE A 1 312 ? 9.878 13.911 -5.682 1.00 93.56 312 PHE A O 1
ATOM 2475 N N . ARG A 1 313 ? 9.546 14.554 -3.558 1.00 95.00 313 ARG A N 1
ATOM 2476 C CA . ARG A 1 313 ? 9.442 15.988 -3.851 1.00 95.00 313 ARG A CA 1
ATOM 2477 C C . ARG A 1 313 ? 10.771 16.646 -4.215 1.00 95.00 313 ARG A C 1
ATOM 2479 O O . ARG A 1 313 ? 10.808 17.483 -5.108 1.00 95.00 313 ARG A O 1
ATOM 2486 N N . GLU A 1 314 ? 11.842 16.306 -3.511 1.00 95.75 314 GLU A N 1
ATOM 2487 C CA . GLU A 1 314 ? 13.103 17.059 -3.529 1.00 95.75 314 GLU A CA 1
ATOM 2488 C C . GLU A 1 314 ? 14.159 16.432 -4.461 1.00 95.75 314 GLU A C 1
ATOM 2490 O O . GLU A 1 314 ? 15.084 17.121 -4.893 1.00 95.75 314 GLU A O 1
ATOM 2495 N N . THR A 1 315 ? 14.038 15.143 -4.801 1.00 96.19 315 THR A N 1
ATOM 2496 C CA . THR A 1 315 ? 15.070 14.414 -5.560 1.00 96.19 315 THR A CA 1
ATOM 2497 C C . THR A 1 315 ? 14.900 14.570 -7.077 1.00 96.19 315 THR A C 1
ATOM 2499 O O . THR A 1 315 ? 13.788 14.362 -7.579 1.00 96.19 315 THR A O 1
ATOM 2502 N N . PRO A 1 316 ? 15.986 14.845 -7.839 1.00 97.62 316 PRO A N 1
ATOM 2503 C CA . PRO A 1 316 ? 15.960 14.840 -9.304 1.00 97.62 316 PRO A CA 1
ATOM 2504 C C . PRO A 1 316 ? 15.413 13.525 -9.870 1.00 97.62 316 PRO A C 1
ATOM 2506 O O . PRO A 1 316 ? 15.749 12.455 -9.364 1.00 97.62 316 PRO A O 1
ATOM 2509 N N . LEU A 1 317 ? 14.610 13.595 -10.936 1.00 95.12 317 LEU A N 1
ATOM 2510 C CA . LEU A 1 317 ? 13.869 12.450 -11.492 1.00 95.12 317 LEU A CA 1
ATOM 2511 C C . LEU A 1 317 ? 14.746 11.211 -11.755 1.00 95.12 317 LEU A C 1
ATOM 2513 O O . LEU A 1 317 ? 14.351 10.093 -11.443 1.00 95.12 317 LEU A O 1
ATOM 2517 N N . GLU A 1 318 ? 15.966 11.392 -12.263 1.00 95.62 318 GLU A N 1
ATOM 2518 C CA . GLU A 1 318 ? 16.921 10.309 -12.543 1.00 95.62 318 GLU A CA 1
ATOM 2519 C C . GLU A 1 318 ? 17.500 9.603 -11.293 1.00 95.62 318 GLU A C 1
ATOM 2521 O O . GLU A 1 318 ? 18.140 8.548 -11.404 1.00 95.62 318 GLU A O 1
ATOM 2526 N N . GLN A 1 319 ? 17.303 10.181 -10.106 1.00 95.81 319 GLN A N 1
ATOM 2527 C CA . G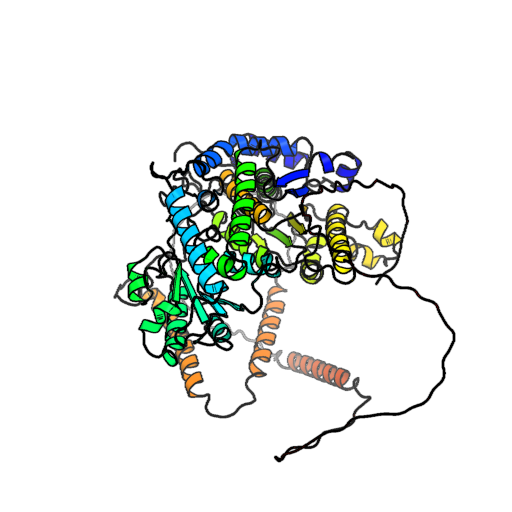LN A 1 319 ? 17.689 9.631 -8.798 1.00 95.81 319 GLN A CA 1
ATOM 2528 C C . GLN A 1 319 ? 16.473 9.289 -7.920 1.00 95.81 319 GLN A C 1
ATOM 2530 O O . GLN A 1 319 ? 16.629 8.736 -6.830 1.00 95.81 319 GLN A O 1
ATOM 2535 N N . ASN A 1 320 ? 15.267 9.616 -8.378 1.00 94.25 320 ASN A N 1
ATOM 2536 C CA . ASN A 1 320 ? 14.047 9.556 -7.593 1.00 94.25 320 ASN A CA 1
ATOM 2537 C C . ASN A 1 320 ? 13.427 8.158 -7.685 1.00 94.25 320 ASN A C 1
ATOM 2539 O O . ASN A 1 320 ? 12.998 7.721 -8.746 1.00 94.25 320 ASN A O 1
ATOM 2543 N N . ILE A 1 321 ? 13.440 7.429 -6.569 1.00 87.19 321 ILE A N 1
ATOM 2544 C CA . ILE A 1 321 ? 13.121 5.995 -6.543 1.00 87.19 321 ILE A CA 1
ATOM 2545 C C . ILE A 1 321 ? 11.683 5.743 -7.006 1.00 87.19 321 ILE A C 1
ATOM 2547 O O . ILE A 1 321 ? 11.546 4.968 -7.953 1.00 87.19 321 ILE A O 1
ATOM 2551 N N . PRO A 1 322 ? 10.650 6.403 -6.432 1.00 86.62 322 PRO A N 1
ATOM 2552 C CA . PRO A 1 322 ? 9.298 6.398 -6.985 1.00 86.62 322 PRO A CA 1
ATOM 2553 C C . PRO A 1 322 ? 9.278 6.561 -8.505 1.00 86.62 322 PRO A C 1
ATOM 2555 O O . PRO A 1 322 ? 8.884 5.611 -9.185 1.00 86.62 322 PRO A O 1
ATOM 2558 N N . VAL A 1 323 ? 9.828 7.677 -9.017 1.00 90.19 323 VAL A N 1
ATOM 2559 C CA . VAL A 1 323 ? 9.786 8.050 -10.447 1.00 90.19 323 VAL A CA 1
ATOM 2560 C C . VAL A 1 323 ? 10.341 6.944 -11.319 1.00 90.19 323 VAL A C 1
ATOM 2562 O O . VAL A 1 323 ? 9.765 6.599 -12.350 1.00 90.19 323 VAL A O 1
ATOM 2565 N N . LEU A 1 324 ? 11.468 6.370 -10.910 1.00 89.25 324 LEU A N 1
ATOM 2566 C CA . LEU A 1 324 ? 12.092 5.270 -11.628 1.00 89.25 324 LEU A CA 1
ATOM 2567 C C . LEU A 1 324 ? 11.194 4.027 -11.633 1.00 89.25 324 LEU A C 1
ATOM 2569 O O . LEU A 1 324 ? 11.047 3.405 -12.681 1.00 89.25 324 LEU A O 1
ATOM 2573 N N . GLY A 1 325 ? 10.555 3.694 -10.510 1.00 86.19 325 GLY A N 1
ATOM 2574 C CA . GLY A 1 325 ? 9.558 2.625 -10.433 1.00 86.19 325 GLY A CA 1
ATOM 2575 C C . GLY A 1 325 ? 8.376 2.846 -11.386 1.00 86.19 325 GLY A C 1
ATOM 2576 O O . GLY A 1 325 ? 8.033 1.938 -12.149 1.00 86.19 325 GLY A O 1
ATOM 2577 N N . GLY A 1 326 ? 7.816 4.060 -11.413 1.00 86.31 326 GLY A N 1
ATOM 2578 C CA . GLY A 1 326 ? 6.707 4.423 -12.304 1.00 86.31 326 GLY A CA 1
ATOM 2579 C C . GLY A 1 326 ? 7.092 4.358 -13.777 1.00 86.31 326 GLY A C 1
ATOM 2580 O O . GLY A 1 326 ? 6.369 3.791 -14.598 1.00 86.31 326 GLY A O 1
ATOM 2581 N N . LEU A 1 327 ? 8.280 4.858 -14.114 1.00 91.38 327 LEU A N 1
ATOM 2582 C CA . LEU A 1 327 ? 8.822 4.813 -15.471 1.00 91.38 327 LEU A CA 1
ATOM 2583 C C . LEU A 1 327 ? 9.126 3.392 -15.949 1.00 91.38 327 LEU A C 1
ATOM 2585 O O . LEU A 1 327 ? 8.933 3.102 -17.129 1.00 91.38 327 LEU A O 1
ATOM 2589 N N . LEU A 1 328 ? 9.571 2.497 -15.063 1.00 88.75 328 LEU A N 1
ATOM 2590 C CA . LEU A 1 328 ? 9.737 1.082 -15.397 1.00 88.75 328 LEU A CA 1
ATOM 2591 C C . LEU A 1 328 ? 8.388 0.421 -15.675 1.00 88.75 328 LEU A C 1
ATOM 2593 O O . LEU A 1 328 ? 8.273 -0.317 -16.649 1.00 88.75 328 LEU A O 1
ATOM 2597 N N . SER A 1 329 ? 7.353 0.726 -14.892 1.00 88.44 329 SER A N 1
ATOM 2598 C CA . SER A 1 329 ? 6.006 0.222 -15.170 1.00 88.44 329 SER A CA 1
ATOM 2599 C C . SER A 1 329 ? 5.505 0.664 -16.551 1.00 88.44 329 SER A C 1
ATOM 2601 O O . SER A 1 329 ? 5.103 -0.181 -17.349 1.00 88.44 329 SER A O 1
ATOM 2603 N N . VAL A 1 330 ? 5.657 1.950 -16.898 1.00 89.94 330 VAL A N 1
ATOM 2604 C CA . VAL A 1 330 ? 5.354 2.475 -18.247 1.00 89.94 330 VAL A CA 1
ATOM 2605 C C . VAL A 1 330 ? 6.183 1.758 -19.316 1.00 89.94 330 VAL A C 1
ATOM 2607 O O . VAL A 1 330 ? 5.656 1.330 -20.341 1.00 89.94 330 VAL A O 1
ATOM 2610 N N . TRP A 1 331 ? 7.482 1.557 -19.074 1.00 93.06 331 TRP A N 1
ATOM 2611 C CA . TRP A 1 331 ? 8.366 0.857 -20.005 1.00 93.06 331 TRP A CA 1
ATOM 2612 C C . TRP A 1 331 ? 7.849 -0.547 -20.344 1.00 93.06 331 TRP A C 1
ATOM 2614 O O . TRP A 1 331 ? 7.772 -0.917 -21.518 1.00 93.06 331 TRP A O 1
ATOM 2624 N N . TYR A 1 332 ? 7.430 -1.324 -19.342 1.00 90.25 332 TYR A N 1
ATOM 2625 C CA . TYR A 1 332 ? 6.937 -2.679 -19.590 1.00 90.25 332 TYR A CA 1
ATOM 2626 C C . TYR A 1 332 ? 5.506 -2.740 -20.083 1.00 90.25 332 TYR A C 1
ATOM 2628 O O . TYR A 1 332 ? 5.226 -3.545 -20.972 1.00 90.25 332 TYR A O 1
ATOM 2636 N N . SER A 1 333 ? 4.621 -1.923 -19.522 1.00 90.12 333 SER A N 1
ATOM 2637 C CA . SER A 1 333 ? 3.213 -1.892 -19.899 1.00 90.12 333 SER A CA 1
ATOM 2638 C C . SER A 1 333 ? 3.084 -1.451 -21.357 1.00 90.12 333 SER A C 1
ATOM 2640 O O . SER A 1 333 ? 2.600 -2.215 -22.196 1.00 90.12 333 SER A O 1
ATOM 2642 N N . ASP A 1 334 ? 3.625 -0.282 -21.703 1.00 91.00 334 ASP A N 1
ATOM 2643 C CA . ASP A 1 334 ? 3.354 0.368 -22.985 1.00 91.00 334 ASP A CA 1
ATOM 2644 C C . ASP A 1 334 ? 4.256 -0.085 -24.131 1.00 91.00 334 ASP A C 1
ATOM 2646 O O . ASP A 1 334 ? 3.793 -0.182 -25.270 1.00 91.00 334 ASP A O 1
ATOM 2650 N N . PHE A 1 335 ? 5.524 -0.403 -23.856 1.00 92.50 335 PHE A N 1
ATOM 2651 C CA . PHE A 1 335 ? 6.478 -0.761 -24.912 1.00 92.50 335 PHE A CA 1
ATOM 2652 C C . PHE A 1 335 ? 6.640 -2.278 -25.044 1.00 92.50 335 PHE A C 1
ATOM 2654 O O . PHE A 1 335 ? 6.599 -2.807 -26.155 1.00 92.50 335 PHE A O 1
ATOM 2661 N N . PHE A 1 336 ? 6.728 -3.007 -23.924 1.00 90.75 336 PHE A N 1
ATOM 2662 C CA . PHE A 1 336 ? 6.790 -4.476 -23.950 1.00 90.75 336 PHE A CA 1
ATOM 2663 C C . PHE A 1 336 ? 5.416 -5.166 -23.937 1.00 90.75 336 PHE A C 1
ATOM 2665 O O . PHE A 1 336 ? 5.352 -6.378 -24.172 1.00 90.75 336 PHE A O 1
ATOM 2672 N N . GLY A 1 337 ? 4.323 -4.441 -23.681 1.00 91.75 337 GLY A N 1
ATOM 2673 C CA . GLY A 1 337 ? 2.966 -4.995 -23.648 1.00 91.75 337 GLY A CA 1
ATOM 2674 C C . GLY A 1 337 ? 2.675 -5.877 -22.429 1.00 91.75 337 GLY A C 1
ATOM 2675 O O . GLY A 1 337 ? 1.838 -6.782 -22.513 1.00 91.75 337 GLY A O 1
ATOM 2676 N N . ALA A 1 338 ? 3.404 -5.702 -21.323 1.00 90.88 338 ALA A N 1
ATOM 2677 C CA . ALA A 1 338 ? 3.208 -6.473 -20.100 1.00 90.88 338 ALA A CA 1
ATOM 2678 C C . ALA A 1 338 ? 1.916 -6.054 -19.392 1.00 90.88 338 ALA A C 1
ATOM 2680 O O . ALA A 1 338 ? 1.801 -4.955 -18.871 1.00 90.88 338 ALA A O 1
ATOM 2681 N N . GLN A 1 339 ? 0.940 -6.962 -19.350 1.00 95.12 339 GLN A N 1
ATOM 2682 C CA . GLN A 1 339 ? -0.378 -6.687 -18.763 1.00 95.12 339 GLN A CA 1
ATOM 2683 C C . GLN A 1 339 ? -0.440 -6.911 -17.248 1.00 95.12 339 GLN A C 1
ATOM 2685 O O . GLN A 1 339 ? -1.436 -6.572 -16.615 1.00 95.12 339 GLN A O 1
ATOM 2690 N N . THR A 1 340 ? 0.579 -7.546 -16.671 1.00 95.38 340 THR A N 1
ATOM 2691 C CA . THR A 1 340 ? 0.581 -7.992 -15.275 1.00 95.38 340 THR A CA 1
ATOM 2692 C C . THR A 1 340 ? 1.879 -7.605 -14.594 1.00 95.38 340 THR A C 1
ATOM 2694 O O . THR A 1 340 ? 2.934 -7.761 -15.209 1.00 95.38 340 THR A O 1
ATOM 2697 N N . HIS A 1 341 ? 1.809 -7.237 -13.319 1.00 92.19 341 HIS A N 1
ATOM 2698 C CA . HIS A 1 341 ? 2.961 -6.926 -12.473 1.00 92.19 341 HIS A CA 1
ATOM 2699 C C . HIS A 1 341 ? 2.912 -7.780 -11.202 1.00 92.19 341 HIS A C 1
ATOM 2701 O O . HIS A 1 341 ? 1.895 -7.817 -10.508 1.00 92.19 341 HIS A O 1
ATOM 2707 N N . LEU A 1 342 ? 3.989 -8.508 -10.919 1.00 94.38 342 LEU A N 1
ATOM 2708 C CA . LEU A 1 342 ? 4.101 -9.367 -9.741 1.00 94.38 342 LEU A CA 1
ATOM 2709 C C . LEU A 1 342 ? 4.687 -8.579 -8.566 1.00 94.38 342 LEU A C 1
ATOM 2711 O O . LEU A 1 342 ? 5.732 -7.960 -8.700 1.00 94.38 342 LEU A O 1
ATOM 2715 N N . VAL A 1 343 ? 4.085 -8.679 -7.385 1.00 90.75 343 VAL A N 1
ATOM 2716 C CA . VAL A 1 343 ? 4.697 -8.221 -6.129 1.00 90.75 343 VAL A CA 1
ATOM 2717 C C . VAL A 1 343 ? 4.909 -9.424 -5.218 1.00 90.75 343 VAL A C 1
ATOM 2719 O O . VAL A 1 343 ? 3.950 -10.022 -4.742 1.00 90.75 343 VAL A O 1
ATOM 2722 N N . ALA A 1 344 ? 6.162 -9.805 -4.978 1.00 90.88 344 ALA A N 1
ATOM 2723 C CA . ALA A 1 344 ? 6.512 -10.986 -4.191 1.00 90.88 344 ALA A CA 1
ATOM 2724 C C . ALA A 1 344 ? 7.349 -10.592 -2.962 1.00 90.88 344 ALA A C 1
ATOM 2726 O O . ALA A 1 344 ? 8.580 -10.505 -3.052 1.00 90.88 344 ALA A O 1
ATOM 2727 N N . PRO A 1 345 ? 6.713 -10.349 -1.801 1.00 90.19 345 PRO A N 1
ATOM 2728 C CA . PRO A 1 345 ? 7.450 -10.140 -0.566 1.00 90.19 345 PRO A CA 1
ATOM 2729 C C . PRO A 1 345 ? 8.088 -11.454 -0.103 1.00 90.19 345 PRO A C 1
ATOM 2731 O O . PRO A 1 345 ? 7.416 -12.460 0.090 1.00 90.19 345 PRO A O 1
ATOM 2734 N N . PHE A 1 346 ? 9.392 -11.452 0.124 1.00 92.44 346 PHE A N 1
ATOM 2735 C CA . PHE A 1 346 ? 10.112 -12.471 0.885 1.00 92.44 346 PHE A CA 1
ATOM 2736 C C . PHE A 1 346 ? 10.022 -12.110 2.370 1.00 92.44 346 PHE A C 1
ATOM 2738 O O . PHE A 1 346 ? 11.023 -11.878 3.041 1.00 92.44 346 PHE A O 1
ATOM 2745 N N . ASP A 1 347 ? 8.784 -11.983 2.841 1.00 89.12 347 ASP A N 1
ATOM 2746 C CA . ASP A 1 347 ? 8.420 -11.639 4.207 1.00 89.12 347 ASP A CA 1
ATOM 2747 C C . ASP A 1 347 ? 6.977 -12.107 4.457 1.00 89.12 347 ASP A C 1
ATOM 2749 O O . ASP A 1 347 ? 6.057 -11.770 3.706 1.00 89.12 347 ASP A O 1
ATOM 2753 N N . GLN A 1 348 ? 6.779 -12.910 5.504 1.00 97.31 348 GLN A N 1
ATOM 2754 C CA . GLN A 1 348 ? 5.471 -13.490 5.808 1.00 97.31 348 GLN A CA 1
ATOM 2755 C C . GLN A 1 348 ? 4.513 -12.493 6.478 1.00 97.31 348 GLN A C 1
ATOM 2757 O O . GLN A 1 348 ? 3.300 -12.631 6.325 1.00 97.31 348 GLN A O 1
ATOM 2762 N N . TYR A 1 349 ? 5.018 -11.490 7.201 1.00 92.94 349 TYR A N 1
ATOM 2763 C CA . TYR A 1 349 ? 4.180 -10.431 7.767 1.00 92.94 349 TYR A CA 1
ATOM 2764 C C . TYR A 1 349 ? 3.590 -9.547 6.658 1.00 92.94 349 TYR A C 1
ATOM 2766 O O . TYR A 1 349 ? 2.462 -9.072 6.774 1.00 92.94 349 TYR A O 1
ATOM 2774 N N . MET A 1 350 ? 4.282 -9.419 5.523 1.00 92.88 350 MET A N 1
ATOM 2775 C CA . MET A 1 350 ? 3.805 -8.696 4.336 1.00 92.88 350 MET A CA 1
ATOM 2776 C C . MET A 1 350 ? 2.816 -9.486 3.449 1.00 92.88 350 MET A C 1
ATOM 2778 O O . MET A 1 350 ? 2.578 -9.102 2.304 1.00 92.88 350 MET A O 1
ATOM 2782 N N . HIS A 1 351 ? 2.182 -10.561 3.934 1.00 97.38 351 HIS A N 1
ATOM 2783 C CA . HIS A 1 351 ? 1.275 -11.391 3.113 1.00 97.38 351 HIS A CA 1
ATOM 2784 C C . HIS A 1 351 ? 0.060 -10.666 2.531 1.00 97.38 351 HIS A C 1
ATOM 2786 O O . HIS A 1 351 ? -0.419 -11.023 1.459 1.00 97.38 351 HIS A O 1
ATOM 2792 N N . ARG A 1 352 ? -0.407 -9.596 3.179 1.00 97.06 352 ARG A N 1
ATOM 2793 C CA . ARG A 1 352 ? -1.503 -8.754 2.668 1.00 97.06 352 ARG A CA 1
ATOM 2794 C C . ARG A 1 352 ? -1.030 -7.593 1.800 1.00 97.06 352 ARG A C 1
ATOM 2796 O O . ARG A 1 352 ? -1.861 -6.854 1.278 1.00 97.06 352 ARG A O 1
ATOM 2803 N N . PHE A 1 353 ? 0.280 -7.432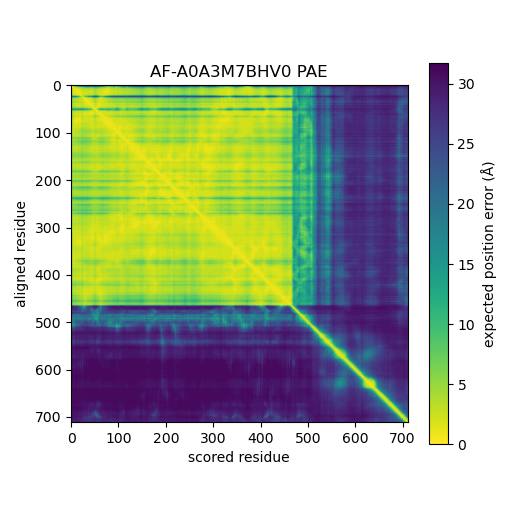 1.618 1.00 93.50 353 PHE A N 1
ATOM 2804 C CA . PHE A 1 353 ? 0.851 -6.341 0.836 1.00 93.50 353 PHE A CA 1
ATOM 2805 C C . PHE A 1 353 ? 0.426 -6.376 -0.638 1.00 93.50 353 PHE A C 1
ATOM 2807 O O . PHE A 1 353 ? -0.058 -5.348 -1.113 1.00 93.50 353 PHE A O 1
ATOM 2814 N N . PRO A 1 354 ? 0.459 -7.524 -1.352 1.00 94.81 354 PRO A N 1
ATOM 2815 C CA . PRO A 1 354 ? -0.050 -7.581 -2.723 1.00 94.81 354 PRO A CA 1
ATOM 2816 C C . PRO A 1 354 ? -1.531 -7.185 -2.827 1.00 94.81 354 PRO A C 1
ATOM 2818 O O . PRO A 1 354 ? -1.893 -6.403 -3.700 1.00 94.81 354 PRO A O 1
ATOM 2821 N N . ALA A 1 355 ? -2.379 -7.656 -1.904 1.00 96.44 355 ALA A N 1
ATOM 2822 C CA . ALA A 1 355 ? -3.811 -7.339 -1.892 1.00 96.44 355 ALA A CA 1
ATOM 2823 C C . ALA A 1 355 ? -4.092 -5.851 -1.619 1.00 96.44 355 ALA A C 1
ATOM 2825 O O . ALA A 1 355 ? -4.993 -5.264 -2.214 1.00 96.44 355 ALA A O 1
ATOM 2826 N N . TYR A 1 356 ? -3.304 -5.217 -0.748 1.00 94.50 356 TYR A N 1
ATOM 2827 C CA . TYR A 1 356 ? -3.373 -3.772 -0.546 1.00 94.50 356 TYR A CA 1
ATOM 2828 C C . TYR A 1 356 ? -3.003 -3.005 -1.830 1.00 94.50 356 TYR A C 1
ATOM 2830 O O . TYR A 1 356 ? -3.723 -2.094 -2.248 1.00 94.50 356 TYR A O 1
ATOM 2838 N N . LEU A 1 357 ? -1.913 -3.405 -2.495 1.00 89.19 357 LEU A N 1
ATOM 2839 C CA . LEU A 1 357 ? -1.447 -2.750 -3.719 1.00 89.19 357 LEU A CA 1
ATOM 2840 C C . LEU A 1 357 ? -2.392 -2.932 -4.904 1.00 89.19 357 LEU A C 1
ATOM 2842 O O . LEU A 1 357 ? -2.485 -2.036 -5.737 1.00 89.19 357 LEU A O 1
ATOM 2846 N N . GLN A 1 358 ? -3.118 -4.049 -4.970 1.00 95.38 358 GLN A N 1
ATOM 2847 C CA . GLN A 1 358 ? -4.166 -4.248 -5.972 1.00 95.38 358 GLN A CA 1
ATOM 2848 C C . GLN A 1 358 ? -5.174 -3.105 -5.942 1.00 95.38 358 GLN A C 1
ATOM 2850 O O . GLN A 1 358 ? -5.435 -2.498 -6.977 1.00 95.38 358 GLN A O 1
ATOM 2855 N N . GLN A 1 359 ? -5.686 -2.752 -4.761 1.00 93.44 359 GLN A N 1
ATOM 2856 C CA . GLN A 1 359 ? -6.587 -1.611 -4.652 1.00 93.44 359 GLN A CA 1
ATOM 2857 C C . GLN A 1 359 ? -5.859 -0.298 -4.962 1.00 93.44 359 GLN A C 1
ATOM 2859 O O . GLN A 1 359 ? -6.351 0.514 -5.745 1.00 93.44 359 GLN A O 1
ATOM 2864 N N . LEU A 1 360 ? -4.682 -0.087 -4.365 1.00 87.94 360 LEU A N 1
ATOM 2865 C CA . LEU A 1 360 ? -3.928 1.153 -4.533 1.00 87.94 360 LEU A CA 1
ATOM 2866 C C . LEU A 1 360 ? -3.634 1.469 -6.006 1.00 87.94 360 LEU A C 1
ATOM 2868 O O . LEU A 1 360 ? -3.827 2.608 -6.423 1.00 87.94 360 LEU A O 1
ATOM 2872 N N . SER A 1 361 ? -3.189 0.478 -6.776 1.00 88.62 361 SER A N 1
ATOM 2873 C CA . SER A 1 361 ? -2.808 0.629 -8.180 1.00 88.62 361 SER A CA 1
ATOM 2874 C C . SER A 1 361 ? -4.008 0.500 -9.112 1.00 88.62 361 SER A C 1
ATOM 2876 O O . SER A 1 361 ? -4.319 1.429 -9.855 1.00 88.62 361 SER A O 1
ATOM 2878 N N . MET A 1 362 ? -4.741 -0.616 -9.056 1.00 94.81 362 MET A N 1
ATOM 2879 C CA . MET A 1 362 ? -5.734 -0.946 -10.084 1.00 94.81 362 MET A CA 1
ATOM 2880 C C . MET A 1 362 ? -6.966 -0.037 -9.998 1.00 94.81 362 MET A C 1
ATOM 2882 O O . MET A 1 362 ? -7.506 0.355 -11.029 1.00 94.81 362 MET A O 1
ATOM 2886 N N . GLU A 1 363 ? -7.379 0.379 -8.797 1.00 90.12 363 GLU A N 1
ATOM 2887 C CA . GLU A 1 363 ? -8.477 1.345 -8.631 1.00 90.12 363 GLU A CA 1
ATOM 2888 C C . GLU A 1 363 ? -8.044 2.781 -9.009 1.00 90.12 363 GLU A C 1
ATOM 2890 O O . GLU A 1 363 ? -8.846 3.594 -9.480 1.00 90.12 363 GLU A O 1
ATOM 2895 N N . SER A 1 364 ? -6.756 3.109 -8.847 1.00 87.25 364 SER A N 1
ATOM 2896 C CA . SER A 1 364 ? -6.192 4.405 -9.259 1.00 87.25 364 SER A CA 1
ATOM 2897 C C . SER A 1 364 ? -6.030 4.506 -10.770 1.00 87.25 364 SER A C 1
ATOM 2899 O O . SER A 1 364 ? -6.523 5.461 -11.374 1.00 87.25 364 SER A O 1
ATOM 2901 N N . ASN A 1 365 ? -5.388 3.507 -11.373 1.00 88.50 365 ASN A N 1
ATOM 2902 C CA . ASN A 1 365 ? -4.819 3.565 -12.717 1.00 88.50 365 ASN A CA 1
ATOM 2903 C C . ASN A 1 365 ? -5.564 2.686 -13.734 1.00 88.50 365 ASN A C 1
ATOM 2905 O O . ASN A 1 365 ? -5.322 2.817 -14.932 1.00 88.50 365 ASN A O 1
ATOM 2909 N N . GLY A 1 366 ? -6.519 1.852 -13.308 1.00 93.44 366 GLY A N 1
ATOM 2910 C CA . GLY A 1 366 ? -7.422 1.085 -14.179 1.00 93.44 366 GLY A CA 1
ATOM 2911 C C . GLY A 1 366 ? -8.479 1.970 -14.842 1.00 93.44 366 GLY A C 1
ATOM 2912 O O . GLY A 1 366 ? -9.670 1.887 -14.545 1.00 93.44 366 GLY A O 1
ATOM 2913 N N . LYS A 1 367 ? -8.035 2.890 -15.696 1.00 89.56 367 LYS A N 1
ATOM 2914 C CA . LYS A 1 367 ? -8.843 3.986 -16.236 1.00 89.56 367 LYS A CA 1
ATOM 2915 C C . LYS A 1 367 ? -8.708 4.067 -17.758 1.00 89.56 367 LYS A C 1
ATOM 2917 O O . LYS A 1 367 ? -7.712 3.621 -18.321 1.00 89.56 367 LYS A O 1
ATOM 2922 N N . ALA A 1 368 ? -9.712 4.654 -18.413 1.00 92.62 368 ALA A N 1
ATOM 2923 C CA . ALA A 1 368 ? -9.805 4.708 -19.878 1.00 92.62 368 ALA A CA 1
ATOM 2924 C C . ALA A 1 368 ? -9.955 6.124 -20.472 1.00 92.62 368 ALA A C 1
ATOM 2926 O O . ALA A 1 368 ? -9.907 6.263 -21.692 1.00 92.62 368 ALA A O 1
ATOM 2927 N N . ILE A 1 369 ? -10.149 7.159 -19.642 1.00 90.50 369 ILE A N 1
ATOM 2928 C CA . ILE A 1 369 ? -10.450 8.536 -20.077 1.00 90.50 369 ILE A CA 1
ATOM 2929 C C . ILE A 1 369 ? -9.437 9.522 -19.500 1.00 90.50 369 ILE A C 1
ATOM 2931 O O . ILE A 1 369 ? -9.333 9.650 -18.281 1.00 90.50 369 ILE A O 1
ATOM 2935 N N . THR A 1 370 ? -8.734 10.252 -20.358 1.00 87.25 370 THR A N 1
ATOM 2936 C CA . THR A 1 370 ? -7.686 11.204 -19.975 1.00 87.25 370 THR A CA 1
ATOM 2937 C C . THR A 1 370 ? -8.236 12.483 -19.320 1.00 87.25 370 THR A C 1
ATOM 2939 O O . THR A 1 370 ? -9.431 12.779 -19.349 1.00 87.25 370 THR A O 1
ATOM 2942 N N . ARG A 1 371 ? -7.334 13.328 -18.802 1.00 83.69 371 ARG A N 1
ATOM 2943 C CA . ARG A 1 371 ? -7.604 14.695 -18.304 1.00 83.69 371 ARG A CA 1
ATOM 2944 C C . ARG A 1 371 ? -8.187 15.653 -19.355 1.00 83.69 371 ARG A C 1
ATOM 2946 O O . ARG A 1 371 ? -8.774 16.680 -18.988 1.00 83.69 371 ARG A O 1
ATOM 2953 N N . SER A 1 372 ? -8.004 15.363 -20.645 1.00 84.56 372 SER A N 1
ATOM 2954 C CA . SER A 1 372 ? -8.636 16.114 -21.740 1.00 84.56 372 SER A CA 1
ATOM 2955 C C . SER A 1 372 ? -10.073 15.654 -22.012 1.00 84.56 372 SER A C 1
ATOM 2957 O O . SER A 1 372 ? -10.822 16.395 -22.642 1.00 84.56 372 SER A O 1
ATOM 2959 N N . GLY A 1 373 ? -10.481 14.497 -21.474 1.00 87.69 373 GLY A N 1
ATOM 2960 C CA . GLY A 1 373 ? -11.779 13.869 -21.732 1.00 87.69 373 GLY A CA 1
ATOM 2961 C C . GLY A 1 373 ? -11.762 12.875 -22.897 1.00 87.69 373 GLY A C 1
ATOM 2962 O O . GLY A 1 373 ? -12.809 12.333 -23.243 1.00 87.69 373 GLY A O 1
ATOM 2963 N N . ASP A 1 374 ? -10.595 12.613 -23.488 1.00 88.94 374 ASP A N 1
ATOM 2964 C CA . ASP A 1 374 ? -10.439 11.675 -24.598 1.00 88.94 374 ASP A CA 1
ATOM 2965 C C . ASP A 1 374 ? -10.215 10.244 -24.100 1.00 88.94 374 ASP A C 1
ATOM 2967 O O . ASP A 1 374 ? -9.672 10.019 -23.018 1.00 88.94 374 ASP A O 1
ATOM 2971 N N . TYR A 1 375 ? -10.560 9.254 -24.924 1.00 93.06 375 TYR A N 1
ATOM 2972 C CA . TYR A 1 375 ? -10.131 7.878 -24.677 1.00 93.06 375 TYR A CA 1
ATOM 2973 C C . TYR A 1 375 ? -8.608 7.748 -24.822 1.00 93.06 375 TYR A C 1
ATOM 2975 O O . TYR A 1 375 ? -8.009 8.310 -25.749 1.00 93.06 375 TYR A O 1
ATOM 2983 N N . VAL A 1 376 ? -7.996 6.976 -23.922 1.00 90.19 376 VAL A N 1
ATOM 2984 C CA . VAL A 1 376 ? -6.571 6.622 -23.998 1.00 90.19 376 VAL A CA 1
ATOM 2985 C C . VAL A 1 376 ? -6.283 5.786 -25.249 1.00 90.19 376 VAL A C 1
ATOM 2987 O O . VAL A 1 376 ? -7.085 4.943 -25.654 1.00 90.19 376 VAL A O 1
ATOM 2990 N N . LYS A 1 377 ? -5.120 6.014 -25.867 1.00 89.81 377 LYS A N 1
ATOM 2991 C CA . LYS A 1 377 ? -4.622 5.266 -27.043 1.00 89.81 377 LYS A CA 1
ATOM 2992 C C . LYS A 1 377 ? -3.378 4.420 -26.727 1.00 89.81 377 LYS 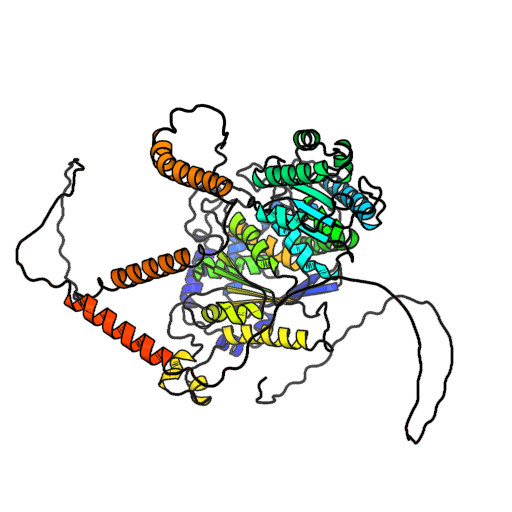A C 1
ATOM 2994 O O . LYS A 1 377 ? -2.627 4.050 -27.627 1.00 89.81 377 LYS A O 1
ATOM 2999 N N . TYR A 1 378 ? -3.157 4.166 -25.447 1.00 89.00 378 TYR A N 1
ATOM 3000 C CA . TYR A 1 378 ? -2.052 3.422 -24.844 1.00 89.00 378 TYR A CA 1
ATOM 3001 C C . TYR A 1 378 ? -2.612 2.621 -23.657 1.00 89.00 378 TYR A C 1
ATOM 3003 O O . TYR A 1 378 ? -3.810 2.721 -23.365 1.00 89.00 378 TYR A O 1
ATOM 3011 N N . THR A 1 379 ? -1.799 1.780 -23.018 1.00 90.56 379 THR A N 1
ATOM 3012 C CA . THR A 1 379 ? -2.268 0.973 -21.881 1.00 90.56 379 THR A CA 1
ATOM 3013 C C . THR A 1 379 ? -2.154 1.766 -20.581 1.00 90.56 379 THR A C 1
ATOM 3015 O O . THR A 1 379 ? -1.396 2.722 -20.482 1.00 90.56 379 THR A O 1
ATOM 3018 N N . THR A 1 380 ? -2.960 1.421 -19.582 1.00 90.44 380 THR A N 1
ATOM 3019 C CA . THR A 1 380 ? -2.953 2.097 -18.278 1.00 90.44 380 THR A CA 1
ATOM 3020 C C . THR A 1 380 ? -2.494 1.128 -17.187 1.00 90.44 380 THR A C 1
ATOM 3022 O O . THR A 1 380 ? -1.536 0.384 -17.414 1.00 90.44 380 THR A O 1
ATOM 3025 N N . GLY A 1 381 ? -3.107 1.153 -15.999 1.00 86.94 381 GLY A N 1
ATOM 3026 C CA . GLY A 1 381 ? -2.650 0.370 -14.851 1.00 86.94 381 GLY A CA 1
ATOM 3027 C C . GLY A 1 381 ? -2.557 -1.136 -15.151 1.00 86.94 381 GLY A C 1
ATOM 3028 O O . GLY A 1 381 ? -3.517 -1.704 -15.686 1.00 86.94 381 GLY A O 1
ATOM 3029 N N . PRO A 1 382 ? -1.436 -1.802 -14.810 1.00 89.44 382 PRO A N 1
ATOM 3030 C CA . PRO A 1 382 ? -1.303 -3.244 -14.976 1.00 89.44 382 PRO A CA 1
ATOM 3031 C C . PRO A 1 382 ? -2.141 -4.007 -13.940 1.00 89.44 382 PRO A C 1
ATOM 3033 O O . PRO A 1 382 ? -2.551 -3.480 -12.907 1.00 89.44 382 PRO A O 1
ATOM 3036 N N . ILE A 1 383 ? -2.366 -5.297 -14.190 1.00 97.75 383 ILE A N 1
ATOM 3037 C CA . ILE A 1 383 ? -2.979 -6.197 -13.208 1.00 97.75 383 ILE A CA 1
ATOM 3038 C C . ILE A 1 383 ? -1.914 -6.593 -12.182 1.00 97.75 383 ILE A C 1
ATOM 3040 O O . ILE A 1 383 ? -0.970 -7.316 -12.515 1.00 97.75 383 ILE A O 1
ATOM 3044 N N . LEU A 1 384 ? -2.077 -6.156 -10.933 1.00 94.06 384 LEU A N 1
ATOM 3045 C CA . LEU A 1 384 ? -1.190 -6.548 -9.839 1.00 94.06 384 LEU A CA 1
ATOM 3046 C C . LEU A 1 384 ? -1.622 -7.887 -9.234 1.00 94.06 384 LEU A C 1
ATOM 3048 O O . LEU A 1 384 ? -2.799 -8.133 -8.962 1.00 94.06 384 LEU A O 1
ATOM 3052 N N . PHE A 1 385 ? -0.652 -8.755 -8.971 1.00 97.56 385 PHE A N 1
ATOM 3053 C CA . PHE A 1 385 ? -0.869 -9.999 -8.234 1.00 97.56 385 PHE A CA 1
ATOM 3054 C C . PHE A 1 385 ? 0.378 -10.380 -7.441 1.00 97.56 385 PHE A C 1
ATOM 3056 O O . PHE A 1 385 ? 1.471 -9.880 -7.706 1.00 97.56 385 PHE A O 1
ATOM 3063 N N . GLY A 1 386 ? 0.230 -11.273 -6.466 1.00 96.06 386 GLY A N 1
ATOM 3064 C CA . GLY A 1 386 ? 1.367 -11.713 -5.676 1.00 96.06 386 GLY A CA 1
ATOM 3065 C C . GLY A 1 386 ? 0.993 -12.486 -4.427 1.00 96.06 386 GLY A C 1
ATOM 3066 O O . GLY A 1 386 ? -0.138 -12.417 -3.965 1.00 96.06 386 GLY A O 1
ATOM 3067 N N . GLU A 1 387 ? 1.980 -13.200 -3.900 1.00 97.00 387 GLU A N 1
ATOM 3068 C CA . GLU A 1 387 ? 1.943 -13.958 -2.648 1.00 97.00 387 GLU A CA 1
ATOM 3069 C C . GLU A 1 387 ? 3.344 -13.915 -2.023 1.00 97.00 387 GLU A C 1
ATOM 3071 O O . GLU A 1 387 ? 4.325 -13.736 -2.764 1.00 97.00 387 GLU A O 1
ATOM 3076 N N . PRO A 1 388 ? 3.484 -14.116 -0.700 1.00 94.69 388 PRO A N 1
ATOM 3077 C CA . PRO A 1 388 ? 4.786 -14.267 -0.082 1.00 94.69 388 PRO A CA 1
ATOM 3078 C C . PRO A 1 388 ? 5.629 -15.362 -0.726 1.00 94.69 388 PRO A C 1
ATOM 3080 O O . PRO A 1 388 ? 5.168 -16.467 -1.031 1.00 94.69 388 PRO A O 1
ATOM 3083 N N . ALA A 1 389 ? 6.908 -15.064 -0.895 1.00 92.31 389 ALA A N 1
ATOM 3084 C CA . ALA A 1 389 ? 7.919 -16.056 -1.188 1.00 92.31 389 ALA A CA 1
ATOM 3085 C C . ALA A 1 389 ? 8.506 -16.595 0.134 1.00 92.31 389 ALA A C 1
ATOM 3087 O O . ALA A 1 389 ? 8.661 -15.862 1.104 1.00 92.31 389 ALA A O 1
ATOM 3088 N N . THR A 1 390 ? 8.854 -17.879 0.219 1.00 97.44 390 THR A N 1
ATOM 3089 C CA . THR A 1 390 ? 9.061 -18.809 -0.904 1.00 97.44 390 THR A CA 1
ATOM 3090 C C . THR A 1 390 ? 7.808 -19.541 -1.396 1.00 97.44 390 THR A C 1
ATOM 3092 O O . THR A 1 390 ? 7.883 -20.178 -2.441 1.00 97.44 390 THR A O 1
ATOM 3095 N N . ASN A 1 391 ? 6.644 -19.403 -0.754 1.00 98.12 391 ASN A N 1
ATOM 3096 C CA . ASN A 1 391 ? 5.409 -20.108 -1.141 1.00 98.12 391 ASN A CA 1
ATOM 3097 C C . ASN A 1 391 ? 5.036 -19.882 -2.617 1.00 98.12 391 ASN A C 1
ATOM 3099 O O . ASN A 1 391 ? 4.741 -20.839 -3.335 1.00 98.12 391 ASN A O 1
ATOM 3103 N N . ALA A 1 392 ? 5.140 -18.640 -3.101 1.00 95.69 392 ALA A N 1
ATOM 3104 C CA . ALA A 1 392 ? 4.908 -18.290 -4.505 1.00 95.69 392 ALA A CA 1
ATOM 3105 C C . ALA A 1 392 ? 5.777 -19.099 -5.496 1.00 95.69 392 ALA A C 1
ATOM 3107 O O . ALA A 1 392 ? 5.323 -19.428 -6.600 1.00 95.69 392 ALA A O 1
ATOM 3108 N N . GLN A 1 393 ? 6.994 -19.488 -5.087 1.00 96.00 393 GLN A N 1
ATOM 3109 C CA . GLN A 1 393 ? 7.910 -20.305 -5.895 1.00 96.00 393 GLN A CA 1
ATOM 3110 C C . GLN A 1 393 ? 7.340 -21.697 -6.184 1.00 96.00 393 GLN A C 1
ATOM 3112 O O . GLN A 1 393 ? 7.571 -22.259 -7.252 1.00 96.00 393 GLN A O 1
ATOM 3117 N N . HIS A 1 394 ? 6.546 -22.216 -5.248 1.00 97.62 394 HIS A N 1
ATOM 3118 C CA . HIS A 1 394 ? 5.910 -23.529 -5.303 1.00 97.62 394 HIS A CA 1
ATOM 3119 C C . HIS A 1 394 ? 4.447 -23.470 -5.770 1.00 97.62 394 HIS A C 1
ATOM 3121 O O . HIS A 1 394 ? 3.729 -24.460 -5.661 1.00 97.62 394 HIS A O 1
ATOM 3127 N N . SER A 1 395 ? 4.003 -22.324 -6.294 1.00 97.81 395 SER A N 1
ATOM 3128 C CA . SER A 1 395 ? 2.649 -22.130 -6.818 1.00 97.81 395 SER A CA 1
ATOM 3129 C C . SER A 1 395 ? 2.687 -21.712 -8.289 1.00 97.81 395 SER A C 1
ATOM 3131 O O . SER A 1 395 ? 2.471 -22.533 -9.179 1.00 97.81 395 SER A O 1
ATOM 3133 N N . PHE A 1 396 ? 3.040 -20.456 -8.576 1.00 96.44 396 PHE A N 1
ATOM 3134 C CA . PHE A 1 396 ? 2.914 -19.879 -9.921 1.00 96.44 396 PHE A CA 1
ATOM 3135 C C . PHE A 1 396 ? 4.245 -19.460 -10.560 1.00 96.44 396 PHE A C 1
ATOM 3137 O O . PHE A 1 396 ? 4.261 -19.061 -11.726 1.00 96.44 396 PHE A O 1
ATOM 3144 N N . PHE A 1 397 ? 5.388 -19.599 -9.876 1.00 95.31 397 PHE A N 1
ATOM 3145 C CA . PHE A 1 397 ? 6.691 -19.273 -10.481 1.00 95.31 397 PHE A CA 1
ATOM 3146 C C . PHE A 1 397 ? 7.058 -20.189 -11.655 1.00 95.31 397 PHE A C 1
ATOM 3148 O O . PHE A 1 397 ? 7.828 -19.787 -12.523 1.00 95.31 397 PHE A O 1
ATOM 3155 N N . GLN A 1 398 ? 6.448 -21.371 -11.763 1.00 94.56 398 GLN A N 1
ATOM 3156 C CA . GLN A 1 398 ? 6.521 -22.189 -12.976 1.00 94.56 398 GLN A CA 1
ATOM 3157 C C . GLN A 1 398 ? 6.100 -21.389 -14.224 1.00 94.56 398 GLN A C 1
ATOM 3159 O O . GLN A 1 398 ? 6.786 -21.414 -15.249 1.00 94.56 398 GLN A O 1
ATOM 3164 N N . LEU A 1 399 ? 4.999 -20.632 -14.138 1.00 93.56 399 LEU A N 1
ATOM 3165 C CA . LEU A 1 399 ? 4.543 -19.751 -15.216 1.00 93.56 399 LEU A CA 1
ATOM 3166 C C . LEU A 1 399 ? 5.508 -18.576 -15.403 1.00 93.56 399 LEU A C 1
ATOM 3168 O O . LEU A 1 399 ? 5.822 -18.225 -16.542 1.00 93.56 399 LEU A O 1
ATOM 3172 N N . LEU A 1 400 ? 6.016 -18.016 -14.302 1.00 90.75 400 LEU A N 1
ATOM 3173 C CA . LEU A 1 400 ? 6.978 -16.912 -14.322 1.00 90.75 400 LEU A CA 1
ATOM 3174 C C . LEU A 1 400 ? 8.264 -17.267 -15.083 1.00 90.75 400 LEU A C 1
ATOM 3176 O O . LEU A 1 400 ? 8.755 -16.457 -15.864 1.00 90.75 400 LEU A O 1
ATOM 3180 N N . HIS A 1 401 ? 8.775 -18.486 -14.903 1.00 90.06 401 HIS A N 1
ATOM 3181 C CA . HIS A 1 401 ? 9.993 -18.976 -15.553 1.00 90.06 401 HIS A CA 1
ATOM 3182 C C . HIS A 1 401 ? 9.723 -19.523 -16.961 1.00 90.06 401 HIS A C 1
ATOM 3184 O O . HIS A 1 401 ? 10.328 -19.089 -17.944 1.00 90.06 401 HIS A O 1
ATOM 3190 N N . GLN A 1 402 ? 8.768 -20.445 -17.110 1.00 91.12 402 GLN A N 1
ATOM 3191 C CA . GLN A 1 402 ? 8.596 -21.239 -18.338 1.00 91.12 402 GLN A CA 1
ATOM 3192 C C . GLN A 1 402 ? 7.287 -20.968 -19.101 1.00 91.12 402 GLN A C 1
ATOM 3194 O O . GLN A 1 402 ? 7.065 -21.568 -20.145 1.00 91.12 402 GLN A O 1
ATOM 3199 N N . GLY A 1 403 ? 6.452 -20.020 -18.656 1.00 90.44 403 GLY A N 1
ATOM 3200 C CA . GLY A 1 403 ? 5.202 -19.640 -19.337 1.00 90.44 403 GLY A CA 1
ATOM 3201 C C . GLY A 1 403 ? 5.375 -18.906 -20.679 1.00 90.44 403 GLY A C 1
ATOM 3202 O O . GLY A 1 403 ? 6.374 -19.043 -21.375 1.00 90.44 403 GLY A O 1
ATOM 3203 N N . THR A 1 404 ? 4.413 -18.074 -21.070 1.00 88.69 404 THR A N 1
ATOM 3204 C CA . THR A 1 404 ? 4.465 -17.305 -22.338 1.00 88.69 404 THR A CA 1
ATOM 3205 C C . THR A 1 404 ? 4.174 -15.813 -22.151 1.00 88.69 404 THR A C 1
ATOM 3207 O O . THR A 1 404 ? 3.966 -15.087 -23.122 1.00 88.69 404 THR A O 1
ATOM 3210 N N . LYS A 1 405 ? 4.137 -15.351 -20.897 1.00 89.50 405 LYS A N 1
ATOM 3211 C CA . LYS A 1 405 ? 3.761 -13.991 -20.481 1.00 89.50 405 LYS A CA 1
ATOM 3212 C C . LYS A 1 405 ? 4.937 -13.313 -19.798 1.00 89.50 405 LYS A C 1
ATOM 3214 O O . LYS A 1 405 ? 5.543 -13.959 -18.956 1.00 89.50 405 LYS A O 1
ATOM 3219 N N . LEU A 1 406 ? 5.222 -12.042 -20.094 1.00 88.69 406 LEU A N 1
ATOM 3220 C CA . LEU A 1 406 ? 6.228 -11.255 -19.365 1.00 88.69 406 LEU A CA 1
ATOM 3221 C C . LEU A 1 406 ? 5.536 -10.557 -18.242 1.00 88.69 406 LEU A C 1
ATOM 3223 O O . LEU A 1 406 ? 4.505 -9.919 -18.427 1.00 88.69 406 LEU A O 1
ATOM 3227 N N . ILE A 1 407 ? 6.156 -10.736 -17.095 1.00 92.31 407 ILE A N 1
ATOM 3228 C CA . ILE A 1 407 ? 5.625 -10.327 -15.824 1.00 92.31 407 ILE A CA 1
ATOM 3229 C C . ILE A 1 407 ? 6.782 -9.622 -15.129 1.00 92.31 407 ILE A C 1
ATOM 3231 O O . ILE A 1 407 ? 7.621 -10.298 -14.538 1.00 92.31 407 ILE A O 1
ATOM 3235 N N . PRO A 1 408 ? 6.915 -8.296 -15.255 1.00 89.75 408 PRO A N 1
ATOM 3236 C CA . PRO A 1 408 ? 7.769 -7.539 -14.354 1.00 89.75 408 PRO A CA 1
ATOM 3237 C C . PRO A 1 408 ? 7.403 -7.891 -12.909 1.00 89.75 408 PRO A C 1
ATOM 3239 O O . PRO A 1 408 ? 6.234 -8.150 -12.614 1.00 89.75 408 PRO A O 1
ATOM 3242 N N . ALA A 1 409 ? 8.397 -7.989 -12.037 1.00 89.88 409 ALA A N 1
ATOM 3243 C CA . ALA A 1 409 ? 8.220 -8.402 -10.658 1.00 89.88 409 ALA A CA 1
ATOM 3244 C C . ALA A 1 409 ? 9.010 -7.509 -9.698 1.00 89.88 409 ALA A C 1
ATOM 3246 O O . ALA A 1 409 ? 10.152 -7.137 -9.950 1.00 89.88 409 ALA A O 1
ATOM 3247 N N . ASP A 1 410 ? 8.423 -7.230 -8.546 1.00 88.06 410 ASP A N 1
ATOM 3248 C CA . ASP A 1 410 ? 9.095 -6.582 -7.430 1.00 88.06 410 ASP A CA 1
ATOM 3249 C C . ASP A 1 410 ? 9.327 -7.623 -6.344 1.00 88.06 410 ASP A C 1
ATOM 3251 O O . ASP A 1 410 ? 8.381 -8.240 -5.845 1.00 88.06 410 ASP A O 1
ATOM 3255 N N . PHE A 1 411 ? 10.594 -7.846 -5.998 1.00 87.69 411 PHE A N 1
ATOM 3256 C CA . PHE A 1 411 ? 10.976 -8.719 -4.896 1.00 87.69 411 PHE A CA 1
ATOM 3257 C C . PHE A 1 411 ? 11.390 -7.840 -3.720 1.00 87.69 411 PHE A C 1
ATOM 3259 O O . PHE A 1 411 ? 12.267 -6.985 -3.825 1.00 87.69 411 PHE A O 1
ATOM 3266 N N . ILE A 1 412 ? 10.759 -8.060 -2.572 1.00 86.44 412 ILE A N 1
ATOM 3267 C CA . ILE A 1 412 ? 10.940 -7.211 -1.390 1.00 86.44 412 ILE A CA 1
ATOM 3268 C C . ILE A 1 412 ? 11.421 -8.085 -0.242 1.00 86.44 412 ILE A C 1
ATOM 3270 O O . ILE A 1 412 ? 10.826 -9.128 -0.000 1.00 86.44 412 ILE A O 1
ATOM 3274 N N . MET A 1 413 ? 12.480 -7.692 0.464 1.00 87.19 413 MET A N 1
ATOM 3275 C CA . MET A 1 413 ? 12.989 -8.451 1.609 1.00 87.19 413 MET A CA 1
ATOM 3276 C C . MET A 1 413 ? 13.616 -7.521 2.649 1.00 87.19 413 MET A C 1
ATOM 3278 O O . MET A 1 413 ? 14.383 -6.620 2.319 1.00 87.19 413 MET A O 1
ATOM 3282 N N . ALA A 1 414 ? 13.360 -7.763 3.932 1.00 83.25 414 ALA A N 1
ATOM 3283 C CA . ALA A 1 414 ? 14.152 -7.153 4.995 1.00 83.25 414 ALA A CA 1
ATOM 3284 C C . ALA A 1 414 ? 15.493 -7.891 5.136 1.00 83.25 414 ALA A C 1
ATOM 3286 O O . ALA A 1 414 ? 15.527 -9.118 5.145 1.00 83.25 414 ALA A O 1
ATOM 3287 N N . ALA A 1 415 ? 16.611 -7.167 5.259 1.00 82.75 415 ALA A N 1
ATOM 3288 C CA . ALA A 1 415 ? 17.916 -7.801 5.479 1.00 82.75 415 ALA A CA 1
ATOM 3289 C C . ALA A 1 415 ? 17.960 -8.556 6.822 1.00 82.75 415 ALA A C 1
ATOM 3291 O O . ALA A 1 415 ? 18.524 -9.649 6.913 1.00 82.75 415 ALA A O 1
ATOM 3292 N N . GLU A 1 416 ? 17.311 -7.993 7.840 1.00 82.88 416 GLU A N 1
ATOM 3293 C CA . GLU A 1 416 ? 17.213 -8.544 9.187 1.00 82.88 416 GLU A CA 1
ATOM 3294 C C . GLU A 1 416 ? 15.803 -9.080 9.446 1.00 82.88 416 GLU A C 1
ATOM 3296 O O . GLU A 1 416 ? 14.811 -8.432 9.118 1.00 82.88 416 GLU A O 1
ATOM 3301 N N . SER A 1 417 ? 15.719 -10.267 10.048 1.00 87.25 417 SER A N 1
ATOM 3302 C CA . SER A 1 417 ? 14.447 -10.870 10.448 1.00 87.25 417 SER A CA 1
ATOM 3303 C C . SER A 1 417 ? 14.042 -10.404 11.843 1.00 87.25 417 SER A C 1
ATOM 3305 O O . SER A 1 417 ? 14.869 -10.377 12.755 1.00 87.25 417 SER A O 1
ATOM 3307 N N . HIS A 1 418 ? 12.745 -10.170 12.048 1.00 86.56 418 HIS A N 1
ATOM 3308 C CA . HIS A 1 418 ? 12.163 -10.026 13.388 1.00 86.56 418 HIS A CA 1
ATOM 3309 C C . HIS A 1 418 ? 12.240 -11.320 14.217 1.00 86.56 418 HIS A C 1
ATOM 3311 O O . HIS A 1 418 ? 12.151 -11.279 15.441 1.00 86.56 418 HIS A O 1
ATOM 3317 N N . ASN A 1 419 ? 12.423 -12.468 13.557 1.00 91.81 419 ASN A N 1
ATOM 3318 C CA . ASN A 1 419 ? 12.454 -13.792 14.165 1.00 91.81 419 ASN A CA 1
ATOM 3319 C C . ASN A 1 419 ? 13.771 -14.506 13.798 1.00 91.81 419 ASN A C 1
ATOM 3321 O O . ASN A 1 419 ? 13.802 -15.268 12.824 1.00 91.81 419 ASN A O 1
ATOM 3325 N N . PRO A 1 420 ? 14.873 -14.289 14.544 1.00 92.44 420 PRO A N 1
ATOM 3326 C CA . PRO A 1 420 ? 16.190 -14.854 14.236 1.00 92.44 420 PRO A CA 1
ATOM 3327 C C . PRO A 1 420 ? 16.322 -16.334 14.646 1.00 92.44 420 PRO A C 1
ATOM 3329 O O . PRO A 1 420 ? 17.271 -16.734 15.325 1.00 92.44 420 PRO A O 1
ATOM 3332 N N . VAL A 1 421 ? 15.359 -17.159 14.223 1.00 96.00 421 VAL A N 1
ATOM 3333 C CA . VAL A 1 421 ? 15.261 -18.592 14.534 1.00 96.00 421 VAL A CA 1
ATOM 3334 C C . VAL A 1 421 ? 16.541 -19.318 14.121 1.00 96.00 421 VAL A C 1
ATOM 3336 O O . VAL A 1 421 ? 17.077 -19.094 13.030 1.00 96.00 421 VAL A O 1
ATOM 3339 N N . GLU A 1 422 ? 17.041 -20.164 15.027 1.00 96.69 422 GLU A N 1
ATOM 3340 C CA . GLU A 1 422 ? 18.267 -20.953 14.844 1.00 96.69 422 GLU A CA 1
ATOM 3341 C C . GLU A 1 422 ? 19.473 -20.098 14.408 1.00 96.69 422 GLU A C 1
ATOM 3343 O O . GLU A 1 422 ? 20.220 -20.430 13.486 1.00 96.69 422 GLU A O 1
ATOM 3348 N N . GLY A 1 423 ? 19.644 -18.934 15.049 1.00 93.62 423 GLY A N 1
ATOM 3349 C CA . GLY A 1 423 ? 20.741 -18.018 14.738 1.00 93.62 423 GLY A CA 1
ATOM 3350 C C . GLY A 1 423 ? 20.679 -17.512 13.295 1.00 93.62 423 GLY A C 1
ATOM 3351 O O . GLY A 1 423 ? 21.696 -17.515 12.596 1.00 93.62 423 GLY A O 1
ATOM 3352 N N . ASN A 1 424 ? 19.487 -17.109 12.839 1.00 93.62 424 ASN A N 1
ATOM 3353 C CA . ASN A 1 424 ? 19.195 -16.642 11.476 1.00 93.62 424 ASN A CA 1
ATOM 3354 C C . ASN A 1 424 ? 19.369 -17.694 10.361 1.00 93.62 424 ASN A C 1
ATOM 3356 O O . ASN A 1 424 ? 19.574 -17.319 9.205 1.00 93.62 424 ASN A O 1
ATOM 3360 N N . LEU A 1 425 ? 19.269 -18.999 10.649 1.00 97.50 425 LEU A N 1
ATOM 3361 C CA . LEU A 1 425 ? 19.289 -20.023 9.592 1.00 97.50 425 LEU A CA 1
ATOM 3362 C C . LEU A 1 425 ? 18.180 -19.783 8.559 1.00 97.50 425 LEU A C 1
ATOM 3364 O O . LEU A 1 425 ? 18.463 -19.688 7.365 1.00 97.50 425 LEU A O 1
ATOM 3368 N N . HIS A 1 426 ? 16.948 -19.592 9.033 1.00 96.31 426 HIS A N 1
ATOM 3369 C CA . HIS A 1 426 ? 15.787 -19.343 8.178 1.00 96.31 426 HIS A CA 1
ATOM 3370 C C . HIS A 1 426 ? 15.957 -18.082 7.327 1.00 96.31 426 HIS A C 1
ATOM 3372 O O . HIS A 1 426 ? 15.699 -18.115 6.128 1.00 96.31 426 HIS A O 1
ATOM 3378 N N . GLN A 1 427 ? 16.466 -16.994 7.914 1.00 92.50 427 GLN A N 1
ATOM 3379 C CA . GLN A 1 427 ? 16.699 -15.748 7.183 1.00 92.50 427 GLN A CA 1
ATOM 3380 C C . GLN A 1 427 ? 17.765 -15.910 6.090 1.00 92.50 427 GLN A C 1
ATOM 3382 O O . GLN A 1 427 ? 17.597 -15.405 4.983 1.00 92.50 427 GLN A O 1
ATOM 3387 N N . ARG A 1 428 ? 18.842 -16.666 6.352 1.00 95.44 428 ARG A N 1
ATOM 3388 C CA . ARG A 1 428 ? 19.856 -16.975 5.327 1.00 95.44 428 ARG A CA 1
ATOM 3389 C C . ARG A 1 428 ? 19.282 -17.811 4.180 1.00 95.44 428 ARG A C 1
ATOM 3391 O O . ARG A 1 428 ? 19.621 -17.553 3.028 1.00 95.44 428 ARG A O 1
ATOM 3398 N N . MET A 1 429 ? 18.416 -18.783 4.475 1.00 97.44 429 MET A N 1
ATOM 3399 C CA . MET A 1 429 ? 17.729 -19.589 3.453 1.00 97.44 429 MET A CA 1
ATOM 3400 C C . MET A 1 429 ? 16.705 -18.770 2.654 1.00 97.44 429 MET A C 1
ATOM 3402 O O . MET A 1 429 ? 16.557 -18.962 1.448 1.00 97.44 429 MET A O 1
ATOM 3406 N N . LEU A 1 430 ? 16.006 -17.837 3.300 1.00 91.88 430 LEU A N 1
ATOM 3407 C CA . LEU A 1 430 ? 15.089 -16.921 2.626 1.00 91.88 430 LEU A CA 1
ATOM 3408 C C . LEU A 1 430 ? 15.851 -15.992 1.671 1.00 91.88 430 LEU A C 1
ATOM 3410 O O . LEU A 1 430 ? 15.495 -15.885 0.497 1.00 91.88 430 LEU A O 1
ATOM 3414 N N . ALA A 1 431 ? 16.959 -15.415 2.142 1.00 88.12 431 ALA A N 1
ATOM 3415 C CA . ALA A 1 431 ? 17.835 -14.568 1.341 1.00 88.12 431 ALA A CA 1
ATOM 3416 C C . ALA A 1 431 ? 18.469 -15.321 0.162 1.00 88.12 431 ALA A C 1
ATOM 3418 O O . ALA A 1 431 ? 18.513 -14.790 -0.948 1.00 88.12 431 ALA A O 1
ATOM 3419 N N . SER A 1 432 ? 18.914 -16.572 0.347 1.00 95.12 432 SER A N 1
ATOM 3420 C CA . SER A 1 432 ? 19.459 -17.364 -0.765 1.00 95.12 432 SER A CA 1
ATOM 3421 C C . SER A 1 432 ? 18.421 -17.565 -1.871 1.00 95.12 432 SER A C 1
ATOM 3423 O O . SER A 1 432 ? 18.740 -17.391 -3.045 1.00 95.12 432 SER A O 1
ATOM 3425 N N . ASN A 1 433 ? 17.166 -17.824 -1.504 1.00 93.00 433 ASN A N 1
ATOM 3426 C CA . ASN A 1 433 ? 16.051 -17.920 -2.439 1.00 93.00 433 ASN A CA 1
ATOM 3427 C C . ASN A 1 433 ? 15.733 -16.578 -3.121 1.00 93.00 433 ASN A C 1
ATOM 3429 O O . ASN A 1 433 ? 15.509 -16.548 -4.331 1.00 93.00 433 ASN A O 1
ATOM 3433 N N . PHE A 1 434 ? 15.743 -15.470 -2.378 1.00 89.06 434 PHE A N 1
ATOM 3434 C CA . PHE A 1 434 ? 15.526 -14.118 -2.905 1.00 89.06 434 PHE A CA 1
ATOM 3435 C C . PHE A 1 434 ? 16.534 -13.748 -4.002 1.00 89.06 434 PHE A C 1
ATOM 3437 O O . PHE A 1 434 ? 16.162 -13.263 -5.080 1.00 89.06 434 PHE A O 1
ATOM 3444 N N . PHE A 1 435 ? 17.819 -14.021 -3.759 1.00 86.50 435 PHE A N 1
ATOM 3445 C CA . PHE A 1 435 ? 18.873 -13.777 -4.740 1.00 86.50 435 PHE A CA 1
ATOM 3446 C C . PHE A 1 435 ? 18.796 -14.773 -5.904 1.00 86.50 435 PHE A C 1
ATOM 3448 O O . PHE A 1 435 ? 18.746 -14.346 -7.063 1.00 86.50 435 PHE A O 1
ATOM 3455 N N . ALA A 1 436 ? 18.679 -16.074 -5.614 1.00 88.25 436 ALA A N 1
ATOM 3456 C CA . ALA A 1 436 ? 18.663 -17.129 -6.626 1.00 88.25 436 ALA A CA 1
ATOM 3457 C C . ALA A 1 436 ? 17.489 -17.000 -7.604 1.00 88.25 436 ALA A C 1
ATOM 3459 O O . ALA A 1 436 ? 17.682 -17.162 -8.806 1.00 88.25 436 ALA A O 1
ATOM 3460 N N . GLN A 1 437 ? 16.282 -16.660 -7.133 1.00 89.31 437 GLN A N 1
ATOM 3461 C CA . GLN A 1 437 ? 15.124 -16.520 -8.023 1.00 89.31 437 GLN A CA 1
ATOM 3462 C C . GLN A 1 437 ? 15.330 -15.416 -9.057 1.00 89.31 437 GLN A C 1
ATOM 3464 O O . GLN A 1 437 ? 15.007 -15.583 -10.232 1.00 89.31 437 GLN A O 1
ATOM 3469 N N . SER A 1 438 ? 15.928 -14.300 -8.650 1.00 83.00 438 SER A N 1
ATOM 3470 C CA . SER A 1 438 ? 16.219 -13.233 -9.600 1.00 83.00 438 SER A CA 1
ATOM 3471 C C . SER A 1 438 ? 17.318 -13.527 -10.584 1.00 83.00 438 SER A C 1
ATOM 3473 O O . SER A 1 438 ? 17.236 -13.127 -11.744 1.00 83.00 438 SER A O 1
ATOM 3475 N N . GLU A 1 439 ? 18.351 -14.213 -10.113 1.00 86.31 439 GLU A N 1
ATOM 3476 C CA . GLU A 1 439 ? 19.439 -14.649 -10.958 1.00 86.31 439 GLU A CA 1
ATOM 3477 C C . GLU A 1 439 ? 18.915 -15.658 -11.981 1.00 86.31 439 GLU A C 1
ATOM 3479 O O . GLU A 1 439 ? 19.200 -15.529 -13.167 1.00 86.31 439 GLU A O 1
ATOM 3484 N N . ALA A 1 440 ? 18.065 -16.595 -11.555 1.00 89.12 440 ALA A N 1
ATOM 3485 C CA . ALA A 1 440 ? 17.435 -17.574 -12.430 1.00 89.12 440 ALA A CA 1
ATOM 3486 C C . ALA A 1 440 ? 16.574 -16.911 -13.519 1.00 89.12 440 ALA A C 1
ATOM 3488 O O . ALA A 1 440 ? 16.704 -17.279 -14.687 1.00 89.12 440 ALA A O 1
ATOM 3489 N N . LEU A 1 441 ? 15.764 -15.899 -13.175 1.00 87.56 441 LEU A N 1
ATOM 3490 C CA . LEU A 1 441 ? 14.985 -15.129 -14.157 1.00 87.56 441 LEU A CA 1
ATOM 3491 C C . LEU A 1 441 ? 15.881 -14.370 -15.145 1.00 87.56 441 LEU A C 1
ATOM 3493 O O . LEU A 1 441 ? 15.600 -14.322 -16.343 1.00 87.56 441 LEU A O 1
ATOM 3497 N N . MET A 1 442 ? 16.994 -13.817 -14.660 1.00 85.50 442 MET A N 1
ATOM 3498 C CA . MET A 1 442 ? 17.944 -13.078 -15.487 1.00 85.50 442 MET A CA 1
ATOM 3499 C C . MET A 1 442 ? 18.763 -13.986 -16.410 1.00 85.50 442 MET A C 1
ATOM 3501 O O . MET A 1 442 ? 18.967 -13.645 -17.577 1.00 85.50 442 MET A O 1
ATOM 3505 N N . ILE A 1 443 ? 19.310 -15.091 -15.904 1.00 86.44 443 ILE A N 1
ATOM 3506 C CA . ILE A 1 443 ? 20.303 -15.918 -16.605 1.00 86.44 443 ILE A CA 1
ATOM 3507 C C . ILE A 1 443 ? 19.615 -17.004 -17.432 1.00 86.44 443 ILE A C 1
ATOM 3509 O O . ILE A 1 443 ? 19.999 -17.222 -18.585 1.00 86.44 443 ILE A O 1
ATOM 3513 N N . GLY A 1 444 ? 18.575 -17.633 -16.887 1.00 88.88 444 GLY A N 1
ATOM 3514 C CA . GLY A 1 444 ? 17.959 -18.816 -17.469 1.00 88.88 444 GLY A CA 1
ATOM 3515 C C . GLY A 1 444 ? 18.905 -20.022 -17.491 1.00 88.88 444 GLY A C 1
ATOM 3516 O O . GLY A 1 444 ? 19.891 -20.095 -16.759 1.00 88.88 444 GLY A O 1
ATOM 3517 N N . LYS A 1 445 ? 18.593 -20.997 -18.346 1.00 90.56 445 LYS A N 1
ATOM 3518 C CA . LYS A 1 445 ? 19.330 -22.259 -18.462 1.00 90.56 445 LYS A CA 1
ATOM 3519 C C . LYS A 1 445 ? 19.286 -22.772 -19.894 1.00 90.56 445 LYS A C 1
ATOM 3521 O O . LYS A 1 445 ? 18.206 -23.067 -20.411 1.00 90.56 445 LYS A O 1
ATOM 3526 N N . THR A 1 446 ? 20.451 -22.853 -20.533 1.00 90.56 446 THR A N 1
ATOM 3527 C CA . THR A 1 446 ? 20.576 -23.215 -21.952 1.00 90.56 446 THR A CA 1
ATOM 3528 C C . THR A 1 446 ? 20.486 -24.732 -22.163 1.00 90.56 446 THR A C 1
ATOM 3530 O O . THR A 1 446 ? 20.744 -25.497 -21.228 1.00 90.56 446 THR A O 1
ATOM 3533 N N . PRO A 1 447 ? 20.178 -25.199 -23.390 1.00 93.44 447 PRO A N 1
ATOM 3534 C CA . PRO A 1 447 ? 20.202 -26.615 -23.736 1.00 93.44 447 PRO A CA 1
ATOM 3535 C C . PRO A 1 447 ? 21.530 -27.281 -23.414 1.00 93.44 447 PRO A C 1
ATOM 3537 O O . PRO A 1 447 ? 21.534 -28.401 -22.918 1.00 93.44 447 PRO A O 1
ATOM 3540 N N . ASP A 1 448 ? 22.646 -26.597 -23.658 1.00 93.31 448 ASP A N 1
ATOM 3541 C CA . ASP A 1 448 ? 23.976 -27.150 -23.413 1.00 93.31 448 ASP A CA 1
ATOM 3542 C C . ASP A 1 448 ? 24.240 -27.326 -21.919 1.00 93.31 448 ASP A C 1
ATOM 3544 O O . ASP A 1 448 ? 24.744 -28.370 -21.511 1.00 93.31 448 ASP A O 1
ATOM 3548 N N . THR A 1 449 ? 23.816 -26.369 -21.084 1.00 92.88 449 THR A N 1
ATOM 3549 C CA . THR A 1 449 ? 23.866 -26.523 -19.623 1.00 92.88 449 THR A CA 1
ATOM 3550 C C . THR A 1 449 ? 23.006 -27.701 -19.167 1.00 92.88 449 THR A C 1
ATOM 3552 O O . THR A 1 449 ? 23.463 -28.534 -18.393 1.00 92.88 449 THR A O 1
ATOM 3555 N N . VAL A 1 450 ? 21.781 -27.820 -19.684 1.00 95.12 450 VAL A N 1
ATOM 3556 C CA . VAL A 1 450 ? 20.862 -28.920 -19.344 1.00 95.12 450 VAL A CA 1
ATOM 3557 C C . VAL A 1 450 ? 21.412 -30.286 -19.781 1.00 95.12 450 VAL A C 1
ATOM 3559 O O . VAL A 1 450 ? 21.303 -31.262 -19.039 1.00 95.12 450 VAL A O 1
ATOM 3562 N N . LYS A 1 451 ? 22.033 -30.371 -20.964 1.00 95.50 451 LYS A N 1
ATOM 3563 C CA . LYS A 1 451 ? 22.702 -31.588 -21.455 1.00 95.50 451 LYS A CA 1
ATOM 3564 C C . LYS A 1 451 ? 23.914 -31.946 -20.599 1.00 95.50 451 LYS A C 1
ATOM 3566 O O . LYS A 1 451 ? 24.086 -33.115 -20.264 1.00 95.50 451 LYS A O 1
ATOM 3571 N N . ALA A 1 452 ? 24.725 -30.958 -20.216 1.00 96.62 452 ALA A N 1
ATOM 3572 C CA . ALA A 1 452 ? 25.901 -31.161 -19.369 1.00 96.62 452 ALA A CA 1
ATOM 3573 C C . ALA A 1 452 ? 25.543 -31.691 -17.968 1.00 96.62 452 ALA A C 1
ATOM 3575 O O . ALA A 1 452 ? 26.337 -32.402 -17.359 1.00 96.62 452 ALA A O 1
ATOM 3576 N N . GLU A 1 453 ? 24.335 -31.407 -17.480 1.00 96.12 453 GLU A N 1
ATOM 3577 C CA . GLU A 1 453 ? 23.790 -31.971 -16.236 1.00 96.12 453 GLU A CA 1
ATOM 3578 C C . GLU A 1 453 ? 23.226 -33.395 -16.386 1.00 96.12 453 GLU A C 1
ATOM 3580 O O . GLU A 1 453 ? 22.705 -33.961 -15.425 1.00 96.12 453 GLU A O 1
ATOM 3585 N N . GLY A 1 454 ? 23.308 -33.990 -17.580 1.00 96.25 454 GLY A N 1
ATOM 3586 C CA . GLY A 1 454 ? 22.875 -35.364 -17.833 1.00 96.25 454 GLY A CA 1
ATOM 3587 C C . GLY A 1 454 ? 21.382 -35.516 -18.130 1.00 96.25 454 GLY A C 1
ATOM 3588 O O . GLY A 1 454 ? 20.826 -36.600 -17.947 1.00 96.25 454 GLY A O 1
ATOM 3589 N N . ALA A 1 455 ? 20.695 -34.458 -18.579 1.00 94.62 455 ALA A N 1
ATOM 3590 C CA . ALA A 1 455 ? 19.306 -34.585 -19.010 1.00 94.62 455 ALA A CA 1
ATOM 3591 C C . ALA A 1 455 ? 19.186 -35.475 -20.268 1.00 94.62 455 ALA A C 1
ATOM 3593 O O . ALA A 1 455 ? 19.907 -35.247 -21.243 1.00 94.62 455 ALA A O 1
ATOM 3594 N N . PRO A 1 456 ? 18.242 -36.437 -20.301 1.00 96.00 456 PRO A N 1
ATOM 3595 C CA . PRO A 1 456 ? 17.920 -37.180 -21.518 1.00 96.00 456 PRO A CA 1
ATOM 3596 C C . PRO A 1 456 ? 17.533 -36.235 -22.657 1.00 96.00 456 PRO A C 1
ATOM 3598 O O . PRO A 1 456 ? 16.841 -35.246 -22.415 1.00 96.00 456 PRO A O 1
ATOM 3601 N N . GLU A 1 457 ? 17.915 -36.563 -23.893 1.00 93.50 457 GLU A N 1
ATOM 3602 C CA . GLU A 1 457 ? 17.748 -35.684 -25.061 1.00 93.50 457 GLU A CA 1
ATOM 3603 C C . GLU A 1 457 ? 16.307 -35.170 -25.225 1.00 93.50 457 GLU A C 1
ATOM 3605 O O . GLU A 1 457 ? 16.091 -33.965 -25.355 1.00 93.50 457 GLU A O 1
ATOM 3610 N N . GLY A 1 458 ? 15.314 -36.055 -25.092 1.00 95.44 458 GLY A N 1
ATOM 3611 C CA . GLY A 1 458 ? 13.895 -35.691 -25.181 1.00 95.44 458 GLY A CA 1
ATOM 3612 C C . GLY A 1 458 ? 13.388 -34.776 -24.058 1.00 95.44 458 GLY A C 1
ATOM 3613 O O . GLY A 1 458 ? 12.358 -34.132 -24.217 1.00 95.44 458 GLY A O 1
ATOM 3614 N N . LEU A 1 459 ? 14.104 -34.677 -22.932 1.00 96.06 459 LEU A N 1
ATOM 3615 C CA . LEU A 1 459 ? 13.749 -33.805 -21.806 1.00 96.06 459 LEU A CA 1
ATOM 3616 C C . LEU A 1 459 ? 14.511 -32.477 -21.804 1.00 96.06 459 LEU A C 1
ATOM 3618 O O . LEU A 1 459 ? 14.174 -31.598 -21.008 1.00 96.06 459 LEU A O 1
ATOM 3622 N N . VAL A 1 460 ? 15.509 -32.302 -22.676 1.00 94.88 460 VAL A N 1
ATOM 3623 C CA . VAL A 1 460 ? 16.297 -31.064 -22.738 1.00 94.88 460 VAL A CA 1
ATOM 3624 C C . VAL A 1 460 ? 15.399 -29.835 -22.939 1.00 94.88 460 VAL A C 1
ATOM 3626 O O . VAL A 1 460 ? 15.508 -28.921 -22.121 1.00 94.88 460 VAL A O 1
ATOM 3629 N N . PRO A 1 461 ? 14.457 -29.794 -23.909 1.00 92.44 461 PRO A N 1
ATOM 3630 C CA . PRO A 1 461 ? 13.607 -28.616 -24.111 1.00 92.44 461 PRO A CA 1
ATOM 3631 C C . PRO A 1 461 ? 12.734 -28.275 -22.895 1.00 92.44 461 PRO A C 1
ATOM 3633 O O . PRO A 1 461 ? 12.525 -27.104 -22.600 1.00 92.44 461 PRO A O 1
ATOM 3636 N N . HIS A 1 462 ? 12.277 -29.287 -22.153 1.00 92.81 462 HIS A N 1
ATOM 3637 C CA . HIS A 1 462 ? 11.418 -29.119 -20.974 1.00 92.81 462 HIS A CA 1
ATOM 3638 C C . HIS A 1 462 ? 12.173 -28.599 -19.745 1.00 92.81 462 HIS A C 1
ATOM 3640 O O . HIS A 1 462 ? 11.586 -27.957 -18.878 1.00 92.81 462 HIS A O 1
ATOM 3646 N N . LYS A 1 463 ? 13.476 -28.882 -19.655 1.00 92.56 463 LYS A N 1
ATOM 3647 C CA . LYS A 1 463 ? 14.349 -28.439 -18.555 1.00 92.56 463 LYS A CA 1
ATOM 3648 C C . LYS A 1 463 ? 15.109 -27.151 -18.878 1.00 92.56 463 LYS A C 1
ATOM 3650 O O . LYS A 1 463 ? 15.770 -26.577 -18.010 1.00 92.56 463 LYS A O 1
ATOM 3655 N N . CYS A 1 464 ? 15.014 -26.688 -20.120 1.00 90.44 464 CYS A N 1
ATOM 3656 C CA . CYS A 1 464 ? 15.522 -25.392 -20.523 1.00 90.44 464 CYS A CA 1
ATOM 3657 C C . CYS A 1 464 ? 14.711 -24.270 -19.881 1.00 90.44 464 CYS A C 1
ATOM 3659 O O . CYS A 1 464 ? 13.483 -24.288 -19.840 1.00 90.44 464 CYS A O 1
ATOM 3661 N N . HIS A 1 465 ? 15.431 -23.251 -19.441 1.00 84.00 465 HIS A N 1
ATOM 3662 C CA . HIS A 1 465 ? 14.867 -21.964 -19.063 1.00 84.00 465 HIS A CA 1
ATOM 3663 C C . HIS A 1 465 ? 15.382 -20.991 -20.124 1.00 84.00 465 HIS A C 1
ATOM 3665 O O . HIS A 1 465 ? 16.295 -20.199 -19.896 1.00 84.00 465 HIS A O 1
ATOM 3671 N N . LEU A 1 466 ? 14.929 -21.232 -21.358 1.00 63.09 466 LEU A N 1
ATOM 3672 C CA . LEU A 1 466 ? 15.482 -20.643 -22.573 1.00 63.09 466 LEU A CA 1
ATOM 3673 C C . LEU A 1 466 ? 14.822 -19.305 -22.912 1.00 63.09 466 LEU A C 1
ATOM 3675 O O . LEU A 1 466 ? 13.608 -19.155 -22.801 1.00 63.09 466 LEU A O 1
ATOM 3679 N N . LYS A 1 467 ? 15.647 -18.384 -23.423 1.00 54.72 467 LYS A N 1
ATOM 3680 C CA . LYS A 1 467 ? 15.261 -17.047 -23.899 1.00 54.72 467 LYS A CA 1
ATOM 3681 C C . LYS A 1 467 ? 14.831 -16.992 -25.377 1.00 54.72 467 LYS A C 1
ATOM 3683 O O . LYS A 1 467 ? 14.181 -16.034 -25.767 1.00 54.72 467 LYS A O 1
ATOM 3688 N N . GLU A 1 468 ? 15.181 -17.981 -26.207 1.00 39.75 468 GLU A N 1
ATOM 3689 C CA . GLU A 1 468 ? 15.239 -17.794 -27.676 1.00 39.75 468 GLU A CA 1
ATOM 3690 C C . GLU A 1 468 ? 14.048 -18.306 -28.513 1.00 39.75 468 GLU A C 1
ATOM 3692 O O . GLU A 1 468 ? 13.957 -17.947 -29.682 1.00 39.75 468 GLU A O 1
ATOM 3697 N N . TYR A 1 469 ? 13.098 -19.083 -27.975 1.00 32.19 469 TYR A N 1
ATOM 3698 C CA . TYR A 1 469 ? 12.001 -19.657 -28.795 1.00 32.19 469 TYR A CA 1
ATOM 3699 C C . TYR A 1 469 ? 10.646 -18.946 -28.707 1.00 32.19 469 TYR A C 1
ATOM 3701 O O . TYR A 1 469 ? 9.639 -19.408 -29.239 1.00 32.19 469 TYR A O 1
ATOM 3709 N N . SER A 1 470 ? 10.616 -17.772 -28.097 1.00 28.30 470 SER A N 1
ATOM 3710 C CA . SER A 1 470 ? 9.452 -16.904 -28.110 1.00 28.30 470 SER A CA 1
ATOM 3711 C C . SER A 1 470 ? 9.973 -15.490 -28.207 1.00 28.30 470 SER A C 1
ATOM 3713 O O . SER A 1 470 ? 10.611 -14.991 -27.288 1.00 28.30 470 SER A O 1
ATOM 3715 N N . SER A 1 471 ? 9.665 -14.810 -29.304 1.00 24.55 471 SER A N 1
ATOM 3716 C CA . SER A 1 471 ? 9.878 -13.375 -29.490 1.00 24.55 471 SER A CA 1
ATOM 3717 C C . SER A 1 471 ? 8.974 -12.535 -28.562 1.00 24.55 471 SER A C 1
ATOM 3719 O O . SER A 1 471 ? 8.433 -11.505 -28.960 1.00 24.55 471 SER A O 1
ATOM 3721 N N . ARG A 1 472 ? 8.711 -13.049 -27.364 1.00 27.38 472 ARG A N 1
ATOM 3722 C CA . ARG A 1 472 ? 7.873 -12.534 -26.304 1.00 27.38 472 ARG A CA 1
ATOM 3723 C C . ARG A 1 472 ? 8.496 -13.053 -25.012 1.00 27.38 472 ARG A C 1
ATOM 3725 O O . ARG A 1 472 ? 8.402 -14.243 -24.719 1.00 27.38 472 ARG A O 1
ATOM 3732 N N . MET A 1 473 ? 9.004 -12.096 -24.239 1.00 28.92 473 MET A N 1
ATOM 3733 C CA . MET A 1 473 ? 8.610 -11.945 -22.846 1.00 28.92 473 MET A CA 1
ATOM 3734 C C . MET A 1 473 ? 9.198 -12.931 -21.804 1.00 28.92 473 MET A C 1
ATOM 3736 O O . MET A 1 473 ? 8.869 -14.112 -21.875 1.00 28.92 473 MET A O 1
ATOM 3740 N N . LYS A 1 474 ? 9.945 -12.440 -20.780 1.00 34.78 474 LYS A N 1
ATOM 3741 C CA . LYS A 1 474 ? 9.768 -12.812 -19.345 1.00 34.78 474 LYS A CA 1
ATOM 3742 C C . LYS A 1 474 ? 10.626 -12.102 -18.284 1.00 34.78 474 LYS A C 1
ATOM 3744 O O . LYS A 1 474 ? 11.542 -11.368 -18.619 1.00 34.78 474 LYS A O 1
ATOM 3749 N N . ALA A 1 475 ? 10.171 -12.313 -17.043 1.00 29.92 475 ALA A N 1
ATOM 3750 C CA . ALA A 1 475 ? 10.113 -11.471 -15.850 1.00 29.92 475 ALA A CA 1
ATOM 3751 C C . ALA A 1 475 ? 11.363 -10.744 -15.363 1.00 29.92 475 ALA A C 1
ATOM 3753 O O . ALA A 1 475 ? 12.493 -11.046 -15.729 1.00 29.92 475 ALA A O 1
ATOM 3754 N N . GLN A 1 476 ? 11.114 -9.778 -14.488 1.00 32.84 476 GLN A N 1
ATOM 3755 C CA . GLN A 1 476 ? 12.090 -8.781 -14.092 1.00 32.84 476 GLN A CA 1
ATOM 3756 C C . GLN A 1 476 ? 11.957 -8.374 -12.645 1.00 32.84 476 GLN A C 1
ATOM 3758 O O . GLN A 1 476 ? 10.994 -8.773 -12.023 1.00 32.84 476 GLN A O 1
ATOM 3763 N N . LYS A 1 477 ? 12.930 -7.627 -12.126 1.00 33.09 477 LYS A N 1
ATOM 3764 C CA . LYS A 1 477 ? 13.130 -7.412 -10.706 1.00 33.09 477 LYS A CA 1
ATOM 3765 C C . LYS A 1 477 ? 13.349 -5.942 -10.363 1.00 33.09 477 LYS A C 1
ATOM 3767 O O . LYS A 1 477 ? 14.224 -5.320 -10.967 1.00 33.09 477 LYS A O 1
ATOM 3772 N N . ASN A 1 478 ? 12.682 -5.484 -9.312 1.00 32.41 478 ASN A N 1
ATOM 3773 C CA . ASN A 1 478 ? 13.220 -4.484 -8.396 1.00 32.41 478 ASN A CA 1
ATOM 3774 C C . ASN A 1 478 ? 13.514 -5.143 -7.039 1.00 32.41 478 ASN A C 1
ATOM 3776 O O . ASN A 1 478 ? 12.622 -5.795 -6.497 1.00 32.41 478 ASN A O 1
ATOM 3780 N N . ASP A 1 479 ? 14.746 -5.026 -6.521 1.00 32.12 479 ASP A N 1
ATOM 3781 C CA . ASP A 1 479 ? 15.051 -5.413 -5.131 1.00 32.12 479 ASP A CA 1
ATOM 3782 C C . ASP A 1 479 ? 14.789 -4.250 -4.197 1.00 32.12 479 ASP A C 1
ATOM 3784 O O . ASP A 1 479 ? 15.377 -3.194 -4.411 1.00 32.12 479 ASP A O 1
ATOM 3788 N N . PHE A 1 480 ? 13.991 -4.476 -3.152 1.00 33.19 480 PHE A N 1
ATOM 3789 C CA . PHE A 1 480 ? 13.850 -3.556 -2.023 1.00 33.19 480 PHE A CA 1
ATOM 3790 C C . PHE A 1 480 ? 14.407 -4.172 -0.748 1.00 33.19 480 PHE A C 1
ATOM 3792 O O . PHE A 1 480 ? 13.955 -5.237 -0.324 1.00 33.19 480 PHE A O 1
ATOM 3799 N N . GLY A 1 481 ? 15.353 -3.472 -0.121 1.00 26.67 481 GLY A N 1
ATOM 3800 C CA . GLY A 1 481 ? 15.740 -3.702 1.270 1.00 26.67 481 GLY A CA 1
ATOM 3801 C C . GLY A 1 481 ? 15.044 -2.711 2.203 1.00 26.67 481 GLY A C 1
ATOM 3802 O O . GLY A 1 481 ? 15.165 -1.533 1.969 1.00 26.67 481 GLY A O 1
ATOM 3803 N N . SER A 1 482 ? 14.411 -3.158 3.286 1.00 29.94 482 SER A N 1
ATOM 3804 C CA . SER A 1 482 ? 13.977 -2.371 4.470 1.00 29.94 482 SER A CA 1
ATOM 3805 C C . SER A 1 482 ? 12.639 -1.583 4.484 1.00 29.94 482 SER A C 1
ATOM 3807 O O . SER A 1 482 ? 12.130 -1.110 3.475 1.00 29.94 482 SER A O 1
ATOM 3809 N N . LEU A 1 483 ? 12.105 -1.540 5.722 1.00 33.59 483 LEU A N 1
ATOM 3810 C CA . LEU A 1 483 ? 10.900 -0.948 6.340 1.00 33.59 483 LEU A CA 1
ATOM 3811 C C . LEU A 1 483 ? 9.608 -0.783 5.515 1.00 33.59 483 LEU A C 1
ATOM 3813 O O . LEU A 1 483 ? 9.551 -0.175 4.451 1.00 33.59 483 LEU A O 1
ATOM 3817 N N . ILE A 1 484 ? 8.507 -1.228 6.128 1.00 40.88 484 ILE A N 1
ATOM 3818 C CA . ILE A 1 484 ? 7.154 -1.245 5.558 1.00 40.88 484 ILE A CA 1
ATOM 3819 C C . ILE A 1 484 ? 6.667 0.159 5.176 1.00 40.88 484 ILE A C 1
ATOM 3821 O O . ILE A 1 484 ? 6.059 0.302 4.124 1.00 40.88 484 ILE A O 1
ATOM 3825 N N . ALA A 1 485 ? 6.947 1.201 5.970 1.00 31.50 485 ALA A N 1
ATOM 3826 C CA . ALA A 1 485 ? 6.393 2.538 5.723 1.00 31.50 485 ALA A CA 1
ATOM 3827 C C . ALA A 1 485 ? 6.997 3.246 4.495 1.00 31.50 485 ALA A C 1
ATOM 3829 O O . ALA A 1 485 ? 6.225 3.697 3.646 1.00 31.50 485 ALA A O 1
ATOM 3830 N N . PRO A 1 486 ? 8.334 3.325 4.320 1.00 36.72 486 PRO A N 1
ATOM 3831 C CA . PRO A 1 486 ? 8.886 3.931 3.117 1.00 36.72 486 PRO A CA 1
ATOM 3832 C C . PRO A 1 486 ? 8.743 3.019 1.887 1.00 36.72 486 PRO A C 1
ATOM 3834 O O . PRO A 1 486 ? 8.600 3.555 0.794 1.00 36.72 486 PRO A O 1
ATOM 3837 N N . ALA A 1 487 ? 8.678 1.685 2.033 1.00 37.56 487 ALA A N 1
ATOM 3838 C CA . ALA A 1 487 ? 8.322 0.774 0.934 1.00 37.56 487 ALA A CA 1
ATOM 3839 C C . ALA A 1 487 ? 6.860 0.958 0.474 1.00 37.56 487 ALA A C 1
ATOM 3841 O O . ALA A 1 487 ? 6.575 1.025 -0.721 1.00 37.56 487 ALA A O 1
ATOM 3842 N N . TYR A 1 488 ? 5.932 1.120 1.420 1.00 44.88 488 TYR A N 1
ATOM 3843 C CA . TYR A 1 488 ? 4.531 1.451 1.153 1.00 44.88 488 TYR A CA 1
ATOM 3844 C C . TYR A 1 488 ? 4.401 2.833 0.507 1.00 44.88 488 TYR A C 1
ATOM 3846 O O . TYR A 1 488 ? 3.672 3.006 -0.472 1.00 44.88 488 TYR A O 1
ATOM 3854 N N . GLN A 1 489 ? 5.137 3.825 1.019 1.00 36.94 489 GLN A N 1
ATOM 3855 C CA . GLN A 1 489 ? 5.080 5.173 0.476 1.00 36.94 489 GLN A CA 1
ATOM 3856 C C . GLN A 1 489 ? 5.730 5.270 -0.902 1.00 36.94 489 GLN A C 1
ATOM 3858 O O . GLN A 1 489 ? 5.187 5.941 -1.778 1.00 36.94 489 GLN A O 1
ATOM 3863 N N . PHE A 1 490 ? 6.827 4.546 -1.121 1.00 40.56 490 PHE A N 1
ATOM 3864 C CA . PHE A 1 490 ? 7.444 4.381 -2.430 1.00 40.56 490 PHE A CA 1
ATOM 3865 C C . PHE A 1 490 ? 6.414 3.895 -3.456 1.00 40.56 490 PHE A C 1
ATOM 3867 O O . PHE A 1 490 ? 6.264 4.521 -4.502 1.00 40.56 490 PHE A O 1
ATOM 3874 N N . LEU A 1 491 ? 5.649 2.848 -3.131 1.00 42.47 491 LEU A N 1
ATOM 3875 C CA . LEU A 1 491 ? 4.656 2.303 -4.055 1.00 42.47 491 LEU A CA 1
ATOM 3876 C C . LEU A 1 491 ? 3.466 3.239 -4.263 1.00 42.47 491 LEU A C 1
ATOM 3878 O O . LEU A 1 491 ? 2.997 3.374 -5.385 1.00 42.47 491 LEU A O 1
ATOM 3882 N N . SER A 1 492 ? 3.013 3.966 -3.239 1.00 37.16 492 SER A N 1
ATOM 3883 C CA . SER A 1 492 ? 1.952 4.962 -3.451 1.00 37.16 492 SER A CA 1
ATOM 3884 C C . SER A 1 492 ? 2.385 6.140 -4.325 1.00 37.16 492 SER A C 1
ATOM 3886 O O . SER A 1 492 ? 1.578 6.592 -5.133 1.00 37.16 492 SER A O 1
ATOM 3888 N N . HIS A 1 493 ? 3.641 6.592 -4.242 1.00 38.16 493 HIS A N 1
ATOM 3889 C CA . HIS A 1 493 ? 4.175 7.584 -5.177 1.00 38.16 493 HIS A CA 1
ATOM 3890 C C . HIS A 1 493 ? 4.386 7.017 -6.581 1.00 38.16 493 HIS A C 1
ATOM 3892 O O . HIS A 1 493 ? 4.016 7.684 -7.538 1.00 38.16 493 HIS A O 1
ATOM 3898 N N . ASN A 1 494 ? 4.889 5.784 -6.705 1.00 36.75 494 ASN A N 1
ATOM 3899 C CA . ASN A 1 494 ? 5.024 5.084 -7.987 1.00 36.75 494 ASN A CA 1
ATOM 3900 C C . ASN A 1 494 ? 3.667 5.013 -8.722 1.00 36.75 494 ASN A C 1
ATOM 3902 O O . ASN A 1 494 ? 3.564 5.338 -9.904 1.00 36.75 494 ASN A O 1
ATOM 3906 N N . GLU A 1 495 ? 2.582 4.706 -8.005 1.00 41.59 495 GLU A N 1
ATOM 3907 C CA . GLU A 1 495 ? 1.235 4.689 -8.586 1.00 41.59 495 GLU A CA 1
ATOM 3908 C C . GLU A 1 495 ? 0.685 6.092 -8.897 1.00 41.59 495 GLU A C 1
ATOM 3910 O O . GLU A 1 495 ? -0.024 6.265 -9.892 1.00 41.59 495 GLU A O 1
ATOM 3915 N N . ILE A 1 496 ? 1.036 7.108 -8.097 1.00 41.91 496 ILE A N 1
ATOM 3916 C CA . ILE A 1 496 ? 0.745 8.520 -8.405 1.00 41.91 496 ILE A CA 1
ATOM 3917 C C . ILE A 1 496 ? 1.487 8.950 -9.674 1.00 41.91 496 ILE A C 1
ATOM 3919 O O . ILE A 1 496 ? 0.935 9.681 -10.487 1.00 41.91 496 ILE A O 1
ATOM 3923 N N . GLU A 1 497 ? 2.703 8.478 -9.910 1.00 36.75 497 GLU A N 1
ATOM 3924 C CA . GLU A 1 497 ? 3.467 8.829 -11.106 1.00 36.75 497 GLU A CA 1
ATOM 3925 C C . GLU A 1 497 ? 3.001 8.074 -12.340 1.00 36.75 497 GLU A C 1
ATOM 3927 O O . GLU A 1 497 ? 2.907 8.686 -13.400 1.00 36.75 497 GLU A O 1
ATOM 3932 N N . GLN A 1 498 ? 2.624 6.796 -12.220 1.00 38.03 498 GLN A N 1
ATOM 3933 C CA . GLN A 1 498 ? 1.900 6.118 -13.295 1.00 38.03 498 GLN A CA 1
ATOM 3934 C C . GLN A 1 498 ? 0.654 6.912 -13.681 1.00 38.03 498 GLN A C 1
ATOM 3936 O O . GLN A 1 498 ? 0.391 7.058 -14.867 1.00 38.03 498 GLN A O 1
ATOM 3941 N N . PHE A 1 499 ? -0.071 7.511 -12.733 1.00 41.50 499 PHE A N 1
ATOM 3942 C CA . PHE A 1 499 ? -1.174 8.430 -13.033 1.00 41.50 499 PHE A CA 1
ATOM 3943 C C . PHE A 1 499 ? -0.730 9.711 -13.744 1.00 41.50 499 PHE A C 1
ATOM 3945 O O . PHE A 1 499 ? -1.370 10.140 -14.705 1.00 41.50 499 PHE A O 1
ATOM 3952 N N . VAL A 1 500 ? 0.340 10.343 -13.266 1.00 33.31 500 VAL A N 1
ATOM 3953 C CA . VAL A 1 500 ? 0.874 11.575 -13.851 1.00 33.31 500 VAL A CA 1
ATOM 3954 C C . VAL A 1 500 ? 1.326 11.319 -15.297 1.00 33.31 500 VAL A C 1
ATOM 3956 O O . VAL A 1 500 ? 1.096 12.158 -16.161 1.00 33.31 500 VAL A O 1
ATOM 3959 N N . MET A 1 501 ? 1.880 10.135 -15.568 1.00 28.95 501 MET A N 1
ATOM 3960 C CA . MET A 1 501 ? 2.354 9.686 -16.880 1.00 28.95 501 MET A CA 1
ATOM 3961 C C . MET A 1 501 ? 1.243 9.130 -17.776 1.00 28.95 501 MET A C 1
ATOM 3963 O O . MET A 1 501 ? 1.330 9.235 -18.996 1.00 28.95 501 MET A O 1
ATOM 3967 N N . SER A 1 502 ? 0.192 8.547 -17.193 1.00 26.95 502 SER A N 1
ATOM 3968 C CA . SER A 1 502 ? -0.972 8.024 -17.922 1.00 26.95 502 SER A CA 1
ATOM 3969 C C . SER A 1 502 ? -2.083 9.059 -18.102 1.00 26.95 502 SER A C 1
ATOM 3971 O O . SER A 1 502 ? -3.024 8.807 -18.851 1.00 26.95 502 SER A O 1
ATOM 3973 N N . PHE A 1 503 ? -1.970 10.242 -17.491 1.00 36.62 503 PHE A N 1
ATOM 3974 C CA . PHE A 1 503 ? -2.875 11.384 -17.653 1.00 36.62 503 PHE A CA 1
ATOM 3975 C C . PHE A 1 503 ? -4.361 11.070 -17.410 1.00 36.62 503 PHE A C 1
ATOM 3977 O O . PHE A 1 503 ? -5.223 11.667 -18.058 1.00 36.62 503 PHE A O 1
ATOM 3984 N N . VAL A 1 504 ? -4.682 10.150 -16.496 1.00 27.92 504 VAL A N 1
ATOM 3985 C CA . VAL A 1 504 ? -6.063 9.748 -16.129 1.00 27.92 504 VAL A CA 1
ATOM 3986 C C . VAL A 1 504 ? -6.505 10.432 -14.818 1.00 27.92 504 VAL A C 1
ATOM 3988 O O . VAL A 1 504 ? -5.869 11.407 -14.446 1.00 27.92 504 VAL A O 1
ATOM 3991 N N . SER A 1 505 ? -7.613 10.054 -14.148 1.00 31.20 505 SER A N 1
ATOM 3992 C CA . SER A 1 505 ? -8.041 10.617 -12.833 1.00 31.20 505 SER A CA 1
ATOM 3993 C C . SER A 1 505 ? -7.688 9.679 -11.657 1.00 31.20 505 SER A C 1
ATOM 3995 O O . SER A 1 505 ? -8.081 8.513 -11.687 1.00 31.20 505 SER A O 1
ATOM 3997 N N . LEU A 1 506 ? -6.998 10.186 -10.616 1.00 38.50 506 LEU A N 1
ATOM 3998 C CA . LEU A 1 506 ? -6.304 9.418 -9.557 1.00 38.50 506 LEU A CA 1
ATOM 3999 C C . LEU A 1 506 ? -7.219 8.901 -8.457 1.00 38.50 506 LEU A C 1
ATOM 4001 O O . LEU A 1 50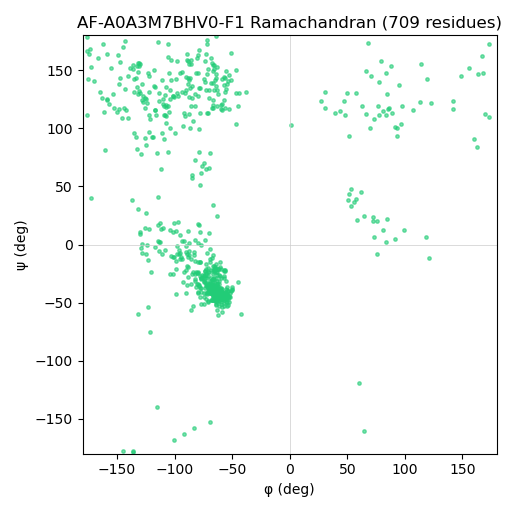6 ? -6.951 7.857 -7.880 1.00 38.50 506 LEU A O 1
ATOM 4005 N N . GLN A 1 507 ? -8.263 9.659 -8.129 1.00 41.62 507 GLN A N 1
ATOM 4006 C CA . GLN A 1 507 ? -9.101 9.443 -6.946 1.00 41.62 507 GLN A CA 1
ATOM 4007 C C . GLN A 1 507 ? -10.582 9.279 -7.274 1.00 41.62 507 GLN A C 1
ATOM 4009 O O . GLN A 1 507 ? -11.370 8.993 -6.378 1.00 41.62 507 GLN A O 1
ATOM 4014 N N . ASN A 1 508 ? -10.948 9.360 -8.552 1.00 40.97 508 ASN A N 1
ATOM 4015 C CA . ASN A 1 508 ? -12.293 9.015 -8.961 1.00 40.97 508 ASN A CA 1
ATOM 4016 C C . ASN A 1 508 ? -12.555 7.534 -8.762 1.00 40.97 508 ASN A C 1
ATOM 4018 O O . ASN A 1 508 ? -11.912 6.693 -9.398 1.00 40.97 508 ASN A O 1
ATOM 4022 N N . ASP A 1 509 ? -13.548 7.272 -7.929 1.00 41.50 509 ASP A N 1
ATOM 4023 C CA . ASP A 1 509 ? -14.223 5.997 -7.854 1.00 41.50 509 ASP A CA 1
ATOM 4024 C C . ASP A 1 509 ? -15.621 6.169 -8.462 1.00 41.50 509 ASP A C 1
ATOM 4026 O O . ASP A 1 509 ? -16.492 6.870 -7.928 1.00 41.50 509 ASP A O 1
ATOM 4030 N N . GLN A 1 510 ? -15.824 5.549 -9.624 1.00 34.09 510 GLN A N 1
ATOM 4031 C CA . GLN A 1 510 ? -17.164 5.138 -10.017 1.00 34.09 510 GLN A CA 1
ATOM 4032 C C . GLN A 1 510 ? -17.407 3.856 -9.226 1.00 34.09 510 GLN A C 1
ATOM 4034 O O . GLN A 1 510 ? -17.252 2.761 -9.764 1.00 34.09 510 GLN A O 1
ATOM 4039 N N . GLY A 1 511 ? -17.765 3.997 -7.943 1.00 31.75 511 GLY A N 1
ATOM 4040 C CA . GLY A 1 511 ? -18.366 2.886 -7.211 1.00 31.75 511 GLY A CA 1
ATOM 4041 C C . GLY A 1 511 ? -19.468 2.273 -8.088 1.00 31.75 511 GLY A C 1
ATOM 4042 O O . GLY A 1 511 ? -20.026 3.008 -8.917 1.00 31.75 511 GLY A O 1
ATOM 4043 N N . PRO A 1 512 ? -19.752 0.960 -7.972 1.00 26.77 512 PRO A N 1
ATOM 4044 C CA . PRO A 1 512 ? -20.728 0.285 -8.828 1.00 26.77 512 PRO A CA 1
ATOM 4045 C C . PRO A 1 512 ? -21.962 1.171 -8.921 1.00 26.77 512 PRO A C 1
ATOM 4047 O O . PRO A 1 512 ? -22.468 1.556 -7.871 1.00 26.77 512 PRO A O 1
ATOM 4050 N N . ALA A 1 513 ? -22.289 1.599 -10.149 1.00 28.30 513 ALA A N 1
ATOM 4051 C CA . ALA A 1 513 ? -23.281 2.614 -10.496 1.00 28.30 513 ALA A CA 1
ATOM 4052 C C . ALA A 1 513 ? -23.972 3.231 -9.268 1.00 28.30 513 ALA A C 1
ATOM 4054 O O . ALA A 1 513 ? -24.877 2.627 -8.699 1.00 28.30 513 ALA A O 1
ATOM 4055 N N . LYS A 1 514 ? -23.579 4.451 -8.873 1.00 30.69 514 LYS A N 1
ATOM 4056 C CA . LYS A 1 514 ? -24.283 5.277 -7.865 1.00 30.69 514 LYS A CA 1
ATOM 4057 C C . LYS A 1 514 ? -25.712 5.666 -8.298 1.00 30.69 514 LYS A C 1
ATOM 4059 O O . LYS A 1 514 ? -26.247 6.672 -7.832 1.00 30.69 514 LYS A O 1
ATOM 4064 N N . ASP A 1 515 ? -26.336 4.888 -9.173 1.00 26.88 515 ASP A N 1
ATOM 4065 C CA . ASP A 1 515 ? -27.776 4.853 -9.278 1.00 26.88 515 ASP A CA 1
ATOM 4066 C C . ASP A 1 515 ? -28.275 4.243 -7.980 1.00 26.88 515 ASP A C 1
ATOM 4068 O O . ASP A 1 515 ? -27.918 3.133 -7.589 1.00 26.88 515 ASP A O 1
ATOM 4072 N N . LYS A 1 516 ? -29.039 5.048 -7.250 1.00 31.28 516 LYS A N 1
ATOM 4073 C CA . LYS A 1 516 ? -29.697 4.657 -6.017 1.00 31.28 516 LYS A CA 1
ATOM 4074 C C . LYS A 1 516 ? -30.384 3.305 -6.235 1.00 31.28 516 LYS A C 1
ATOM 4076 O O . LYS A 1 516 ? -31.488 3.264 -6.768 1.00 31.28 516 LYS A O 1
ATOM 4081 N N . LEU A 1 517 ? -29.798 2.222 -5.730 1.00 28.94 517 LEU A N 1
ATOM 4082 C CA . LEU A 1 517 ? -30.550 1.035 -5.329 1.00 28.94 517 LEU A CA 1
ATOM 4083 C C . LEU A 1 517 ? -31.344 1.416 -4.073 1.00 28.94 517 LEU A C 1
ATOM 4085 O O . LEU A 1 517 ? -31.078 0.980 -2.958 1.00 28.94 517 LEU A O 1
ATOM 4089 N N . ASN A 1 518 ? -32.284 2.340 -4.264 1.00 27.33 518 ASN A N 1
ATOM 4090 C CA . ASN A 1 518 ? -33.333 2.643 -3.322 1.00 27.33 518 ASN A CA 1
ATOM 4091 C C . ASN A 1 518 ? -34.357 1.529 -3.526 1.00 27.33 518 ASN A C 1
ATOM 4093 O O . ASN A 1 518 ? -35.150 1.574 -4.463 1.00 27.33 518 ASN A O 1
ATOM 4097 N N . PHE A 1 519 ? -34.339 0.514 -2.668 1.00 35.16 519 PHE A N 1
ATOM 4098 C CA . PHE A 1 519 ? -35.483 -0.383 -2.537 1.00 35.16 519 PHE A CA 1
ATOM 4099 C C . PHE A 1 519 ? -36.623 0.412 -1.884 1.00 35.16 519 PHE A C 1
ATOM 4101 O O . PHE A 1 519 ? -36.824 0.373 -0.673 1.00 35.16 519 PHE A O 1
ATOM 4108 N N . GLY A 1 520 ? -37.297 1.236 -2.686 1.00 36.12 520 GLY A N 1
ATOM 4109 C CA . GLY A 1 520 ? -38.367 2.122 -2.247 1.00 36.12 520 GLY A CA 1
ATOM 4110 C C . GLY A 1 520 ? -38.617 3.258 -3.236 1.00 36.12 520 GLY A C 1
ATOM 4111 O O . GLY A 1 520 ? -38.016 4.326 -3.116 1.00 36.12 520 GLY A O 1
ATOM 4112 N N . GLY A 1 521 ? -39.528 3.032 -4.185 1.00 31.59 521 GLY A N 1
ATOM 4113 C CA . GLY A 1 521 ? -40.099 4.068 -5.050 1.00 31.59 521 GLY A CA 1
ATOM 4114 C C . GLY A 1 521 ? -40.323 3.595 -6.485 1.00 31.59 521 GLY A C 1
ATOM 4115 O O . GLY A 1 521 ? -39.368 3.271 -7.176 1.00 31.59 521 GLY A O 1
ATOM 4116 N N . GLU A 1 522 ? -41.587 3.562 -6.903 1.00 38.34 522 GLU A N 1
ATOM 4117 C CA . GLU A 1 522 ? -42.082 3.135 -8.218 1.00 38.34 522 GLU A CA 1
ATOM 4118 C C . GLU A 1 522 ? -41.496 3.981 -9.376 1.00 38.34 522 GLU A C 1
ATOM 4120 O O . GLU A 1 522 ? -41.782 5.175 -9.473 1.00 38.34 522 GLU A O 1
ATOM 4125 N N . ASP A 1 523 ? -40.722 3.363 -10.279 1.00 31.38 523 ASP A N 1
ATOM 4126 C CA . ASP A 1 523 ? -40.357 3.910 -11.600 1.00 31.38 523 ASP A CA 1
ATOM 4127 C C . ASP A 1 523 ? -40.735 2.887 -12.700 1.00 31.38 523 ASP A C 1
ATOM 4129 O O . ASP A 1 523 ? -40.212 1.769 -12.704 1.00 31.38 523 ASP A O 1
ATOM 4133 N N . PRO A 1 524 ? -41.646 3.218 -13.639 1.00 34.12 524 PRO A N 1
ATOM 4134 C CA . PRO A 1 524 ? -42.211 2.268 -14.604 1.00 34.12 524 PRO A CA 1
ATOM 4135 C C . PRO A 1 524 ? -41.288 1.917 -15.786 1.00 34.12 524 PRO A C 1
ATOM 4137 O O . PRO A 1 524 ? -41.726 1.281 -16.743 1.00 34.12 524 PRO A O 1
ATOM 4140 N N . THR A 1 525 ? -40.007 2.295 -15.763 1.00 32.94 525 THR A N 1
ATOM 4141 C CA . THR A 1 525 ? -39.044 1.919 -16.820 1.00 32.94 525 THR A CA 1
ATOM 4142 C C . THR A 1 525 ? -38.266 0.623 -16.538 1.00 32.94 525 THR A C 1
ATOM 4144 O O . THR A 1 525 ? -37.466 0.189 -17.370 1.00 32.94 525 THR A O 1
ATOM 4147 N N . ILE A 1 526 ? -38.568 -0.054 -15.422 1.00 34.84 526 ILE A N 1
ATOM 4148 C CA . ILE A 1 526 ? -37.904 -1.281 -14.950 1.00 34.84 526 ILE A CA 1
ATOM 4149 C C . ILE A 1 526 ? -38.649 -2.582 -15.366 1.00 34.84 526 ILE A C 1
ATOM 4151 O O . ILE A 1 526 ? -38.110 -3.677 -15.251 1.00 34.84 526 ILE A O 1
ATOM 4155 N N . GLU A 1 527 ? -39.828 -2.530 -15.996 1.00 31.64 527 GLU A N 1
ATOM 4156 C CA . GLU A 1 527 ? -40.631 -3.752 -16.251 1.00 31.64 527 GLU A CA 1
ATOM 4157 C C . GLU A 1 527 ? -40.017 -4.778 -17.236 1.00 31.64 527 GLU A C 1
ATOM 4159 O O . GLU A 1 527 ? -40.357 -5.962 -17.194 1.00 31.64 527 GLU A O 1
ATOM 4164 N N . VAL A 1 528 ? -39.088 -4.389 -18.119 1.00 33.94 528 VAL A N 1
ATOM 4165 C CA . VAL A 1 528 ? -38.559 -5.307 -19.157 1.00 33.94 528 VAL A CA 1
ATOM 4166 C C . VAL A 1 528 ? -37.304 -6.070 -18.702 1.00 33.94 528 VAL A C 1
ATOM 4168 O O . VAL A 1 528 ? -37.033 -7.166 -19.201 1.00 33.94 528 VAL A O 1
ATOM 4171 N N . ALA A 1 529 ? -36.555 -5.539 -17.730 1.00 30.20 529 ALA A N 1
ATOM 4172 C CA . ALA A 1 529 ? -35.396 -6.219 -17.143 1.00 30.20 529 ALA A CA 1
ATOM 4173 C C . ALA A 1 529 ? -35.793 -7.098 -15.940 1.00 30.20 529 ALA A C 1
ATOM 4175 O O . ALA A 1 529 ? -35.261 -8.201 -15.791 1.00 30.20 529 ALA A O 1
ATOM 4176 N N . GLU A 1 530 ? -36.786 -6.674 -15.147 1.00 30.77 530 GLU A N 1
ATOM 4177 C CA . GLU A 1 530 ? -37.318 -7.454 -14.021 1.00 30.77 530 GLU A CA 1
ATOM 4178 C C . GLU A 1 530 ? -38.031 -8.733 -14.472 1.00 30.77 530 GLU A C 1
ATOM 4180 O O . GLU A 1 530 ? -37.809 -9.789 -13.883 1.00 30.77 530 GLU A O 1
ATOM 4185 N N . ALA A 1 531 ? -38.774 -8.718 -15.585 1.00 31.55 531 ALA A N 1
ATOM 4186 C CA . ALA A 1 531 ? -39.490 -9.908 -16.060 1.00 31.55 531 ALA A CA 1
ATOM 4187 C C . ALA A 1 531 ? -38.570 -11.080 -16.470 1.00 31.55 531 ALA A C 1
ATOM 4189 O O . ALA A 1 531 ? -38.989 -12.239 -16.445 1.00 31.55 531 ALA A O 1
ATOM 4190 N N . ARG A 1 532 ? -37.304 -10.811 -16.834 1.00 32.84 532 ARG A N 1
ATOM 4191 C CA . ARG A 1 532 ? -36.321 -11.855 -17.189 1.00 32.84 532 ARG A CA 1
ATOM 4192 C C . ARG A 1 532 ? -35.503 -12.368 -16.004 1.00 32.84 532 ARG A C 1
ATOM 4194 O O . ARG A 1 532 ? -34.998 -13.481 -16.097 1.00 32.84 532 ARG A O 1
ATOM 4201 N N . MET A 1 533 ? -35.388 -11.601 -14.916 1.00 31.22 533 MET A N 1
ATOM 4202 C CA . MET A 1 533 ? -34.649 -12.008 -13.710 1.00 31.22 533 MET A CA 1
ATOM 4203 C C . MET A 1 533 ? -35.552 -12.491 -12.563 1.00 31.22 533 MET A C 1
ATOM 4205 O O . MET A 1 533 ? -35.116 -13.335 -11.777 1.00 31.22 533 MET A O 1
ATOM 4209 N N . ALA A 1 534 ? -36.814 -12.052 -12.499 1.00 33.59 534 ALA A N 1
ATOM 4210 C CA . ALA A 1 534 ? -37.778 -12.466 -11.475 1.00 33.59 534 ALA A CA 1
ATOM 4211 C C . ALA A 1 534 ? -38.070 -13.977 -11.515 1.00 33.59 534 ALA A C 1
ATOM 4213 O O . ALA A 1 534 ? -38.059 -14.629 -10.475 1.00 33.59 534 ALA A O 1
ATOM 4214 N N . GLY A 1 535 ? -38.199 -14.572 -12.709 1.00 32.53 535 GLY A N 1
ATOM 4215 C CA . GLY A 1 535 ? -38.469 -16.012 -12.848 1.00 32.53 535 GLY A CA 1
ATOM 4216 C C . GLY A 1 535 ? -37.351 -16.925 -12.320 1.00 32.53 535 GLY A C 1
ATOM 4217 O O . GLY A 1 535 ? -37.611 -18.033 -11.852 1.00 32.53 535 GLY A O 1
ATOM 4218 N N . THR A 1 536 ? -36.099 -16.463 -12.344 1.00 39.91 536 THR A N 1
ATOM 4219 C CA . THR A 1 536 ? -34.939 -17.206 -11.823 1.00 39.91 536 THR A CA 1
ATOM 4220 C C . THR A 1 536 ? -34.621 -16.876 -10.365 1.00 39.91 536 THR A C 1
ATOM 4222 O O . THR A 1 536 ? -34.190 -17.765 -9.636 1.00 39.91 536 THR A O 1
ATOM 4225 N N . SER A 1 537 ? -34.865 -15.638 -9.921 1.00 34.78 537 SER A N 1
ATOM 4226 C CA . SER A 1 537 ? -34.552 -15.182 -8.559 1.00 34.78 537 SER A CA 1
ATOM 4227 C C . SER A 1 537 ? -35.594 -15.624 -7.526 1.00 34.78 537 SER A C 1
ATOM 4229 O O . SER A 1 537 ? -35.216 -16.136 -6.474 1.00 34.78 537 SER A O 1
ATOM 4231 N N . GLU A 1 538 ? -36.898 -15.552 -7.837 1.00 38.28 538 GLU A N 1
ATOM 4232 C CA . GLU A 1 538 ? -37.946 -16.053 -6.928 1.00 38.28 538 GLU A CA 1
ATOM 4233 C C . GLU A 1 538 ? -37.830 -17.563 -6.713 1.00 38.28 538 GLU A C 1
ATOM 4235 O O . GLU A 1 538 ? -38.044 -18.055 -5.609 1.00 38.28 538 GLU A O 1
ATOM 4240 N N . THR A 1 539 ? -37.409 -18.305 -7.739 1.00 39.03 539 THR A N 1
ATOM 4241 C CA . THR A 1 539 ? -37.182 -19.749 -7.624 1.00 39.03 539 THR A CA 1
ATOM 4242 C C . THR A 1 539 ? -35.957 -20.056 -6.757 1.00 39.03 539 THR A C 1
ATOM 4244 O O . THR A 1 539 ? -35.994 -21.007 -5.981 1.00 39.03 539 THR A O 1
ATOM 4247 N N . LEU A 1 540 ? -34.888 -19.252 -6.823 1.00 34.00 540 LEU A N 1
ATOM 4248 C CA . LEU A 1 540 ? -33.681 -19.454 -6.010 1.00 34.00 540 LEU A CA 1
ATOM 4249 C C . LEU A 1 540 ? -33.900 -19.053 -4.541 1.00 34.00 540 LEU A C 1
ATOM 4251 O O . LEU A 1 540 ? -33.549 -19.813 -3.641 1.00 34.00 540 LEU A O 1
ATOM 4255 N N . LEU A 1 541 ? -34.534 -17.902 -4.300 1.00 37.25 541 LEU A N 1
ATOM 4256 C CA . LEU A 1 541 ? -34.831 -17.390 -2.959 1.00 37.25 541 LEU A CA 1
ATOM 4257 C C . LEU A 1 541 ? -35.901 -18.232 -2.255 1.00 37.25 541 LEU A C 1
ATOM 4259 O O . LEU A 1 541 ? -35.710 -18.608 -1.104 1.00 37.25 541 LEU A O 1
ATOM 4263 N N . ALA A 1 542 ? -36.959 -18.654 -2.959 1.00 38.78 542 ALA A N 1
ATOM 4264 C CA . ALA A 1 542 ? -37.939 -19.583 -2.394 1.00 38.78 542 ALA A CA 1
ATOM 4265 C C . ALA A 1 542 ? -37.361 -20.989 -2.163 1.00 38.78 542 ALA A C 1
ATOM 4267 O O . ALA A 1 542 ? -37.912 -21.745 -1.364 1.00 38.78 542 ALA A O 1
ATOM 4268 N N . THR A 1 543 ? -36.277 -21.364 -2.853 1.00 37.94 543 THR A N 1
ATOM 4269 C CA . THR A 1 543 ? -35.550 -22.609 -2.563 1.00 37.94 543 THR A CA 1
ATOM 4270 C C . THR A 1 543 ? -34.687 -22.449 -1.313 1.00 37.94 543 THR A C 1
ATOM 4272 O O . THR A 1 543 ? -34.712 -23.347 -0.480 1.00 37.94 543 THR A O 1
ATOM 4275 N N . LEU A 1 544 ? -34.025 -21.299 -1.131 1.00 36.12 544 LEU A N 1
ATOM 4276 C CA . LEU A 1 544 ? -33.217 -20.982 0.054 1.00 36.12 544 LEU A CA 1
ATOM 4277 C C . LEU A 1 544 ? -34.065 -20.861 1.335 1.00 36.12 544 LEU A C 1
ATOM 4279 O O . LEU A 1 544 ? -33.751 -21.527 2.323 1.00 36.12 544 LEU A O 1
ATOM 4283 N N . ASP A 1 545 ? -35.195 -20.149 1.286 1.00 35.38 545 ASP A N 1
ATOM 4284 C CA . ASP A 1 545 ? -36.133 -20.023 2.419 1.00 35.38 545 ASP A CA 1
ATOM 4285 C C . ASP A 1 545 ? -36.814 -21.357 2.776 1.00 35.38 545 ASP A C 1
ATOM 4287 O O . ASP A 1 545 ? -37.125 -21.629 3.938 1.00 35.38 545 ASP A O 1
ATOM 4291 N N . LYS A 1 546 ? -37.032 -22.244 1.792 1.00 38.12 546 LYS A N 1
ATOM 4292 C CA . LYS A 1 546 ? -37.562 -23.595 2.050 1.00 38.12 546 LYS A CA 1
ATOM 4293 C C . LYS A 1 546 ? -36.515 -24.545 2.625 1.00 38.12 546 LYS A C 1
ATOM 4295 O O . LYS A 1 546 ? -36.901 -25.474 3.334 1.00 38.12 546 LYS A O 1
ATOM 4300 N N . THR A 1 547 ? -35.224 -24.334 2.361 1.00 39.16 547 THR A N 1
ATOM 4301 C CA . THR A 1 547 ? -34.156 -25.100 3.022 1.00 39.16 547 THR A CA 1
ATOM 4302 C C . THR A 1 547 ? -34.041 -24.765 4.505 1.00 39.16 547 THR A C 1
ATOM 4304 O O . THR A 1 547 ? -33.909 -25.696 5.293 1.00 39.16 547 THR A O 1
ATOM 4307 N N . ASP A 1 548 ? -34.215 -23.507 4.919 1.00 33.00 548 ASP A N 1
ATOM 4308 C CA . ASP A 1 548 ? -34.207 -23.148 6.350 1.00 33.00 548 ASP A CA 1
ATOM 4309 C C . ASP A 1 548 ? -35.405 -23.735 7.118 1.00 33.00 548 ASP A C 1
ATOM 4311 O O . ASP A 1 548 ? -35.286 -24.109 8.286 1.00 33.00 548 ASP A O 1
ATOM 4315 N N . ALA A 1 549 ? -36.545 -23.934 6.450 1.00 32.88 549 ALA A N 1
ATOM 4316 C CA . ALA A 1 549 ? -37.696 -24.628 7.034 1.00 32.88 549 ALA A CA 1
ATOM 4317 C C . ALA A 1 549 ? -37.552 -26.168 7.070 1.00 32.88 549 ALA A C 1
ATOM 4319 O O . ALA A 1 549 ? -38.310 -26.834 7.779 1.00 32.88 549 ALA A O 1
ATOM 4320 N N . ALA A 1 550 ? -36.600 -26.752 6.330 1.00 30.86 550 ALA A N 1
ATOM 4321 C CA . ALA A 1 550 ? -36.433 -28.204 6.195 1.00 30.86 550 ALA A CA 1
ATOM 4322 C C . ALA A 1 550 ? -35.271 -28.795 7.021 1.00 30.86 550 ALA A C 1
ATOM 4324 O O . ALA A 1 550 ? -35.198 -30.016 7.178 1.00 30.86 550 ALA A O 1
ATOM 4325 N N . VAL A 1 551 ? -34.399 -27.976 7.623 1.00 31.77 551 VAL A N 1
ATOM 4326 C CA . VAL A 1 551 ? -33.322 -28.453 8.518 1.00 31.77 551 VAL A CA 1
ATOM 4327 C C . VAL A 1 551 ? -33.851 -28.638 9.947 1.00 31.77 551 VAL A C 1
ATOM 4329 O O . VAL A 1 551 ? -33.389 -28.042 10.912 1.00 31.77 551 VAL A O 1
ATOM 4332 N N . THR A 1 552 ? -34.851 -29.507 10.096 1.00 34.88 552 THR A N 1
ATOM 4333 C CA . THR A 1 552 ? -35.203 -30.133 11.382 1.00 34.88 552 THR A CA 1
ATOM 4334 C C . THR A 1 552 ? -35.507 -31.624 11.225 1.00 34.88 552 THR A C 1
ATOM 4336 O O . THR A 1 552 ? -36.377 -32.152 11.898 1.00 34.88 552 THR A O 1
ATOM 4339 N N . SER A 1 553 ? -34.773 -32.352 10.378 1.00 33.47 553 SER A N 1
ATOM 4340 C CA . SER A 1 553 ? -34.576 -33.803 10.555 1.00 33.47 553 SER A CA 1
ATOM 4341 C C . SER A 1 553 ? -33.598 -34.377 9.530 1.00 33.47 553 SER A C 1
ATOM 4343 O O . SER A 1 553 ? -33.665 -34.038 8.355 1.00 33.47 553 SER A O 1
ATOM 4345 N N . SER A 1 554 ? -32.777 -35.324 9.990 1.00 29.52 554 SER A N 1
ATOM 4346 C CA . SER A 1 554 ? -31.891 -36.235 9.244 1.00 29.52 554 SER A CA 1
ATOM 4347 C C . SER A 1 554 ? -30.662 -35.637 8.544 1.00 29.52 554 SER A C 1
ATOM 4349 O O . SER A 1 554 ? -30.707 -35.108 7.440 1.00 29.52 554 SER A O 1
ATOM 4351 N N . SER A 1 555 ? -29.538 -35.821 9.230 1.00 35.38 555 SER A N 1
ATOM 4352 C CA . SER A 1 555 ? -28.160 -35.836 8.751 1.00 35.38 555 SER A CA 1
ATOM 4353 C C . SER A 1 555 ? -27.866 -37.034 7.832 1.00 35.38 555 SER A C 1
ATOM 4355 O O . SER A 1 555 ? -28.456 -38.096 8.009 1.00 35.38 555 SER A O 1
ATOM 4357 N N . GLU A 1 556 ? -26.866 -36.847 6.959 1.00 34.03 556 GLU A N 1
ATOM 4358 C CA . GLU A 1 556 ? -26.256 -37.794 6.001 1.00 34.03 556 GLU A CA 1
ATOM 4359 C C . GLU A 1 556 ? -26.991 -37.928 4.645 1.00 34.03 556 GLU A C 1
ATOM 4361 O O . GLU A 1 556 ? -28.189 -38.164 4.606 1.00 34.03 556 GLU A O 1
ATOM 4366 N N . VAL A 1 557 ? -26.235 -37.797 3.533 1.00 34.06 557 VAL A N 1
ATOM 4367 C CA . VAL A 1 557 ? -26.544 -38.111 2.102 1.00 34.06 557 VAL A CA 1
ATOM 4368 C C . VAL A 1 557 ? -26.470 -36.949 1.070 1.00 34.06 557 VAL A C 1
ATOM 4370 O O . VAL A 1 557 ? -26.355 -37.221 -0.120 1.00 34.06 557 VAL A O 1
ATOM 4373 N N . VAL A 1 558 ? -26.373 -35.661 1.425 1.00 31.25 558 VAL A N 1
ATOM 4374 C CA . VAL A 1 558 ? -26.435 -34.583 0.388 1.00 31.25 558 VAL A CA 1
ATOM 4375 C C . VAL A 1 558 ? -25.087 -34.206 -0.279 1.00 31.25 558 VAL A C 1
ATOM 4377 O O . VAL A 1 558 ? -25.075 -33.525 -1.301 1.00 31.25 558 VAL A O 1
ATOM 4380 N N . VAL A 1 559 ? -23.935 -34.691 0.199 1.00 31.08 559 VAL A N 1
ATOM 4381 C CA . VAL A 1 559 ? -22.618 -34.232 -0.313 1.00 31.08 559 VAL A CA 1
ATOM 4382 C C . VAL A 1 559 ? -22.147 -34.961 -1.591 1.00 31.08 559 VAL A C 1
ATOM 4384 O O . VAL A 1 559 ? -21.423 -34.374 -2.393 1.00 31.08 559 VAL A O 1
ATOM 4387 N N . ASP A 1 560 ? -22.615 -36.182 -1.873 1.00 31.45 560 ASP A N 1
ATOM 4388 C CA . ASP A 1 560 ? -22.133 -36.962 -3.034 1.00 31.45 560 ASP A CA 1
ATOM 4389 C C . ASP A 1 560 ? -22.790 -36.587 -4.377 1.00 31.45 560 ASP A C 1
ATOM 4391 O O . ASP A 1 560 ? -22.202 -36.775 -5.447 1.00 31.45 560 ASP A O 1
ATOM 4395 N N . ALA A 1 561 ? -23.994 -36.008 -4.361 1.00 32.31 561 ALA A N 1
ATOM 4396 C CA . ALA A 1 561 ? -24.724 -35.689 -5.591 1.00 32.31 561 ALA A CA 1
ATOM 4397 C C . ALA A 1 561 ? -24.187 -34.433 -6.310 1.00 32.31 561 ALA A C 1
ATOM 4399 O O . ALA A 1 561 ? -24.247 -34.352 -7.540 1.00 32.31 561 ALA A O 1
ATOM 4400 N N . ALA A 1 562 ? -23.615 -33.477 -5.569 1.00 30.73 562 ALA A N 1
ATOM 4401 C CA . ALA A 1 562 ? -23.104 -32.222 -6.126 1.00 30.73 562 ALA A CA 1
ATOM 4402 C C . ALA A 1 562 ? -21.750 -32.398 -6.844 1.00 30.73 562 ALA A C 1
ATOM 4404 O O . ALA A 1 562 ? -21.541 -31.837 -7.923 1.00 30.73 562 ALA A O 1
ATOM 4405 N N . CYS A 1 563 ? -20.863 -33.251 -6.319 1.00 31.28 563 CYS A N 1
ATOM 4406 C CA . CYS A 1 563 ? -19.569 -33.545 -6.947 1.00 31.28 563 CYS A CA 1
ATOM 4407 C C . CYS A 1 563 ? -19.710 -34.353 -8.251 1.00 31.28 563 CYS A C 1
ATOM 4409 O O . CYS A 1 563 ? -18.956 -34.137 -9.199 1.00 31.28 563 CYS A O 1
ATOM 4411 N N . GLY A 1 564 ? -20.714 -35.232 -8.354 1.00 30.08 564 GLY A N 1
ATOM 4412 C CA . GLY A 1 564 ? -20.948 -36.043 -9.556 1.00 30.08 564 GLY A CA 1
ATOM 4413 C C . GLY A 1 564 ? -21.501 -35.268 -10.763 1.00 30.08 564 GLY A C 1
ATOM 4414 O O . GLY A 1 564 ? -21.272 -35.672 -11.906 1.00 30.08 564 GLY A O 1
ATOM 4415 N N . ALA A 1 565 ? -22.210 -34.158 -10.535 1.00 33.41 565 ALA A N 1
ATOM 4416 C CA . ALA A 1 565 ? -22.791 -33.334 -11.599 1.00 33.41 565 ALA A CA 1
ATOM 4417 C C . ALA A 1 565 ? -21.764 -32.368 -12.222 1.00 33.41 565 ALA A C 1
ATOM 4419 O O . ALA A 1 565 ? -21.739 -32.201 -13.444 1.00 33.41 565 ALA A O 1
ATOM 4420 N N . ALA A 1 566 ? -20.857 -31.811 -11.411 1.00 32.19 566 ALA A N 1
ATOM 4421 C CA . ALA A 1 566 ? -19.809 -30.897 -11.873 1.00 32.19 566 ALA A CA 1
ATOM 4422 C C . ALA A 1 566 ? -18.781 -31.587 -12.794 1.00 32.19 566 ALA A C 1
ATOM 4424 O O . ALA A 1 566 ? -18.374 -31.025 -13.811 1.00 32.19 566 ALA A O 1
ATOM 4425 N N . SER A 1 567 ? -18.421 -32.847 -12.516 1.00 33.69 567 SER A N 1
ATOM 4426 C CA . SER A 1 567 ? -17.480 -33.603 -13.359 1.00 33.69 567 SER A CA 1
ATOM 4427 C C . SER A 1 567 ? -18.056 -34.010 -14.724 1.00 33.69 567 SER A C 1
ATOM 4429 O O . SER A 1 567 ? -17.296 -34.228 -15.667 1.00 33.69 567 SER A O 1
ATOM 4431 N N . ARG A 1 568 ? -19.387 -34.103 -14.859 1.00 36.75 568 ARG A N 1
ATOM 4432 C CA . ARG A 1 568 ? -20.054 -34.499 -16.116 1.00 36.75 568 ARG A CA 1
ATOM 4433 C C . ARG A 1 568 ? -20.216 -33.339 -17.099 1.00 36.75 568 ARG A C 1
ATOM 4435 O O . ARG A 1 568 ? -20.143 -33.569 -18.302 1.00 36.75 568 ARG A O 1
ATOM 4442 N N . LEU A 1 569 ? -20.375 -32.111 -16.604 1.00 34.44 569 LEU A N 1
ATOM 4443 C CA . LEU A 1 569 ? -20.431 -30.902 -17.437 1.00 34.44 569 LEU A CA 1
ATOM 4444 C C . LEU A 1 569 ? -19.049 -30.525 -17.994 1.00 34.44 569 LEU A C 1
ATOM 4446 O O . LEU A 1 569 ? -18.935 -30.185 -19.168 1.00 34.44 569 LEU A O 1
ATOM 4450 N N . PHE A 1 570 ? -17.986 -30.712 -17.207 1.00 32.91 570 PHE A N 1
ATOM 4451 C CA . PHE A 1 570 ? -16.623 -30.360 -17.623 1.00 32.91 570 PHE A CA 1
ATOM 4452 C C . PHE A 1 570 ? -16.065 -31.266 -18.741 1.00 32.91 570 PHE A C 1
ATOM 4454 O O . PHE A 1 570 ? -15.308 -30.815 -19.596 1.00 32.91 570 PHE A O 1
ATOM 4461 N N . PHE A 1 571 ? -16.461 -32.545 -18.786 1.00 32.12 571 PHE A N 1
ATOM 4462 C CA . PHE A 1 571 ? -16.002 -33.482 -19.823 1.00 32.12 571 PHE A CA 1
ATOM 4463 C C . PHE A 1 571 ? -16.746 -33.344 -21.163 1.00 32.12 571 PHE A C 1
AT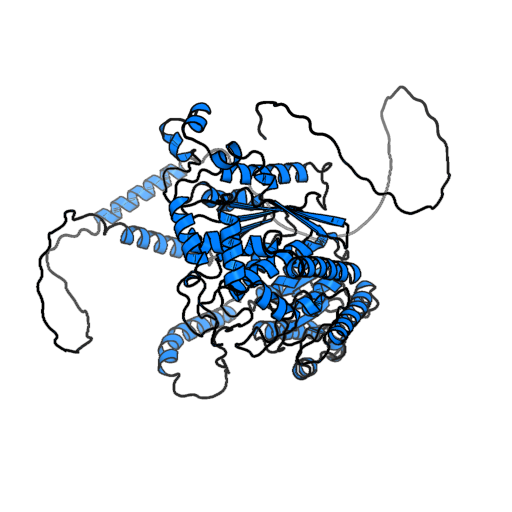OM 4465 O O . PHE A 1 571 ? -16.193 -33.697 -22.205 1.00 32.12 571 PHE A O 1
ATOM 4472 N N . ALA A 1 572 ? -17.974 -32.819 -21.160 1.00 33.62 572 ALA A N 1
ATOM 4473 C CA . ALA A 1 572 ? -18.773 -32.654 -22.375 1.00 33.62 572 ALA A CA 1
ATOM 4474 C C . ALA A 1 572 ? -18.345 -31.424 -23.203 1.00 33.62 572 ALA A C 1
ATOM 4476 O O . ALA A 1 572 ? -18.321 -31.496 -24.433 1.00 33.62 572 ALA A O 1
ATOM 4477 N N . GLU A 1 573 ? -17.925 -30.328 -22.560 1.00 33.38 573 GLU A N 1
ATOM 4478 C CA . GLU A 1 573 ? -17.444 -29.125 -23.263 1.00 33.38 573 GLU A CA 1
ATOM 4479 C C . GLU A 1 573 ? -16.043 -29.299 -23.874 1.00 33.38 573 GLU A C 1
ATOM 4481 O O . GLU A 1 573 ? -15.764 -28.773 -24.954 1.00 33.38 573 GLU A O 1
ATOM 4486 N N . VAL A 1 574 ? -15.178 -30.114 -23.261 1.00 34.53 574 VAL A N 1
ATOM 4487 C CA . VAL A 1 574 ? -13.809 -30.357 -23.755 1.00 34.53 574 VAL A CA 1
ATOM 4488 C C . VAL A 1 574 ? -13.781 -31.233 -25.020 1.00 34.53 574 VAL A C 1
ATOM 4490 O O . VAL A 1 574 ? -12.865 -31.111 -25.831 1.00 34.53 574 VAL A O 1
ATOM 4493 N N . ILE A 1 575 ? -14.805 -32.059 -25.263 1.00 37.28 575 ILE A N 1
ATOM 4494 C CA . ILE A 1 575 ? -14.906 -32.881 -26.486 1.00 37.28 575 ILE A CA 1
ATOM 4495 C C . ILE A 1 575 ? -15.602 -32.120 -27.634 1.00 37.28 575 ILE A C 1
ATOM 4497 O O . ILE A 1 575 ? -15.271 -32.329 -28.804 1.00 37.28 575 ILE A O 1
ATOM 4501 N N . ALA A 1 576 ? -16.489 -31.166 -27.329 1.00 34.91 576 ALA A N 1
ATOM 4502 C CA . ALA A 1 576 ? -17.153 -30.337 -28.340 1.00 34.91 576 ALA A CA 1
ATOM 4503 C C . ALA A 1 576 ? -16.248 -29.222 -28.912 1.00 34.91 576 ALA A C 1
ATOM 4505 O O . ALA A 1 576 ? -16.382 -28.867 -30.083 1.00 34.91 576 ALA A O 1
ATOM 4506 N N . ALA A 1 577 ? -15.277 -28.720 -28.141 1.00 32.62 577 ALA A N 1
ATOM 4507 C CA . ALA A 1 577 ? -14.330 -27.693 -28.598 1.00 32.62 577 ALA A CA 1
ATOM 4508 C C . ALA A 1 577 ? -13.122 -28.244 -29.396 1.00 32.62 577 ALA A C 1
ATOM 4510 O O . ALA A 1 577 ? -12.374 -27.474 -29.996 1.00 32.62 577 ALA A O 1
ATOM 4511 N N . GLY A 1 578 ? -12.931 -29.569 -29.442 1.00 32.59 578 GLY A N 1
ATOM 4512 C CA . GLY A 1 578 ? -11.774 -30.223 -30.073 1.00 32.59 578 GLY A CA 1
ATOM 4513 C C . GLY A 1 578 ? -11.939 -30.661 -31.536 1.00 32.59 578 GLY A C 1
ATOM 4514 O O . GLY A 1 578 ? -11.017 -31.266 -32.076 1.00 32.59 578 GLY A O 1
ATOM 4515 N N . SER A 1 579 ? -13.078 -30.389 -32.191 1.00 31.95 579 SER A N 1
ATOM 4516 C CA . SER A 1 579 ? -13.419 -31.022 -33.486 1.00 31.95 579 SER A CA 1
ATOM 4517 C C . SER A 1 579 ? -13.758 -30.070 -34.645 1.00 31.95 579 SER A C 1
ATOM 4519 O O . SER A 1 579 ? -14.249 -30.522 -35.676 1.00 31.95 579 SER A O 1
ATOM 4521 N N . VAL A 1 580 ? -13.466 -28.767 -34.547 1.00 32.12 580 VAL A N 1
ATOM 4522 C CA . VAL A 1 580 ? -13.595 -27.834 -35.688 1.00 32.12 580 VAL A CA 1
ATOM 4523 C C . VAL A 1 580 ? -12.301 -27.042 -35.850 1.00 32.12 580 VAL A C 1
ATOM 4525 O O . VAL A 1 580 ? -12.178 -25.899 -35.427 1.00 32.12 580 VAL A O 1
ATOM 4528 N N . GLY A 1 581 ? -11.294 -27.689 -36.435 1.00 30.14 581 GLY A N 1
ATOM 4529 C CA . GLY A 1 581 ? -9.978 -27.083 -36.627 1.00 30.14 581 GLY A CA 1
ATOM 4530 C C . GLY A 1 581 ? -9.020 -27.924 -37.461 1.00 30.14 581 GLY A C 1
ATOM 4531 O O . GLY A 1 581 ? -7.852 -28.019 -37.112 1.00 30.14 581 GLY A O 1
ATOM 4532 N N . ALA A 1 582 ? -9.495 -28.565 -38.534 1.00 28.41 582 ALA A N 1
ATOM 4533 C CA . ALA A 1 582 ? -8.620 -29.200 -39.522 1.00 28.41 582 ALA A CA 1
ATOM 4534 C C . ALA A 1 582 ? -9.340 -29.431 -40.862 1.00 28.41 582 ALA A C 1
ATOM 4536 O O . ALA A 1 582 ? -9.793 -30.536 -41.134 1.00 28.41 582 ALA A O 1
ATOM 4537 N N . ALA A 1 583 ? -9.439 -28.401 -41.708 1.00 28.38 583 ALA A N 1
ATOM 4538 C CA . ALA A 1 583 ? -9.448 -28.561 -43.167 1.00 28.38 583 ALA A CA 1
ATOM 4539 C C . ALA A 1 583 ? -9.315 -27.199 -43.869 1.00 28.38 583 ALA A C 1
ATOM 4541 O O . ALA A 1 583 ? -9.969 -26.237 -43.482 1.00 28.38 583 ALA A O 1
ATOM 4542 N N . TYR A 1 584 ? -8.535 -27.195 -44.953 1.00 28.50 584 TYR A N 1
ATOM 4543 C CA . TYR A 1 584 ? -8.320 -26.151 -45.967 1.00 28.50 584 TYR A CA 1
ATOM 4544 C C . TYR A 1 584 ? -7.144 -25.186 -45.761 1.00 28.50 584 TYR A C 1
ATOM 4546 O O . TYR A 1 584 ? -7.240 -24.118 -45.166 1.00 28.50 584 TYR A O 1
ATOM 4554 N N . GLY A 1 585 ? -6.022 -25.582 -46.370 1.00 25.05 585 GLY A N 1
ATOM 4555 C CA . GLY A 1 585 ? -4.938 -24.697 -46.775 1.00 25.05 585 GLY A CA 1
ATOM 4556 C C . GLY A 1 585 ? -5.127 -24.138 -48.192 1.00 25.05 585 GLY A C 1
ATOM 4557 O O . GLY A 1 585 ? -5.877 -24.687 -48.998 1.00 25.05 585 GLY A O 1
ATOM 4558 N N . GLY A 1 586 ? -4.370 -23.077 -48.489 1.00 26.98 586 GLY A N 1
ATOM 4559 C CA . GLY A 1 586 ? -4.131 -22.540 -49.836 1.00 26.98 586 GLY A CA 1
ATOM 4560 C C . GLY A 1 586 ? -4.727 -21.142 -50.081 1.00 26.98 586 GLY A C 1
ATOM 4561 O O . GLY A 1 586 ? -5.936 -20.978 -49.942 1.00 26.98 586 GLY A O 1
ATOM 4562 N N . PRO A 1 587 ? -3.927 -20.125 -50.471 1.00 31.73 587 PRO A N 1
ATOM 4563 C CA . PRO A 1 587 ? -4.413 -18.759 -50.654 1.00 31.73 587 PRO A CA 1
ATOM 4564 C C . PRO A 1 587 ? -4.967 -18.547 -52.073 1.00 31.73 587 PRO A C 1
ATOM 4566 O O . PRO A 1 587 ? -4.350 -19.019 -53.034 1.00 31.73 587 PRO A O 1
ATOM 4569 N N . PRO A 1 588 ? -6.044 -17.763 -52.267 1.00 31.17 588 PRO A N 1
ATOM 4570 C CA . PRO A 1 588 ? -6.372 -17.238 -53.578 1.00 31.17 588 PRO A CA 1
ATOM 4571 C C . PRO A 1 588 ? -6.034 -15.751 -53.718 1.00 31.17 588 PRO A C 1
ATOM 4573 O O . PRO A 1 588 ? -6.065 -14.947 -52.789 1.00 31.17 588 PRO A O 1
ATOM 4576 N N . LYS A 1 589 ? -5.663 -15.446 -54.957 1.00 28.06 589 LYS A N 1
ATOM 4577 C CA . LYS A 1 589 ? -5.149 -14.196 -55.498 1.00 28.06 589 LYS A CA 1
ATOM 4578 C C . LYS A 1 589 ? -6.192 -13.074 -55.525 1.00 28.06 589 LYS A C 1
ATOM 4580 O O . LYS A 1 589 ? -7.394 -13.301 -55.572 1.00 28.06 589 LYS A O 1
ATOM 4585 N N . SER A 1 590 ? -5.654 -11.862 -55.609 1.00 30.34 590 SER A N 1
ATOM 4586 C CA . SER A 1 590 ? -6.293 -10.584 -55.924 1.00 30.34 590 SER A CA 1
ATOM 4587 C C . SER A 1 590 ? -7.385 -10.634 -57.005 1.00 30.34 590 SER A C 1
ATOM 4589 O O . SER A 1 590 ? -7.125 -11.071 -58.127 1.00 30.34 590 SER A O 1
ATOM 4591 N N . GLY A 1 591 ? -8.539 -10.031 -56.714 1.00 26.53 591 GLY A N 1
ATOM 4592 C CA . GLY A 1 591 ? -9.557 -9.667 -57.700 1.00 26.53 591 GLY A CA 1
ATOM 4593 C C . GLY A 1 591 ? -10.519 -8.619 -57.134 1.00 26.53 591 GLY A C 1
ATOM 4594 O O . GLY A 1 591 ? -11.244 -8.892 -56.186 1.00 26.53 591 GLY A O 1
ATOM 4595 N N . LYS A 1 592 ? -10.493 -7.407 -57.700 1.00 26.11 592 LYS A N 1
ATOM 4596 C CA . LYS A 1 592 ? -11.431 -6.308 -57.416 1.00 26.11 592 LYS A CA 1
ATOM 4597 C C . LYS A 1 592 ? -12.816 -6.634 -57.980 1.00 26.11 592 LYS A C 1
ATOM 4599 O O . LYS A 1 592 ? -12.895 -6.913 -59.171 1.00 26.11 592 LYS A O 1
ATOM 4604 N N . VAL A 1 593 ? -13.882 -6.440 -57.198 1.00 27.11 593 VAL A N 1
ATOM 4605 C CA . VAL A 1 593 ? -15.222 -6.088 -57.709 1.00 27.11 593 VAL A CA 1
ATOM 4606 C C . VAL A 1 593 ? -15.888 -5.104 -56.737 1.00 27.11 593 VAL A C 1
ATOM 4608 O O . VAL A 1 593 ? -15.828 -5.271 -55.523 1.00 27.11 593 VAL A O 1
ATOM 4611 N N . THR A 1 594 ? -16.465 -4.047 -57.300 1.00 25.59 594 THR A N 1
ATOM 4612 C CA . THR A 1 594 ? -17.127 -2.897 -56.660 1.00 25.59 594 THR A CA 1
ATOM 4613 C C . THR A 1 594 ? -18.659 -2.953 -56.779 1.00 25.59 594 THR A C 1
ATOM 4615 O O . THR A 1 594 ? -19.155 -3.542 -57.734 1.00 25.59 594 THR A O 1
ATOM 4618 N N . ALA A 1 595 ? -19.336 -2.173 -55.912 1.00 25.88 595 ALA A N 1
ATOM 4619 C CA . ALA A 1 595 ? -20.757 -1.740 -55.903 1.00 25.88 595 ALA A CA 1
ATOM 4620 C C . ALA A 1 595 ? -21.790 -2.790 -55.432 1.00 25.88 595 ALA A C 1
ATOM 4622 O O . ALA A 1 595 ? -21.678 -3.953 -55.780 1.00 25.88 595 ALA A O 1
ATOM 4623 N N . GLY A 1 596 ? -22.837 -2.498 -54.648 1.00 23.95 596 GLY A N 1
ATOM 4624 C CA . GLY A 1 596 ? -23.451 -1.279 -54.094 1.00 23.95 596 GLY A CA 1
ATOM 4625 C C . GLY A 1 596 ? -24.619 -1.695 -53.152 1.00 23.95 596 GLY A C 1
ATOM 4626 O O . GLY A 1 596 ? -24.847 -2.894 -52.994 1.00 23.95 596 GLY A O 1
ATOM 4627 N N . PRO A 1 597 ? -25.333 -0.764 -52.489 1.00 35.12 597 PRO A N 1
ATOM 4628 C CA . PRO A 1 597 ? -26.109 -1.039 -51.272 1.00 35.12 597 PRO A CA 1
ATOM 4629 C C . PRO A 1 597 ? -27.584 -1.382 -51.538 1.00 35.12 597 PRO A C 1
ATOM 4631 O O . PRO A 1 597 ? -28.197 -0.809 -52.435 1.00 35.12 597 PRO A O 1
ATOM 4634 N N . ALA A 1 598 ? -28.190 -2.234 -50.701 1.00 26.23 598 ALA A N 1
ATOM 4635 C CA . ALA A 1 598 ? -29.646 -2.314 -50.586 1.00 26.23 598 ALA A CA 1
ATOM 4636 C C . ALA A 1 598 ? -30.105 -2.826 -49.210 1.00 26.23 598 ALA A C 1
ATOM 4638 O O . ALA A 1 598 ? -29.656 -3.844 -48.694 1.00 26.23 598 ALA A O 1
ATOM 4639 N N . SER A 1 599 ? -31.030 -2.052 -48.659 1.00 27.66 599 SER A N 1
ATOM 4640 C CA . SER A 1 599 ? -31.876 -2.224 -47.482 1.00 27.66 599 SER A CA 1
ATOM 4641 C C . SER A 1 599 ? -32.725 -3.502 -47.460 1.00 27.66 599 SER A C 1
ATOM 4643 O O . SER A 1 599 ? -33.266 -3.887 -48.493 1.00 27.66 599 SER A O 1
ATOM 4645 N N . GLY A 1 600 ? -33.004 -4.036 -46.266 1.00 25.56 600 GLY A N 1
ATOM 4646 C CA . GLY A 1 600 ? -34.129 -4.955 -46.048 1.00 25.56 600 GLY A CA 1
ATOM 4647 C C . GLY A 1 600 ? -34.160 -5.562 -44.643 1.00 25.56 600 GLY A C 1
ATOM 4648 O O . GLY A 1 600 ? -33.311 -6.375 -44.303 1.00 25.56 600 GLY A O 1
ATOM 4649 N N . ARG A 1 601 ? -35.138 -5.156 -43.823 1.00 24.75 601 ARG A N 1
ATOM 4650 C CA . ARG A 1 601 ? -35.515 -5.803 -42.549 1.00 24.75 601 ARG A CA 1
ATOM 4651 C C . ARG A 1 601 ? -36.387 -7.045 -42.797 1.00 24.75 601 ARG A C 1
ATOM 4653 O O . ARG A 1 601 ? -37.087 -7.081 -43.804 1.00 24.75 601 ARG A O 1
ATOM 4660 N N . LEU A 1 602 ? -36.459 -7.879 -41.743 1.00 24.89 602 LEU A N 1
ATOM 4661 C CA . LEU A 1 602 ? -37.506 -8.840 -41.303 1.00 24.89 602 LEU A CA 1
ATOM 4662 C C . LEU A 1 602 ? -37.072 -10.327 -41.357 1.00 24.89 602 LEU A C 1
ATOM 4664 O O . LEU A 1 602 ? -36.284 -10.681 -42.226 1.00 24.89 602 LEU A O 1
ATOM 4668 N N . PRO A 1 603 ? -37.674 -11.240 -40.558 1.00 31.61 603 PRO A N 1
ATOM 4669 C CA . PRO A 1 603 ? -37.921 -11.209 -39.107 1.00 31.61 603 PRO A CA 1
ATOM 4670 C C . PRO A 1 603 ? -37.600 -12.569 -38.415 1.00 31.61 603 PRO A C 1
ATOM 4672 O O . PRO A 1 603 ? -37.172 -13.530 -39.046 1.00 31.61 603 PRO A O 1
ATOM 4675 N N . ALA A 1 604 ? -37.822 -12.637 -37.097 1.00 27.36 604 ALA A N 1
ATOM 4676 C CA . ALA A 1 604 ? -37.684 -13.824 -36.246 1.00 27.36 604 ALA A CA 1
ATOM 4677 C C . ALA A 1 604 ? -38.791 -14.880 -36.466 1.00 27.36 604 ALA A C 1
ATOM 4679 O O . ALA A 1 604 ? -39.948 -14.516 -36.670 1.00 27.36 604 ALA A O 1
ATOM 4680 N N . GLY A 1 605 ? -38.456 -16.172 -36.323 1.00 25.59 605 GLY A N 1
ATOM 4681 C CA . GLY A 1 605 ? -39.441 -17.259 -36.231 1.00 25.59 605 GLY A CA 1
ATOM 4682 C C . GLY A 1 605 ? -38.869 -18.682 -36.328 1.00 25.59 605 GLY A C 1
ATOM 4683 O O . GLY A 1 605 ? -38.407 -19.086 -37.385 1.00 25.59 605 GLY A O 1
ATOM 4684 N N . SER A 1 606 ? -38.956 -19.409 -35.205 1.00 25.17 606 SER A N 1
ATOM 4685 C CA . SER A 1 606 ? -39.164 -20.865 -35.030 1.00 25.17 606 SER A CA 1
ATOM 4686 C C . SER A 1 606 ? -38.330 -21.887 -35.826 1.00 25.17 606 SER A C 1
ATOM 4688 O O . SER A 1 606 ? -38.579 -22.136 -37.003 1.00 25.17 606 SER A O 1
ATOM 4690 N N . TRP A 1 607 ? -37.467 -22.618 -35.110 1.00 24.53 607 TRP A N 1
ATOM 4691 C CA . TRP A 1 607 ? -36.940 -23.916 -35.539 1.00 24.53 607 TRP A CA 1
ATOM 4692 C C . TRP A 1 607 ? -37.827 -25.049 -35.000 1.00 24.53 607 TRP A C 1
ATOM 4694 O O . TRP A 1 607 ? -37.854 -25.291 -33.795 1.00 24.53 607 TRP A O 1
ATOM 4704 N N . THR A 1 608 ? -38.510 -25.762 -35.895 1.00 26.61 608 THR A N 1
ATOM 4705 C CA . THR A 1 608 ? -39.043 -27.112 -35.657 1.00 26.61 608 THR A CA 1
ATOM 4706 C C . THR A 1 608 ? -38.659 -28.004 -36.832 1.00 26.61 608 THR A C 1
ATOM 4708 O O . THR A 1 608 ? -38.898 -27.647 -37.980 1.00 26.61 608 THR A O 1
ATOM 4711 N N . GLU A 1 609 ? -38.087 -29.154 -36.471 1.00 27.12 609 GLU A N 1
ATOM 4712 C CA . GLU A 1 609 ? -38.051 -30.432 -37.191 1.00 27.12 609 GLU A CA 1
ATOM 4713 C C . GLU A 1 609 ? -37.291 -30.532 -38.523 1.00 27.12 609 GLU A C 1
ATOM 4715 O O . GLU A 1 609 ? -37.735 -30.098 -39.580 1.00 27.12 609 GLU A O 1
ATOM 4720 N N . LEU A 1 610 ? -36.194 -31.295 -38.476 1.00 25.83 610 LEU A N 1
ATOM 4721 C CA . LEU A 1 610 ? -35.724 -32.105 -39.596 1.00 25.83 610 LEU A CA 1
ATOM 4722 C C . LEU A 1 610 ? -35.333 -33.489 -39.063 1.00 25.83 610 LEU A C 1
ATOM 4724 O O . LEU A 1 610 ? -34.228 -33.706 -38.573 1.00 25.83 610 LEU A O 1
ATOM 4728 N N . VAL A 1 611 ? -36.277 -34.425 -39.162 1.00 27.55 611 VAL A N 1
ATOM 4729 C CA . VAL A 1 611 ? -36.000 -35.863 -39.235 1.00 27.55 611 VAL A CA 1
ATOM 4730 C C . VAL A 1 611 ? -35.935 -36.220 -40.718 1.00 27.55 611 VAL A C 1
ATOM 4732 O O . VAL A 1 611 ? -36.830 -35.861 -41.481 1.00 27.55 611 VAL A O 1
ATOM 4735 N N . ALA A 1 612 ? -34.894 -36.945 -41.126 1.00 27.22 612 ALA A N 1
ATOM 4736 C CA . ALA A 1 612 ? -34.802 -37.575 -42.440 1.00 27.22 612 ALA A CA 1
ATOM 4737 C C . ALA A 1 612 ? -34.353 -39.047 -42.305 1.00 27.22 612 ALA A C 1
ATOM 4739 O O . ALA A 1 612 ? -33.724 -39.408 -41.309 1.00 27.22 612 ALA A O 1
ATOM 4740 N N . PRO A 1 613 ? -34.720 -39.914 -43.267 1.00 30.61 613 PRO A N 1
ATOM 4741 C CA . PRO A 1 613 ? -35.044 -41.313 -43.020 1.00 30.61 613 PRO A CA 1
ATOM 4742 C C . PRO A 1 613 ? -33.918 -42.274 -43.419 1.00 30.61 613 PRO A C 1
ATOM 4744 O O . PRO A 1 613 ? -33.288 -42.129 -44.463 1.00 30.61 613 PRO A O 1
ATOM 4747 N N . GLY A 1 614 ? -33.720 -43.318 -42.618 1.00 30.53 614 GLY A N 1
ATOM 4748 C CA . GLY A 1 614 ? -32.782 -44.395 -42.929 1.00 30.53 614 GLY A CA 1
ATOM 4749 C C . GLY A 1 614 ? -32.458 -45.205 -41.687 1.00 30.53 614 GLY A C 1
ATOM 4750 O O . GLY A 1 614 ? -31.473 -44.937 -41.010 1.00 30.53 614 GLY A O 1
ATOM 4751 N N . GLY A 1 615 ? -33.312 -46.176 -41.365 1.00 39.69 615 GLY A N 1
ATOM 4752 C CA . GLY A 1 615 ? -33.120 -47.053 -40.217 1.00 39.69 615 GLY A CA 1
ATOM 4753 C C . GLY A 1 615 ? -31.799 -47.817 -40.296 1.00 39.69 615 GLY A C 1
ATOM 4754 O O . GLY A 1 615 ? -31.609 -48.638 -41.191 1.00 39.69 615 GLY A O 1
ATOM 4755 N N . ARG A 1 616 ? -30.911 -47.547 -39.339 1.00 31.02 616 ARG A N 1
ATOM 4756 C CA . ARG A 1 616 ? -30.070 -48.525 -38.638 1.00 31.02 616 ARG A CA 1
ATOM 4757 C C . ARG A 1 616 ? -29.537 -47.873 -37.361 1.00 31.02 616 ARG A C 1
ATOM 4759 O O . ARG A 1 616 ? -28.997 -46.774 -37.386 1.00 31.02 616 ARG A O 1
ATOM 4766 N N . ASP A 1 617 ? -29.777 -48.560 -36.258 1.00 33.88 617 ASP A N 1
ATOM 4767 C CA . ASP A 1 617 ? -29.540 -48.139 -34.883 1.00 33.88 617 ASP A CA 1
ATOM 4768 C C . ASP A 1 617 ? -28.027 -48.106 -34.584 1.00 33.88 617 ASP A C 1
ATOM 4770 O O . ASP A 1 617 ? -27.367 -49.142 -34.613 1.00 33.88 617 ASP A O 1
ATOM 4774 N N . LEU A 1 618 ? -27.459 -46.919 -34.350 1.00 33.16 618 LEU A N 1
ATOM 4775 C CA . LEU A 1 618 ? -26.031 -46.713 -34.029 1.00 33.16 618 LEU A CA 1
ATOM 4776 C C . LEU A 1 618 ? -25.822 -46.233 -32.578 1.00 33.16 618 LEU A C 1
ATOM 4778 O O . LEU A 1 618 ? -24.734 -45.796 -32.211 1.00 33.16 618 LEU A O 1
ATOM 4782 N N . GLY A 1 619 ? -26.859 -46.331 -31.737 1.00 33.00 619 GLY A N 1
ATOM 4783 C CA . GLY A 1 619 ? -26.836 -45.886 -30.339 1.00 33.00 619 GLY A CA 1
ATOM 4784 C C . GLY A 1 619 ? -26.510 -46.966 -29.302 1.00 33.00 619 GLY A C 1
ATOM 4785 O O . GLY A 1 619 ? -26.235 -46.626 -28.154 1.00 33.00 619 GLY A O 1
ATOM 4786 N N . VAL A 1 620 ? -26.508 -48.255 -29.662 1.00 35.09 620 VAL A N 1
ATOM 4787 C CA . VAL A 1 620 ? -26.430 -49.351 -28.669 1.00 35.09 620 VAL A CA 1
ATOM 4788 C C . VAL A 1 620 ? -25.041 -50.009 -28.580 1.00 35.09 620 VAL A C 1
ATOM 4790 O O . VAL A 1 620 ? -24.656 -50.470 -27.507 1.00 35.09 620 VAL A O 1
ATOM 4793 N N . GLU A 1 621 ? -24.211 -49.965 -29.628 1.00 36.88 621 GLU A N 1
ATOM 4794 C CA . GLU A 1 621 ? -22.863 -50.572 -29.583 1.00 36.88 621 GLU A CA 1
ATOM 4795 C C . GLU A 1 621 ? -21.778 -49.660 -28.977 1.00 36.88 621 GLU A C 1
ATOM 4797 O O . GLU A 1 621 ? -20.829 -50.150 -28.364 1.00 36.88 621 GLU A O 1
ATOM 4802 N N . VAL A 1 622 ? -21.942 -48.333 -29.032 1.00 37.66 622 VAL A N 1
ATOM 4803 C CA . VAL A 1 622 ? -20.976 -47.379 -28.442 1.00 37.66 622 VAL A CA 1
ATOM 4804 C C . VAL A 1 622 ? -21.120 -47.295 -26.913 1.00 37.66 622 VAL A C 1
ATOM 4806 O O . VAL A 1 622 ? -20.134 -47.119 -26.195 1.00 37.66 622 VAL A O 1
ATOM 4809 N N . ILE A 1 623 ? -22.330 -47.516 -26.389 1.00 38.78 623 ILE A N 1
ATOM 4810 C CA . ILE A 1 623 ? -22.618 -47.496 -24.946 1.00 38.78 623 ILE A CA 1
ATOM 4811 C C . ILE A 1 623 ? -22.187 -48.815 -24.273 1.00 38.78 623 ILE A C 1
ATOM 4813 O O . ILE A 1 623 ? -21.674 -48.800 -23.152 1.00 38.78 623 ILE A O 1
ATOM 4817 N N . GLY A 1 624 ? -22.302 -49.953 -24.970 1.00 36.94 624 GLY A N 1
ATOM 4818 C CA . GLY A 1 624 ? -21.836 -51.254 -24.473 1.00 36.94 624 GLY A CA 1
ATOM 4819 C C . GLY A 1 624 ? -20.308 -51.364 -24.370 1.00 36.94 624 GLY A C 1
ATOM 4820 O O . GLY A 1 624 ? -19.784 -51.888 -23.381 1.00 36.94 624 GLY A O 1
ATOM 4821 N N . ALA A 1 625 ? -19.577 -50.810 -25.344 1.00 39.88 625 ALA A N 1
ATOM 4822 C CA . ALA A 1 625 ? -18.112 -50.829 -25.349 1.00 39.88 625 ALA A CA 1
ATOM 4823 C C . ALA A 1 625 ? -17.507 -49.940 -24.244 1.00 39.88 625 ALA A C 1
ATOM 4825 O O . ALA A 1 625 ? -16.562 -50.353 -23.568 1.00 39.88 625 ALA A O 1
ATOM 4826 N N . ALA A 1 626 ? -18.089 -48.759 -23.998 1.00 38.16 626 ALA A N 1
ATOM 4827 C CA . ALA A 1 626 ? -17.642 -47.847 -22.942 1.00 38.16 626 ALA A CA 1
ATOM 4828 C C . ALA A 1 626 ? -17.886 -48.415 -21.532 1.00 38.16 626 ALA A C 1
ATOM 4830 O O . ALA A 1 626 ? -17.029 -48.296 -20.656 1.00 38.16 626 ALA A O 1
ATOM 4831 N N . ARG A 1 627 ? -19.017 -49.104 -21.325 1.00 38.72 627 ARG A N 1
ATOM 4832 C CA . ARG A 1 627 ? -19.336 -49.770 -20.054 1.00 38.72 627 ARG A CA 1
ATOM 4833 C C . ARG A 1 627 ? -18.390 -50.937 -19.759 1.00 38.72 627 ARG A C 1
ATOM 4835 O O . ARG A 1 627 ? -17.856 -51.022 -18.658 1.00 38.72 627 ARG A O 1
ATOM 4842 N N . THR A 1 628 ? -18.111 -51.773 -20.757 1.00 44.03 628 THR A N 1
ATOM 4843 C CA . THR A 1 628 ? -17.212 -52.932 -20.601 1.00 44.03 628 THR A CA 1
ATOM 4844 C C . THR A 1 628 ? -15.763 -52.495 -20.340 1.00 44.03 628 THR A C 1
ATOM 4846 O O . THR A 1 628 ? -15.059 -53.104 -19.530 1.00 44.03 628 THR A O 1
ATOM 4849 N N . ALA A 1 629 ? -15.313 -51.400 -20.966 1.00 42.81 629 ALA A N 1
ATOM 4850 C CA . ALA A 1 629 ? -13.991 -50.823 -20.718 1.00 42.81 629 ALA A CA 1
ATOM 4851 C C . ALA A 1 629 ? -13.860 -50.241 -19.298 1.00 42.81 629 ALA A C 1
ATOM 4853 O O . ALA A 1 629 ? -12.825 -50.427 -18.654 1.00 42.81 629 ALA A O 1
ATOM 4854 N N . LEU A 1 630 ? -14.916 -49.597 -18.787 1.00 42.34 630 LEU A N 1
ATOM 4855 C CA . LEU A 1 630 ? -14.945 -49.029 -17.438 1.00 42.34 630 LEU A CA 1
ATOM 4856 C C . LEU A 1 630 ? -15.014 -50.122 -16.358 1.00 42.34 630 LEU A C 1
ATOM 4858 O O . LEU A 1 630 ? -14.265 -50.067 -15.386 1.00 42.34 630 LEU A O 1
ATOM 4862 N N . GLU A 1 631 ? -15.832 -51.159 -16.561 1.00 47.22 631 GLU A N 1
ATOM 4863 C CA . GLU A 1 631 ? -15.920 -52.318 -15.658 1.00 47.22 631 GLU A CA 1
ATOM 4864 C C . GLU A 1 631 ? -14.586 -53.094 -15.616 1.00 47.22 631 GLU A C 1
ATOM 4866 O O . GLU A 1 631 ? -14.129 -53.495 -14.545 1.00 47.22 631 GLU A O 1
ATOM 4871 N N . THR A 1 632 ? -13.877 -53.202 -16.747 1.00 44.62 632 THR A N 1
ATOM 4872 C CA . THR A 1 632 ? -12.536 -53.819 -16.804 1.00 44.62 632 THR A CA 1
ATOM 4873 C C . THR A 1 632 ? -11.467 -52.971 -16.100 1.00 44.62 632 THR A C 1
ATOM 4875 O O . THR A 1 632 ? -10.555 -53.519 -15.473 1.00 44.62 632 THR A O 1
ATOM 4878 N N . LEU A 1 633 ? -11.560 -51.638 -16.179 1.00 40.53 633 LEU A N 1
ATOM 4879 C CA . LEU A 1 633 ? -10.630 -50.714 -15.521 1.00 40.53 633 LEU A CA 1
ATOM 4880 C C . LEU A 1 633 ? -10.825 -50.709 -13.997 1.00 40.53 633 LEU A C 1
ATOM 4882 O O . LEU A 1 633 ? -9.844 -50.769 -13.257 1.00 40.53 633 LEU A O 1
ATOM 4886 N N . VAL A 1 634 ? -12.080 -50.722 -13.537 1.00 44.38 634 VAL A N 1
ATOM 4887 C CA . VAL A 1 634 ? -12.435 -50.810 -12.112 1.00 44.38 634 VAL A CA 1
ATOM 4888 C C . VAL A 1 634 ? -12.000 -52.156 -11.530 1.00 44.38 634 VAL A C 1
ATOM 4890 O O . VAL A 1 634 ? -11.374 -52.179 -10.474 1.00 44.38 634 VAL A O 1
ATOM 4893 N N . MET A 1 635 ? -12.201 -53.269 -12.244 1.00 40.91 635 MET A N 1
ATOM 4894 C CA . MET A 1 635 ? -11.738 -54.589 -11.787 1.00 40.91 635 MET A CA 1
ATOM 4895 C C . MET A 1 635 ? -10.203 -54.703 -11.742 1.00 40.91 635 MET A C 1
ATOM 4897 O O . MET A 1 635 ? -9.668 -55.325 -10.827 1.00 40.91 635 MET A O 1
ATOM 4901 N N . LYS A 1 636 ? -9.470 -54.052 -12.661 1.00 36.12 636 LYS A N 1
ATOM 4902 C CA . LYS A 1 636 ? -7.990 -53.988 -12.630 1.00 36.12 636 LYS A CA 1
ATOM 4903 C C . LYS A 1 636 ? -7.427 -53.088 -11.527 1.00 36.12 636 LYS A C 1
ATOM 4905 O O . LYS A 1 636 ? -6.305 -53.322 -11.079 1.00 36.12 636 LYS A O 1
ATOM 4910 N N . LEU A 1 637 ? -8.167 -52.055 -11.123 1.00 37.41 637 LEU A N 1
ATOM 4911 C CA . LEU A 1 637 ? -7.801 -51.173 -10.008 1.00 37.41 637 LEU A CA 1
ATOM 4912 C C . LEU A 1 637 ? -8.123 -51.823 -8.656 1.00 37.41 637 LEU A C 1
ATOM 4914 O O . LEU A 1 637 ? -7.323 -51.722 -7.732 1.00 37.41 637 LEU A O 1
ATOM 4918 N N . MET A 1 638 ? -9.222 -52.576 -8.576 1.00 37.91 638 MET A N 1
ATOM 4919 C CA . MET A 1 638 ? -9.630 -53.326 -7.381 1.00 37.91 638 MET A CA 1
ATOM 4920 C C . MET A 1 638 ? -8.761 -54.573 -7.134 1.00 37.91 638 MET A C 1
ATOM 4922 O O . MET A 1 638 ? -8.639 -55.016 -5.999 1.00 37.91 638 MET A O 1
ATOM 4926 N N . SER A 1 639 ? -8.089 -55.117 -8.158 1.00 35.97 639 SER A N 1
ATOM 4927 C CA . SER A 1 639 ? -7.194 -56.279 -8.023 1.00 35.97 639 SER A CA 1
ATOM 4928 C C . SER A 1 639 ? -5.732 -55.932 -7.685 1.00 35.97 639 SER A C 1
ATOM 4930 O O . SER A 1 639 ? -4.858 -56.788 -7.835 1.00 35.97 639 SER A O 1
ATOM 4932 N N . LYS A 1 640 ? -5.422 -54.683 -7.305 1.00 35.31 640 LYS A N 1
ATOM 4933 C CA . LYS A 1 640 ? -4.056 -54.240 -6.949 1.00 35.31 640 LYS A CA 1
ATOM 4934 C C . LYS A 1 640 ? -3.913 -53.647 -5.543 1.00 35.31 640 LYS A C 1
ATOM 4936 O O . LYS A 1 640 ? -2.858 -53.108 -5.219 1.00 35.31 640 LYS A O 1
ATOM 4941 N N . THR A 1 641 ? -4.913 -53.816 -4.688 1.00 33.97 641 THR A N 1
ATOM 4942 C CA . THR A 1 641 ? -4.853 -53.413 -3.277 1.00 33.97 641 THR A CA 1
ATOM 4943 C C . THR A 1 641 ? -5.347 -54.541 -2.380 1.00 33.97 641 THR A C 1
ATOM 4945 O O . THR A 1 641 ? -6.492 -54.540 -1.947 1.00 33.97 641 THR A O 1
ATOM 4948 N N . GLU A 1 642 ? -4.458 -55.489 -2.089 1.00 28.58 642 GLU A N 1
ATOM 4949 C CA . GLU A 1 642 ? -4.512 -56.331 -0.889 1.00 28.58 642 GLU A CA 1
ATOM 4950 C C . GLU A 1 642 ? -3.099 -56.443 -0.290 1.00 28.58 642 GLU A C 1
ATOM 4952 O O . GLU A 1 642 ? -2.114 -56.384 -1.026 1.00 28.58 642 GLU A O 1
ATOM 4957 N N . VAL A 1 643 ? -3.052 -56.624 1.041 1.00 27.14 643 VAL A N 1
ATOM 4958 C CA . VAL A 1 643 ? -1.933 -56.515 2.015 1.00 27.14 643 VAL A CA 1
ATOM 4959 C C . VAL A 1 643 ? -1.868 -55.097 2.630 1.00 27.14 643 VAL A C 1
ATOM 4961 O O . VAL A 1 643 ? -1.387 -54.172 1.994 1.00 27.14 643 VAL A O 1
ATOM 4964 N N . CYS A 1 644 ? -2.351 -54.793 3.843 1.00 25.17 644 CYS A N 1
ATOM 4965 C CA . CYS A 1 644 ? -2.767 -55.592 5.002 1.00 25.17 644 CYS A CA 1
ATOM 4966 C C . CYS A 1 644 ? -3.921 -54.906 5.759 1.00 25.17 644 CYS A C 1
ATOM 4968 O O . CYS A 1 644 ? -3.924 -53.691 5.942 1.00 25.17 644 CYS A O 1
ATOM 4970 N N . ALA A 1 645 ? -4.847 -55.722 6.263 1.00 27.89 645 ALA A N 1
ATOM 4971 C CA . ALA A 1 645 ? -5.905 -55.358 7.197 1.00 27.89 645 ALA A CA 1
ATOM 4972 C C . ALA A 1 645 ? -5.526 -55.700 8.652 1.00 27.89 645 ALA A C 1
ATOM 4974 O O . ALA A 1 645 ? -4.751 -56.623 8.895 1.00 27.89 645 ALA A O 1
ATOM 4975 N N . GLY A 1 646 ? -6.176 -55.014 9.598 1.00 24.80 646 GLY A N 1
ATOM 4976 C CA . GLY A 1 646 ? -6.428 -55.474 10.971 1.00 24.80 646 GLY A CA 1
ATOM 4977 C C . GLY A 1 646 ? -6.308 -54.336 11.992 1.00 24.80 646 GLY A C 1
ATOM 4978 O O . GLY A 1 646 ? -5.274 -53.691 12.051 1.00 24.80 646 GLY A O 1
ATOM 4979 N N . THR A 1 647 ? -7.282 -53.992 12.836 1.00 27.28 647 THR A N 1
ATOM 4980 C CA . THR A 1 647 ? -8.614 -54.545 13.146 1.00 27.28 647 THR A CA 1
ATOM 4981 C C . THR A 1 647 ? -9.391 -53.490 13.964 1.00 27.28 647 THR A C 1
ATOM 4983 O O . THR A 1 647 ? -8.802 -52.573 14.525 1.00 27.28 647 THR A O 1
ATOM 4986 N N . GLN A 1 648 ? -10.716 -53.636 13.985 1.00 27.47 648 GLN A N 1
ATOM 4987 C CA . GLN A 1 648 ? -11.789 -52.707 14.378 1.00 27.47 648 GLN A CA 1
ATOM 4988 C C . GLN A 1 648 ? -11.994 -52.374 15.893 1.00 27.47 648 GLN A C 1
ATOM 4990 O O . GLN A 1 648 ? -11.307 -52.947 16.736 1.00 27.47 648 GLN A O 1
ATOM 4995 N N . PRO A 1 649 ? -12.942 -51.453 16.239 1.00 41.56 649 PRO A N 1
ATOM 4996 C CA . PRO A 1 649 ? -13.068 -50.747 17.530 1.00 41.56 649 PRO A CA 1
ATOM 4997 C C . PRO A 1 649 ? -14.222 -51.229 18.448 1.00 41.56 649 PRO A C 1
ATOM 4999 O O . PRO A 1 649 ? -15.113 -51.954 18.010 1.00 41.56 649 PRO A O 1
ATOM 5002 N N . SER A 1 650 ? -14.287 -50.735 19.700 1.00 25.42 650 SER A N 1
ATOM 5003 C CA . SER A 1 650 ? -15.467 -50.885 20.584 1.00 25.42 650 SER A CA 1
ATOM 5004 C C . SER A 1 650 ? -15.743 -49.686 21.527 1.00 25.42 650 SER A C 1
ATOM 5006 O O . SER A 1 650 ? -15.015 -49.455 22.487 1.00 25.42 650 SER A O 1
ATOM 5008 N N . TRP A 1 651 ? -16.818 -48.954 21.208 1.00 24.83 651 TRP A N 1
ATOM 5009 C CA . TRP A 1 651 ? -17.911 -48.348 22.007 1.00 24.83 651 TRP A CA 1
ATOM 5010 C C . TRP A 1 651 ? -17.790 -47.915 23.501 1.00 24.83 651 TRP A C 1
ATOM 5012 O O . TRP A 1 651 ? -17.606 -48.726 24.398 1.00 24.83 651 TRP A O 1
ATOM 5022 N N . VAL A 1 652 ? -18.096 -46.620 23.721 1.00 25.88 652 VAL A N 1
ATOM 5023 C CA . VAL A 1 652 ? -19.032 -45.944 24.674 1.00 25.88 652 VAL A CA 1
ATOM 5024 C C . VAL A 1 652 ? -19.140 -46.365 26.165 1.00 25.88 652 VAL A C 1
ATOM 5026 O O . VAL A 1 652 ? -19.788 -47.347 26.504 1.00 25.88 652 VAL A O 1
ATOM 5029 N N . GLY A 1 653 ? -18.751 -45.427 27.053 1.00 23.12 653 GLY A N 1
ATOM 5030 C CA . GLY A 1 653 ? -19.644 -44.822 28.070 1.00 23.12 653 GLY A CA 1
ATOM 5031 C C . GLY A 1 653 ? -19.499 -45.206 29.557 1.00 23.12 653 GLY A C 1
ATOM 5032 O O . GLY A 1 653 ? -19.867 -46.309 29.938 1.00 23.12 653 GLY A O 1
ATOM 5033 N N . LYS A 1 654 ? -19.132 -44.237 30.425 1.00 23.81 654 LYS A N 1
ATOM 5034 C CA . LYS A 1 654 ? -19.913 -43.760 31.605 1.00 23.81 654 LYS A CA 1
ATOM 5035 C C . LYS A 1 654 ? -19.110 -42.855 32.556 1.00 23.81 654 LYS A C 1
ATOM 5037 O O . LYS A 1 654 ? -17.916 -4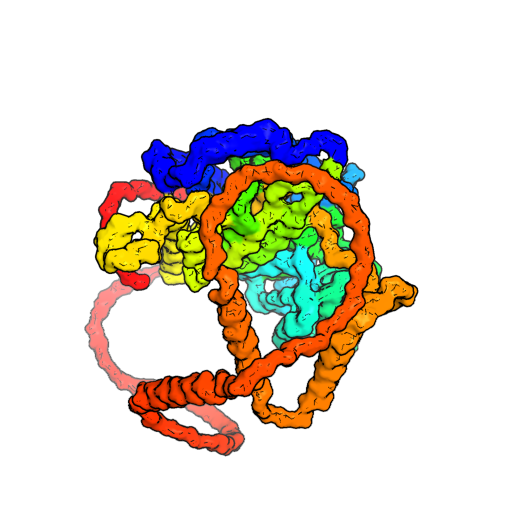3.022 32.762 1.00 23.81 654 LYS A O 1
ATOM 5042 N N . LEU A 1 655 ? -19.849 -41.923 33.166 1.00 23.03 655 LEU A N 1
ATOM 5043 C CA . LEU A 1 655 ? -19.470 -41.035 34.266 1.00 23.03 655 LEU A CA 1
ATOM 5044 C C . LEU A 1 655 ? -18.882 -41.774 35.489 1.00 23.03 655 LEU A C 1
ATOM 5046 O O . LEU A 1 655 ? -19.429 -42.791 35.909 1.00 23.03 655 LEU A O 1
ATOM 5050 N N . SER A 1 656 ? -17.927 -41.150 36.189 1.00 24.25 656 SER A N 1
ATOM 5051 C CA . SER A 1 656 ? -18.138 -40.519 37.514 1.00 24.25 656 SER A CA 1
ATOM 5052 C C . SER A 1 656 ? -16.903 -40.537 38.435 1.00 24.25 656 SER A C 1
ATOM 5054 O O . SER A 1 656 ? -16.184 -41.521 38.546 1.00 24.25 656 SER A O 1
ATOM 5056 N N . SER A 1 657 ? -16.797 -39.451 39.207 1.00 25.47 657 SER A N 1
ATOM 5057 C CA . SER A 1 657 ? -16.250 -39.352 40.572 1.00 25.47 657 SER A CA 1
ATOM 5058 C C . SER A 1 657 ? -14.732 -39.198 40.817 1.00 25.47 657 SER A C 1
ATOM 5060 O O . SER A 1 657 ? -13.932 -40.105 40.663 1.00 25.47 657 SER A O 1
ATOM 5062 N N . ARG A 1 658 ? -14.412 -37.988 41.307 1.00 25.41 658 ARG A N 1
ATOM 5063 C CA . ARG A 1 658 ? -13.726 -37.638 42.571 1.00 25.41 658 ARG A CA 1
ATOM 5064 C C . ARG A 1 658 ? -12.407 -38.333 42.979 1.00 25.41 658 ARG A C 1
ATOM 5066 O O . ARG A 1 658 ? -12.374 -39.506 43.307 1.00 25.41 658 ARG A O 1
ATOM 5073 N N . ASN A 1 659 ? -11.485 -37.426 43.328 1.00 25.25 659 ASN A N 1
ATOM 5074 C CA . ASN A 1 659 ? -10.652 -37.360 44.540 1.00 25.25 659 ASN A CA 1
ATOM 5075 C C . ASN A 1 659 ? -9.203 -37.894 44.535 1.00 25.25 659 ASN A C 1
ATOM 5077 O O . ASN A 1 659 ? -8.948 -39.086 44.528 1.00 25.25 659 ASN A O 1
ATOM 5081 N N . GLN A 1 660 ? -8.323 -36.922 44.822 1.00 24.86 660 GLN A N 1
ATOM 5082 C CA . GLN A 1 660 ? -7.283 -36.908 45.863 1.00 24.86 660 GLN A CA 1
ATOM 5083 C C . GLN A 1 660 ? -5.886 -37.521 45.611 1.00 24.86 660 GLN A C 1
ATOM 5085 O O . GLN A 1 660 ? -5.694 -38.724 45.617 1.00 24.86 660 GLN A O 1
ATOM 5090 N N . LYS A 1 661 ? -4.913 -36.589 45.672 1.00 25.39 661 LYS A N 1
ATOM 5091 C CA . LYS A 1 661 ? -3.753 -36.530 46.594 1.00 25.39 661 LYS A CA 1
ATOM 5092 C C . LYS A 1 661 ? -2.477 -37.360 46.320 1.00 25.39 661 LYS A C 1
ATOM 5094 O O . LYS A 1 661 ? -2.431 -38.555 46.544 1.00 25.39 661 LYS A O 1
ATOM 5099 N N . SER A 1 662 ? -1.413 -36.581 46.064 1.00 25.41 662 SER A N 1
ATOM 5100 C CA . SER A 1 662 ? -0.138 -36.454 46.816 1.00 25.41 662 SER A CA 1
ATOM 5101 C C . SER A 1 662 ? 0.930 -37.563 46.858 1.00 25.41 662 SER A C 1
ATOM 5103 O O . SER A 1 662 ? 0.630 -38.727 47.077 1.00 25.41 662 SER A O 1
ATOM 5105 N N . HIS A 1 663 ? 2.178 -37.056 46.893 1.00 25.73 663 HIS A N 1
ATOM 5106 C CA . HIS A 1 663 ? 3.487 -37.630 47.278 1.00 25.73 663 HIS A CA 1
ATOM 5107 C C . HIS A 1 663 ? 4.276 -38.327 46.153 1.00 25.73 663 HIS A C 1
ATOM 5109 O O . HIS A 1 663 ? 3.771 -39.244 45.529 1.00 25.73 663 HIS A O 1
ATOM 5115 N N . GLN A 1 664 ? 5.438 -37.840 45.686 1.00 24.17 664 GLN A N 1
ATOM 5116 C CA . GLN A 1 664 ? 6.706 -37.372 46.296 1.00 24.17 664 GLN A CA 1
ATOM 5117 C C . GLN A 1 664 ? 7.705 -38.516 46.565 1.00 24.17 664 GLN A C 1
ATOM 5119 O O . GLN A 1 664 ? 7.465 -39.343 47.435 1.00 24.17 664 GLN A O 1
ATOM 5124 N N . SER A 1 665 ? 8.865 -38.418 45.882 1.00 24.89 665 SER A N 1
ATOM 5125 C CA . SER A 1 665 ? 10.204 -38.990 46.180 1.00 24.89 665 SER A CA 1
ATOM 5126 C C . SER A 1 665 ? 10.347 -40.523 46.139 1.00 24.89 665 SER A C 1
ATOM 5128 O O . SER A 1 665 ? 9.421 -41.226 46.501 1.00 24.89 665 SER A O 1
ATOM 5130 N N . SER A 1 666 ? 11.466 -41.169 45.801 1.00 25.23 666 SER A N 1
ATOM 5131 C CA . SER A 1 666 ? 12.796 -40.879 45.223 1.00 25.23 666 SER A CA 1
ATOM 5132 C C . SER A 1 666 ? 13.599 -42.199 45.320 1.00 25.23 666 SER A C 1
ATOM 5134 O O . SER A 1 666 ? 13.169 -43.073 46.069 1.00 25.23 666 SER A O 1
ATOM 5136 N N . LEU A 1 667 ? 14.803 -42.246 44.720 1.00 24.97 667 LEU A N 1
ATOM 5137 C CA . LEU A 1 667 ? 15.926 -43.203 44.920 1.00 24.97 667 LEU A CA 1
ATOM 5138 C C . LEU A 1 667 ? 15.967 -44.399 43.946 1.00 24.97 667 LEU A C 1
ATOM 5140 O O . LEU A 1 667 ? 14.935 -45.011 43.709 1.00 24.97 667 LEU A O 1
ATOM 5144 N N . THR A 1 668 ? 17.095 -44.841 43.371 1.00 25.53 668 THR A N 1
ATOM 5145 C CA . THR A 1 668 ? 18.494 -44.368 43.194 1.00 25.53 668 THR A CA 1
ATOM 5146 C C . THR A 1 668 ? 19.202 -45.369 42.260 1.00 25.53 668 THR A C 1
ATOM 5148 O O . THR A 1 668 ? 18.681 -46.458 42.046 1.00 25.53 668 THR A O 1
ATOM 5151 N N . ASP A 1 669 ? 20.394 -44.978 41.788 1.00 25.27 669 ASP A N 1
ATOM 5152 C CA . ASP A 1 669 ? 21.556 -45.780 41.336 1.00 25.27 669 ASP A CA 1
ATOM 5153 C C . ASP A 1 669 ? 21.944 -45.437 39.886 1.00 25.27 669 ASP A C 1
ATOM 5155 O O . ASP A 1 669 ? 21.141 -45.547 38.972 1.00 25.27 669 ASP A O 1
ATOM 5159 N N . GLY A 1 670 ? 23.157 -44.992 39.562 1.00 24.41 670 GLY A N 1
ATOM 5160 C CA . GLY A 1 670 ? 24.348 -44.769 40.366 1.00 24.41 670 GLY A CA 1
ATOM 5161 C C . GLY A 1 670 ? 25.577 -44.634 39.455 1.00 24.41 670 GLY A C 1
ATOM 5162 O O . GLY A 1 670 ? 25.690 -45.323 38.449 1.00 24.41 670 GLY A O 1
ATOM 5163 N N . VAL A 1 671 ? 26.513 -43.797 39.913 1.00 23.33 671 VAL A N 1
ATOM 5164 C CA . VAL A 1 671 ? 27.967 -43.799 39.645 1.00 23.33 671 VAL A CA 1
ATOM 5165 C C . VAL A 1 671 ? 28.525 -42.875 38.533 1.00 23.33 671 VAL A C 1
ATOM 5167 O O . VAL A 1 671 ? 28.460 -43.125 37.335 1.00 23.33 671 VAL A O 1
ATOM 5170 N N . VAL A 1 672 ? 29.128 -41.801 39.063 1.00 22.36 672 VAL A N 1
ATOM 5171 C CA . VAL A 1 672 ? 30.039 -40.736 38.568 1.00 22.36 672 VAL A CA 1
ATOM 5172 C C . VAL A 1 672 ? 31.513 -41.270 38.592 1.00 22.36 672 VAL A C 1
ATOM 5174 O O . VAL A 1 672 ? 31.642 -42.483 38.747 1.00 22.36 672 VAL A O 1
ATOM 5177 N N . PRO A 1 673 ? 32.651 -40.512 38.628 1.00 39.44 673 PRO A N 1
ATOM 5178 C CA . PRO A 1 673 ? 33.014 -39.090 38.377 1.00 39.44 673 PRO A CA 1
ATOM 5179 C C . PRO A 1 673 ? 34.324 -38.913 37.540 1.00 39.44 673 PRO A C 1
ATOM 5181 O O . PRO A 1 673 ? 34.887 -39.893 37.068 1.00 39.44 673 PRO A O 1
ATOM 5184 N N . ILE A 1 674 ? 34.845 -37.705 37.243 1.00 23.09 674 ILE A N 1
ATOM 5185 C CA . ILE A 1 674 ? 35.774 -36.866 38.066 1.00 23.09 674 ILE A CA 1
ATOM 5186 C C . ILE A 1 674 ? 35.989 -35.520 37.311 1.00 23.09 674 ILE A C 1
ATOM 5188 O O . ILE A 1 674 ? 36.352 -35.551 36.141 1.00 23.09 674 ILE A O 1
ATOM 5192 N N . MET A 1 675 ? 35.478 -34.382 37.831 1.00 23.19 675 MET A N 1
ATOM 5193 C CA . MET A 1 675 ? 36.102 -33.265 38.620 1.00 23.19 675 MET A CA 1
ATOM 5194 C C . MET A 1 675 ? 36.942 -32.243 37.808 1.00 23.19 675 MET A C 1
ATOM 5196 O O . MET A 1 675 ? 37.917 -32.646 37.192 1.00 23.19 675 MET A O 1
ATOM 5200 N N . LEU A 1 676 ? 36.514 -30.966 37.648 1.00 21.88 676 LEU A N 1
ATOM 5201 C CA . LEU A 1 676 ? 36.597 -29.747 38.533 1.00 21.88 676 LEU A CA 1
ATOM 5202 C C . LEU A 1 676 ? 37.982 -29.043 38.502 1.00 21.88 676 LEU A C 1
ATOM 5204 O O . LEU A 1 676 ? 38.934 -29.753 38.184 1.00 21.88 676 LEU A O 1
ATOM 5208 N N . PRO A 1 677 ? 38.170 -27.730 38.855 1.00 31.64 677 PRO A N 1
ATOM 5209 C CA . PRO A 1 677 ? 37.316 -26.759 39.615 1.00 31.64 677 PRO A CA 1
ATOM 5210 C C . PRO A 1 677 ? 37.124 -25.340 38.963 1.00 31.64 677 PRO A C 1
ATOM 5212 O O . PRO A 1 677 ? 37.825 -25.020 38.010 1.00 31.64 677 PRO A O 1
ATOM 5215 N N . LEU A 1 678 ? 36.053 -24.555 39.252 1.00 24.12 678 LEU A N 1
ATOM 5216 C CA . LEU A 1 678 ? 35.828 -23.473 40.281 1.00 24.12 678 LEU A CA 1
ATOM 5217 C C . LEU A 1 678 ? 36.832 -22.288 40.212 1.00 24.12 678 LEU A C 1
ATOM 5219 O O . LEU A 1 678 ? 38.018 -22.536 40.077 1.00 24.12 678 LEU A O 1
ATOM 5223 N N . GLU A 1 679 ? 36.461 -20.993 40.204 1.00 24.70 679 GLU A N 1
ATOM 5224 C CA . GLU A 1 679 ? 35.771 -20.158 41.226 1.00 24.70 679 GLU A CA 1
ATOM 5225 C C . GLU A 1 679 ? 35.224 -18.836 40.597 1.00 24.70 679 GLU A C 1
ATOM 5227 O O . GLU A 1 679 ? 35.857 -18.259 39.719 1.00 24.70 679 GLU A O 1
ATOM 5232 N N . SER A 1 680 ? 33.960 -18.442 40.817 1.00 24.58 680 SER A N 1
ATOM 5233 C CA . SER A 1 680 ? 33.429 -17.366 41.701 1.00 24.58 680 SER A CA 1
ATOM 5234 C C . SER A 1 680 ? 34.090 -15.972 41.672 1.00 24.58 680 SER A C 1
ATOM 5236 O O . SER A 1 680 ? 35.250 -15.853 42.043 1.00 24.58 680 SER A O 1
ATOM 5238 N N . LEU A 1 681 ? 33.303 -14.910 41.403 1.00 25.72 681 LEU A N 1
ATOM 5239 C CA . LEU A 1 681 ? 33.225 -13.676 42.216 1.00 25.72 681 LEU A CA 1
ATOM 5240 C C . LEU A 1 681 ? 32.098 -12.725 41.745 1.00 25.72 681 LEU A C 1
ATOM 5242 O O . LEU A 1 681 ? 31.649 -12.736 40.605 1.00 25.72 681 LEU A O 1
ATOM 5246 N N . SER A 1 682 ? 31.624 -11.950 42.712 1.00 24.78 682 SER A N 1
ATOM 5247 C CA . SER A 1 682 ? 30.371 -11.203 42.854 1.00 24.78 682 SER A CA 1
ATOM 5248 C C . SER A 1 682 ? 30.350 -9.759 42.317 1.00 24.78 682 SER A C 1
ATOM 5250 O O . SER A 1 682 ? 31.381 -9.101 42.292 1.00 24.78 682 SER A O 1
ATOM 5252 N N . ASN A 1 683 ? 29.128 -9.263 42.054 1.00 24.92 683 ASN A N 1
ATOM 5253 C CA . ASN A 1 683 ? 28.610 -7.884 42.197 1.00 24.92 683 ASN A CA 1
ATOM 5254 C C . ASN A 1 683 ? 29.501 -6.684 41.824 1.00 24.92 683 ASN A C 1
ATOM 5256 O O . ASN A 1 683 ? 30.339 -6.321 42.633 1.00 24.92 683 ASN A O 1
ATOM 5260 N N . VAL A 1 684 ? 29.133 -5.936 40.767 1.00 26.69 684 VAL A N 1
ATOM 5261 C CA . VAL A 1 684 ? 29.036 -4.451 40.745 1.00 26.69 684 VAL A CA 1
ATOM 5262 C C . VAL A 1 684 ? 28.110 -4.034 39.583 1.00 26.69 684 VAL A C 1
ATOM 5264 O O . VAL A 1 684 ? 28.366 -4.376 38.433 1.00 26.69 684 VAL A O 1
ATOM 5267 N N . ALA A 1 685 ? 27.054 -3.265 39.865 1.00 25.56 685 ALA A N 1
ATOM 5268 C CA . ALA A 1 685 ? 26.348 -2.461 38.860 1.00 25.56 685 ALA A CA 1
ATOM 5269 C C . ALA A 1 685 ? 27.107 -1.144 38.616 1.00 25.56 685 ALA A C 1
ATOM 5271 O O . ALA A 1 685 ? 27.631 -0.568 39.572 1.00 25.56 685 ALA A O 1
ATOM 5272 N N . PRO A 1 686 ? 27.077 -0.592 37.391 1.00 29.84 686 PRO A N 1
ATOM 5273 C CA . PRO A 1 686 ? 26.522 0.758 37.295 1.00 29.84 686 PRO A CA 1
ATOM 5274 C C . PRO A 1 686 ? 25.648 0.988 36.051 1.00 29.84 686 PRO A C 1
ATOM 5276 O O . PRO A 1 686 ? 25.921 0.515 34.951 1.00 29.84 686 PRO A O 1
ATOM 5279 N N . LYS A 1 687 ? 24.603 1.800 36.243 1.00 26.66 687 LYS A N 1
ATOM 5280 C CA . LYS A 1 687 ? 23.878 2.508 35.181 1.00 26.66 687 LYS A CA 1
ATOM 5281 C C . LYS A 1 687 ? 24.837 3.439 34.435 1.00 26.66 687 LYS A C 1
ATOM 5283 O O . LYS A 1 687 ? 25.288 4.378 35.078 1.00 26.66 687 LYS A O 1
ATOM 5288 N N . ILE A 1 688 ? 25.030 3.264 33.123 1.00 24.88 688 ILE A N 1
ATOM 5289 C CA . ILE A 1 688 ? 25.279 4.345 32.143 1.00 24.88 688 ILE A CA 1
ATOM 5290 C C . ILE A 1 688 ? 24.775 3.878 30.758 1.00 24.88 688 ILE A C 1
ATOM 5292 O O . ILE A 1 688 ? 25.289 2.919 30.198 1.00 24.88 688 ILE A O 1
ATOM 5296 N N . ASN A 1 689 ? 23.781 4.577 30.210 1.00 24.20 689 ASN A N 1
ATOM 5297 C CA . ASN A 1 689 ? 23.587 4.796 28.765 1.00 24.20 689 ASN A CA 1
ATOM 5298 C C . ASN A 1 689 ? 24.056 6.257 28.515 1.00 24.20 689 ASN A C 1
ATOM 5300 O O . ASN A 1 689 ? 24.008 7.015 29.492 1.00 24.20 689 ASN A O 1
ATOM 5304 N N . PRO A 1 690 ? 24.435 6.731 27.305 1.00 34.75 690 PRO A N 1
ATOM 5305 C CA . PRO A 1 690 ? 24.054 6.204 25.992 1.00 34.75 690 PRO A CA 1
ATOM 5306 C C . PRO A 1 690 ? 25.145 6.282 24.888 1.00 34.75 690 PRO A C 1
ATOM 5308 O O . PRO A 1 690 ? 26.242 6.790 25.087 1.00 34.75 690 PRO A O 1
ATOM 5311 N N . VAL A 1 691 ? 24.767 5.837 23.682 1.00 25.58 691 VAL A N 1
ATOM 5312 C CA . VAL A 1 691 ? 25.411 6.087 22.374 1.00 25.58 691 VAL A CA 1
ATOM 5313 C C . VAL A 1 691 ? 26.732 5.351 22.109 1.00 25.58 691 VAL A C 1
ATOM 5315 O O . VAL A 1 691 ? 27.808 5.766 22.523 1.00 25.58 691 VAL A O 1
ATOM 5318 N N . SER A 1 692 ? 26.683 4.349 21.225 1.00 25.89 692 SER A N 1
ATOM 5319 C CA . SER A 1 692 ? 27.795 4.128 20.296 1.00 25.89 692 SER A CA 1
ATOM 5320 C C . SER A 1 692 ? 27.283 3.653 18.941 1.00 25.89 692 SER A C 1
ATOM 5322 O O . SER A 1 692 ? 26.674 2.593 18.816 1.00 25.89 692 SER A O 1
ATOM 5324 N N . LYS A 1 693 ? 27.558 4.481 17.930 1.00 29.14 693 LYS A N 1
ATOM 5325 C CA . LYS A 1 693 ? 27.663 4.099 16.525 1.00 29.14 693 LYS A CA 1
ATOM 5326 C C . LYS A 1 693 ? 28.482 2.811 16.425 1.00 29.14 693 LYS A C 1
ATOM 5328 O O . LYS A 1 693 ? 29.600 2.770 16.935 1.00 29.14 693 LYS A O 1
ATOM 5333 N N . ARG A 1 694 ? 27.992 1.810 15.697 1.00 25.33 694 ARG A N 1
ATOM 5334 C CA . ARG A 1 694 ? 28.860 0.778 15.124 1.00 25.33 694 ARG A CA 1
ATOM 5335 C C . ARG A 1 694 ? 28.681 0.756 13.621 1.00 25.33 694 ARG A C 1
ATOM 5337 O O . ARG A 1 694 ? 27.770 0.152 13.080 1.00 25.33 694 ARG A O 1
ATOM 5344 N N . VAL A 1 695 ? 29.612 1.457 12.987 1.00 26.88 695 VAL A N 1
ATOM 5345 C CA . VAL A 1 695 ? 30.077 1.180 11.634 1.00 26.88 695 VAL A CA 1
ATOM 5346 C C . VAL A 1 695 ? 30.571 -0.265 11.620 1.00 26.88 695 VAL A C 1
ATOM 5348 O O . VAL A 1 695 ? 31.507 -0.604 12.343 1.00 26.88 695 VAL A O 1
ATOM 5351 N N . GLY A 1 696 ? 29.925 -1.111 10.827 1.00 22.55 696 GLY A N 1
ATOM 5352 C CA . GLY A 1 696 ? 30.369 -2.466 10.530 1.00 22.55 696 GLY A CA 1
ATOM 5353 C C . GLY A 1 696 ? 30.693 -2.580 9.048 1.00 22.55 696 GLY A C 1
ATOM 5354 O O . GLY A 1 696 ? 29.885 -3.083 8.281 1.00 22.55 696 GLY A O 1
ATOM 5355 N N . GLY A 1 697 ? 31.860 -2.085 8.638 1.00 20.80 697 GLY A N 1
ATOM 5356 C CA . GLY A 1 697 ? 32.457 -2.485 7.367 1.00 20.80 697 GLY A CA 1
ATOM 5357 C C . GLY A 1 697 ? 33.246 -3.771 7.577 1.00 20.80 697 GLY A C 1
ATOM 5358 O O . GLY A 1 697 ? 34.115 -3.787 8.445 1.00 20.80 697 GLY A O 1
ATOM 5359 N N . ILE A 1 698 ? 32.981 -4.820 6.792 1.00 23.08 698 ILE A N 1
ATOM 5360 C CA . ILE A 1 698 ? 33.897 -5.960 6.638 1.00 23.08 698 ILE A CA 1
ATOM 5361 C C . ILE A 1 698 ? 33.920 -6.428 5.173 1.00 23.08 698 ILE A C 1
ATOM 5363 O O . ILE A 1 698 ? 32.959 -6.980 4.653 1.00 23.08 698 ILE A O 1
ATOM 5367 N N . PHE A 1 699 ? 35.070 -6.142 4.557 1.00 22.42 699 PHE A N 1
ATOM 5368 C CA . PHE A 1 699 ? 35.876 -6.904 3.597 1.00 22.42 699 PHE A CA 1
ATOM 5369 C C . PHE A 1 699 ? 35.229 -7.886 2.603 1.00 22.42 699 PHE A C 1
ATOM 5371 O O . PHE A 1 699 ? 34.800 -8.984 2.946 1.00 22.42 699 PHE A O 1
ATOM 5378 N N . CYS A 1 700 ? 35.411 -7.537 1.322 1.00 20.52 700 CYS A N 1
ATOM 5379 C CA . CYS A 1 700 ? 35.566 -8.456 0.198 1.00 20.52 700 CYS A CA 1
ATOM 5380 C C . CYS A 1 700 ? 36.561 -9.583 0.507 1.00 20.52 700 CYS A C 1
ATOM 5382 O O . CYS A 1 700 ? 37.725 -9.312 0.811 1.00 20.52 700 CYS A O 1
ATOM 5384 N N . TRP A 1 701 ? 36.154 -10.825 0.254 1.00 21.41 701 TRP A N 1
ATOM 5385 C CA . TRP A 1 701 ? 37.070 -11.862 -0.209 1.00 21.41 701 TRP A CA 1
ATOM 5386 C C . TRP A 1 701 ? 36.493 -12.522 -1.457 1.00 21.41 701 TRP A C 1
ATOM 5388 O O . TRP A 1 701 ? 35.351 -12.969 -1.492 1.00 21.41 701 TRP A O 1
ATOM 5398 N N . ASN A 1 702 ? 37.304 -12.490 -2.505 1.00 21.55 702 ASN A N 1
ATOM 5399 C CA . ASN A 1 702 ? 37.000 -12.894 -3.862 1.00 21.55 702 ASN A CA 1
ATOM 5400 C C . ASN A 1 702 ? 37.791 -14.184 -4.118 1.00 21.55 702 ASN A C 1
ATOM 5402 O O . ASN A 1 702 ? 39.013 -14.126 -3.999 1.00 21.55 702 ASN A O 1
ATOM 5406 N N . GLN A 1 703 ? 37.116 -15.305 -4.420 1.00 21.20 703 GLN A N 1
ATOM 5407 C CA . GLN A 1 703 ? 37.536 -16.437 -5.285 1.00 21.20 703 GLN A CA 1
ATOM 5408 C C . GLN A 1 703 ? 36.802 -17.754 -4.927 1.00 21.20 703 GLN A C 1
ATOM 5410 O O . GLN A 1 703 ? 36.340 -17.922 -3.800 1.00 21.20 703 GLN A O 1
ATOM 5415 N N . PRO A 1 704 ? 36.623 -18.668 -5.904 1.00 27.72 704 PRO A N 1
ATOM 5416 C CA . PRO A 1 704 ? 35.400 -19.449 -6.063 1.00 27.72 704 PRO A CA 1
ATOM 5417 C C . PRO A 1 704 ? 35.502 -20.863 -5.482 1.00 27.72 704 PRO A C 1
ATOM 5419 O O . PRO A 1 704 ? 36.501 -21.554 -5.674 1.00 27.72 704 PRO A O 1
ATOM 5422 N N . ALA A 1 705 ? 34.416 -21.351 -4.881 1.00 22.64 705 ALA A N 1
ATOM 5423 C CA . ALA A 1 705 ? 34.247 -22.770 -4.586 1.00 22.64 705 ALA A CA 1
ATOM 5424 C C . ALA A 1 705 ? 33.046 -23.318 -5.361 1.00 22.64 705 ALA A C 1
ATOM 5426 O O . ALA A 1 705 ? 31.903 -22.902 -5.186 1.00 22.64 705 ALA A O 1
ATOM 5427 N N . LYS A 1 706 ? 33.353 -24.248 -6.265 1.00 21.97 706 LYS A N 1
ATOM 5428 C CA . LYS A 1 706 ? 32.399 -25.052 -7.016 1.00 21.97 706 LYS A CA 1
ATOM 5429 C C . LYS A 1 706 ? 31.606 -25.966 -6.072 1.00 21.97 706 LYS A C 1
ATOM 5431 O O . LYS A 1 706 ? 32.190 -26.620 -5.217 1.00 21.97 706 LYS A O 1
ATOM 5436 N N . SER A 1 707 ? 30.319 -26.099 -6.391 1.00 22.95 707 SER A N 1
ATOM 5437 C CA . SER A 1 707 ? 29.515 -27.331 -6.359 1.00 22.95 707 SER A CA 1
ATOM 5438 C C . SER A 1 707 ? 29.271 -28.077 -5.033 1.00 22.95 707 SER A C 1
ATOM 5440 O O . SER A 1 707 ? 30.157 -28.743 -4.506 1.00 22.95 707 SER A O 1
ATOM 5442 N N . SER A 1 708 ? 27.973 -28.169 -4.707 1.00 21.86 708 SER A N 1
ATOM 5443 C CA . SER A 1 708 ? 27.169 -29.400 -4.510 1.00 21.86 708 SER A CA 1
ATOM 5444 C C . SER A 1 708 ? 26.523 -29.638 -3.133 1.00 21.86 708 SER A C 1
ATOM 5446 O O . SER A 1 708 ? 27.140 -29.424 -2.099 1.00 21.86 708 SER A O 1
ATOM 5448 N N . MET A 1 709 ? 25.299 -30.191 -3.217 1.00 20.67 709 MET A N 1
ATOM 5449 C CA . MET A 1 709 ? 24.398 -30.779 -2.200 1.00 20.67 709 MET A CA 1
ATOM 5450 C C . MET A 1 709 ? 23.395 -29.810 -1.551 1.00 20.67 709 MET A C 1
ATOM 5452 O O . MET A 1 709 ? 23.781 -28.919 -0.809 1.00 20.67 709 MET A O 1
ATOM 5456 N N . PHE A 1 710 ? 22.115 -29.806 -1.961 1.00 20.89 710 PHE A N 1
ATOM 5457 C CA . PHE A 1 710 ? 21.039 -30.783 -1.663 1.00 20.89 710 PHE A CA 1
ATOM 5458 C C . PHE A 1 710 ? 20.864 -31.074 -0.164 1.00 20.89 710 PHE A C 1
ATOM 5460 O O . PHE A 1 710 ? 21.510 -31.974 0.367 1.00 20.89 710 PHE A O 1
ATOM 5467 N N . CYS A 1 711 ? 19.954 -30.337 0.475 1.00 24.88 711 CYS A N 1
ATOM 5468 C CA . CYS A 1 711 ? 18.694 -30.843 1.034 1.00 24.88 711 CYS A CA 1
ATOM 5469 C C . CYS A 1 711 ? 17.763 -29.653 1.288 1.00 24.88 711 CYS A C 1
ATOM 5471 O O . CYS A 1 711 ? 18.268 -28.637 1.818 1.00 24.88 711 CYS A O 1
#

Organism: Hortaea werneckii (NCBI:txid91943)

Radius of gyration: 32.99 Å; Cα contacts (8 Å, |Δi|>4): 917; chains: 1; bounding box: 80×86×105 Å

Foldseek 3Di:
DPDADFLCVFPLNVVLLVVLVVLALDDALVVVCVVDVCLQVLQWAWQAQPVPRDIKIWGFSLDSDDPVNLVSLLVSCVSLVVLVLLVCLQQQHQLLVVVSGRQHLLLLLPLVLDFHDHPNHGCNVVSVVLLVLLQVVLCCLLVQVQFALVRGRAQEEEEQEAQLLFLLLLQLCLLCVLLFDPSRHYAYAYDLPVVRLCVSPVPDDLRRYAYEQEDAACVPPSSVNSLVVVLVVSVVPHPDLQSCCSRYAYAYDHLPSCVVSPHDCSRYRYDDPSQFSLSDCSGSSVSSVCSTNNSVVSSVLSSLLNSLSCLQNPPRLSNRLLNVLLSSQCSCCFNQVAQEAEEEELDQSSFSVQVSLQSLQCQFWVDQAFPVRDGRPTDITHRTDYGYPPVCVVPCVCCQQPNFGAYEYEYEYEQDDPPCPPNVPVVVVSVVCSVVSQVCQSNWAALVNCVVVPDDPVCSVVRTSDSPPHSHHHYGYIYIYDDPSSVVSSSSSSSVSSCSSSRHRGRDDPDPPPPPPPPDDDDPPCVPVCVVVVVVVVVVVVVVVVVVVVPPDDDDDDPVVVVVVVVVVVVVVVVVVPPPDDDDDDDDDDDDDDDDDDDDDDDDDDDDDDDDDDDDDPPPPVVVVVVVVVVVVVVVVVVPDDDDDDDDDDDDDDDDDDDYDDDDDDDDDDDDDDDDDDDDDDDDDDDDDDDDDDDDDDDDDDDDDDDDDDD